Protein AF-A0A0N8H860-F1 (afdb_monomer_lite)

Secondary structure (DSSP, 8-state):
-----------------------------PPP---------PPPP---S----PSTTSPPP-SPPPTT-SS-HHHHHHHB-SSTT--SBPPTT-SS-TTSB-TTTSSB--S-SSTT--GGGPBPSSTT--SBPPBPTTSPBPSS-TTEEE---TTS----EEETT-SS-TTTB-SSTT--SBP-TTT-TT--S-TTTB-SSTT--PBPS-SSSTT--S-GGGB-SSTT--PBBPTT-SSBTTTB-SSTT--SBPPTT-SS-TTTB-SSTT--SBBSSTTS-BTTTB-SSTT--SBPS-TTT-S-HHHHHHHHHHHHHHHHHHHHHHHHHHHHHHHHHHHHHHHHHHSPPP----------------------------------------

Sequence (390 aa):
MPAALQKEAKATSSVVGTRLVKDPAAKQREAPSSAHLLGAARPPRDIDACGFTNPPGKRTCSQKPAANSAYCNDHVGQRICAWERCGLEQVPGSRFCSTHKCPVCVRGAYRGRDTGQCFEHQLCSAPECTRYCTVGVDSEPGMCCKDHRFCLAPEQHCEEVVRTDETSCPRHRCGVARCQRYRDQVRNAENAWCQDHACTKGTCLNRIEDTAVPQSRNCVNHTCRLANCLGQTTDDRQLCHQHCCGSAGCGAHSEPGNVFCAEHKCRDADCQLIAKVPGGFCVARSCTAGNCGEVRADAVRDLCARHTFLEGERAGLVRNQGILDEQREQIAQLQQALEEQQARRDVPRPREPFARDRGRDEPRRRAQMHPHPQDHDFPDWGHRHADRPP

Foldseek 3Di:
DDDDDDDDDDDPDDDDDDDDDDDPDDDDDDDDDDDDDDDDDDPDDPLQFQPDDDDPPDDGGRDGPDDPDSHRPVCLVVQAQPPPPGRDGPDVPASHRPQQAAPPPRHGNDPDVDRRHNLQCPFAPAPPGNDAFDQDPVRHGDNHHPQKDAAQQPPDPGRHIDGPVANHDQLQAAPDPPGRHGFPVVQPVPANHHQLQAAPPRHGNDGFPDSPDSLRRHHQQQAAPPPPGRAGPDNPESHHQQQFAPPPPGNHGADVVENHRCQQAACDPVGRHGQPGGNAHRQQQFAPPPPGRYGPPDPPRSHRPVVVVVVVVVVVVVVVVVVVVVVVVVVVVVVVVVVVVVVVVPPPDPPPPPDDDDDDDDDDDDDDDDDDDDDDDDDDPDDDDDDDDD

Radius of gyration: 60.42 Å; chains: 1; bounding box: 134×72×180 Å

Organism: NCBI:txid78410

pLDDT: mean 79.24, std 20.13, range [36.78, 98.31]

Structure (mmCIF, N/CA/C/O backbone):
data_AF-A0A0N8H860-F1
#
_entry.id   AF-A0A0N8H860-F1
#
loop_
_atom_site.group_PDB
_atom_site.id
_atom_site.type_symbol
_atom_site.label_atom_id
_atom_site.label_alt_id
_atom_site.label_comp_id
_atom_site.label_asym_id
_atom_site.label_entity_id
_atom_site.label_seq_id
_atom_site.pdbx_PDB_ins_code
_atom_site.Cartn_x
_atom_site.Cartn_y
_atom_site.Cartn_z
_atom_site.occupancy
_atom_site.B_iso_or_equiv
_atom_site.auth_seq_id
_atom_site.auth_comp_id
_atom_site.auth_asym_id
_atom_site.auth_atom_id
_atom_site.pdbx_PDB_model_num
ATOM 1 N N . MET A 1 1 ? 13.950 34.092 -24.061 1.00 42.84 1 MET A N 1
ATOM 2 C CA . MET A 1 1 ? 12.584 33.755 -24.513 1.00 42.84 1 MET A CA 1
ATOM 3 C C . MET A 1 1 ? 11.917 32.901 -23.440 1.00 42.84 1 MET A C 1
ATOM 5 O O . MET A 1 1 ? 12.234 31.720 -23.372 1.00 42.84 1 MET A O 1
ATOM 9 N N . PRO A 1 2 ? 11.102 33.482 -22.543 1.00 50.91 2 PRO A N 1
ATOM 10 C CA . PRO A 1 2 ? 10.390 32.732 -21.515 1.00 50.91 2 PRO A CA 1
ATOM 11 C C . PRO A 1 2 ? 8.944 32.438 -21.952 1.00 50.91 2 PRO A C 1
ATOM 13 O O . PRO A 1 2 ? 8.236 33.331 -22.404 1.00 50.91 2 PRO A O 1
ATOM 16 N N . ALA A 1 3 ? 8.502 31.197 -21.781 1.00 47.06 3 ALA A N 1
ATOM 17 C CA . ALA A 1 3 ? 7.091 30.806 -21.746 1.00 47.06 3 ALA A CA 1
ATOM 18 C C . ALA A 1 3 ? 7.014 29.622 -20.764 1.00 47.06 3 ALA A C 1
ATOM 20 O O . ALA A 1 3 ? 7.548 28.555 -21.041 1.00 47.06 3 ALA A O 1
ATOM 21 N N . ALA A 1 4 ? 6.674 29.829 -19.491 1.00 43.59 4 ALA A N 1
ATOM 22 C CA . ALA A 1 4 ? 5.316 30.026 -18.980 1.00 43.59 4 ALA A CA 1
ATOM 23 C C . ALA A 1 4 ? 4.371 28.898 -19.429 1.00 43.59 4 ALA A C 1
ATOM 25 O O . ALA A 1 4 ? 3.687 29.006 -20.439 1.00 43.59 4 ALA A O 1
ATOM 26 N N . LEU A 1 5 ? 4.333 27.816 -18.648 1.00 51.41 5 LEU A N 1
ATOM 27 C CA . LEU A 1 5 ? 3.273 26.812 -18.697 1.00 51.41 5 LEU A CA 1
ATOM 28 C C . LEU A 1 5 ? 2.724 26.636 -17.281 1.00 51.41 5 LEU A C 1
ATOM 30 O O . LEU A 1 5 ? 3.225 25.852 -16.477 1.00 51.41 5 LEU A O 1
ATOM 34 N N . GLN A 1 6 ? 1.699 27.436 -16.993 1.00 45.28 6 GLN A N 1
ATOM 35 C CA . GLN A 1 6 ? 0.725 27.180 -15.942 1.00 45.28 6 GLN A CA 1
ATOM 36 C C . GLN A 1 6 ? -0.009 25.877 -16.286 1.00 45.28 6 GLN A C 1
ATOM 38 O O . GLN A 1 6 ? -0.499 25.714 -17.404 1.00 45.28 6 GLN A O 1
ATOM 43 N N . LYS A 1 7 ? -0.092 24.944 -15.336 1.00 50.84 7 LYS A N 1
ATOM 44 C CA . LYS A 1 7 ? -1.077 23.861 -15.378 1.00 50.84 7 LYS A CA 1
ATOM 45 C C . LYS A 1 7 ? -2.065 24.089 -14.250 1.00 50.84 7 LYS A C 1
ATOM 47 O O . LYS A 1 7 ? -1.726 23.977 -13.076 1.00 50.84 7 LYS A O 1
ATOM 52 N N . GLU A 1 8 ? -3.264 24.465 -14.667 1.00 46.84 8 GLU A N 1
ATOM 53 C CA . GLU A 1 8 ? -4.440 24.628 -13.835 1.00 46.84 8 GLU A CA 1
ATOM 54 C C . GLU A 1 8 ? -4.942 23.288 -13.289 1.00 46.84 8 GLU A C 1
ATOM 56 O O . GLU A 1 8 ? -4.785 22.219 -13.886 1.00 46.84 8 GLU A O 1
ATOM 61 N N . ALA A 1 9 ? -5.562 23.396 -12.120 1.00 41.62 9 ALA A N 1
ATOM 62 C CA . ALA A 1 9 ? -6.192 22.340 -11.362 1.00 41.62 9 ALA A CA 1
ATOM 63 C C . ALA A 1 9 ? -7.437 21.761 -12.058 1.00 41.62 9 ALA A C 1
ATOM 65 O O . ALA A 1 9 ? -8.248 22.482 -12.635 1.00 41.62 9 ALA A O 1
ATOM 66 N N . LYS A 1 10 ? -7.664 20.458 -11.871 1.00 41.88 10 LYS A N 1
ATOM 67 C CA . LYS A 1 10 ? -9.004 19.857 -11.896 1.00 41.88 10 LYS A CA 1
ATOM 68 C C . LYS A 1 10 ? -9.194 19.048 -10.618 1.00 41.88 10 LYS A C 1
ATOM 70 O O . LYS A 1 10 ? -8.896 17.861 -10.563 1.00 41.88 10 LYS A O 1
ATOM 75 N N . ALA A 1 11 ? -9.669 19.729 -9.580 1.00 38.88 11 ALA A N 1
ATOM 76 C CA . ALA A 1 11 ? -10.255 19.100 -8.408 1.00 38.88 11 ALA A CA 1
ATOM 77 C C . ALA A 1 11 ? -11.705 18.730 -8.748 1.00 38.88 11 ALA A C 1
ATOM 79 O O . ALA A 1 11 ? -12.578 19.591 -8.840 1.00 38.88 11 ALA A O 1
ATOM 80 N N . THR A 1 12 ? -11.967 17.446 -8.976 1.00 45.19 12 THR A N 1
ATOM 81 C CA . THR A 1 12 ? -13.328 16.911 -9.051 1.00 45.19 12 THR A CA 1
ATOM 82 C C . THR A 1 12 ? -13.844 16.696 -7.632 1.00 45.19 12 THR A C 1
ATOM 84 O O . THR A 1 12 ? -13.551 15.688 -6.993 1.00 45.19 12 THR A O 1
ATOM 87 N N . SER A 1 13 ? -14.594 17.682 -7.145 1.00 39.78 13 SER A N 1
ATOM 88 C CA . SER A 1 13 ? -15.477 17.577 -5.983 1.00 39.78 13 SER A CA 1
ATOM 89 C C . SER A 1 13 ? -16.583 16.561 -6.289 1.00 39.78 13 SER A C 1
ATOM 91 O O . SER A 1 13 ? -17.447 16.807 -7.130 1.00 39.78 13 SER A O 1
ATOM 93 N N . SER A 1 14 ? -16.526 15.395 -5.644 1.00 41.06 14 SER A N 1
ATOM 94 C CA . SER A 1 14 ? -17.626 14.430 -5.631 1.00 41.06 14 SER A CA 1
ATOM 95 C C . SER A 1 14 ? -18.530 14.763 -4.449 1.00 41.06 14 SER A C 1
ATOM 97 O O . SER A 1 14 ? -18.206 14.493 -3.293 1.00 41.06 14 SER A O 1
ATOM 99 N N . VAL A 1 15 ? -19.652 15.410 -4.757 1.00 41.81 15 VAL A N 1
ATOM 100 C CA . VAL A 1 15 ? -20.748 15.687 -3.829 1.00 41.81 15 VAL A CA 1
ATOM 101 C C . VAL A 1 15 ? -21.470 14.366 -3.560 1.00 41.81 15 VAL A C 1
ATOM 103 O O . VAL A 1 15 ? -22.303 13.924 -4.349 1.00 41.81 15 VAL A O 1
ATOM 106 N N . VAL A 1 16 ? -21.140 13.712 -2.446 1.00 43.75 16 VAL A N 1
ATOM 107 C CA . VAL A 1 16 ? -21.939 12.602 -1.916 1.00 43.75 16 VAL A CA 1
ATOM 108 C C . VAL A 1 16 ? -23.138 13.202 -1.192 1.00 43.75 16 VAL A C 1
ATOM 110 O O . VAL A 1 16 ? -23.002 13.901 -0.190 1.00 43.75 16 VAL A O 1
ATOM 113 N N . GLY A 1 17 ? -24.319 12.952 -1.757 1.00 38.28 17 GLY A N 1
ATOM 114 C CA . GLY A 1 17 ? -25.597 13.430 -1.255 1.00 38.28 17 GLY A CA 1
ATOM 115 C C . GLY A 1 17 ? -25.900 12.924 0.153 1.00 38.28 17 GLY A C 1
ATOM 116 O O . GLY A 1 17 ? -25.993 11.723 0.405 1.00 38.28 17 GLY A O 1
ATOM 117 N N . THR A 1 18 ? -26.132 13.866 1.057 1.00 37.72 18 THR A N 1
ATOM 118 C CA . THR A 1 18 ? -26.798 13.642 2.335 1.00 37.72 18 THR A CA 1
ATOM 119 C C . THR A 1 18 ? -28.256 13.269 2.073 1.00 37.72 18 THR A C 1
ATOM 121 O O . THR A 1 18 ? -29.102 14.105 1.757 1.00 37.72 18 THR A O 1
ATOM 124 N N . ARG A 1 19 ? -28.575 11.976 2.199 1.00 39.50 19 ARG A N 1
ATOM 125 C CA . ARG A 1 19 ? -29.961 11.529 2.357 1.00 39.50 19 ARG A CA 1
ATOM 126 C C . ARG A 1 19 ? -30.437 11.942 3.747 1.00 39.50 19 ARG A C 1
ATOM 128 O O . ARG A 1 19 ? -30.070 11.329 4.743 1.00 39.50 19 ARG A O 1
ATOM 135 N N . LEU A 1 20 ? -31.264 12.984 3.769 1.00 40.59 20 LEU A N 1
ATOM 136 C CA . LEU A 1 20 ? -32.154 13.339 4.868 1.00 40.59 20 LEU A CA 1
ATOM 137 C C . LEU A 1 20 ? -33.028 12.114 5.195 1.00 40.59 20 LEU A C 1
ATOM 139 O O . LEU A 1 20 ? -33.917 11.752 4.420 1.00 40.59 20 LEU A O 1
ATOM 143 N N . VAL A 1 21 ? -32.763 11.449 6.318 1.00 43.88 21 VAL A N 1
ATOM 144 C CA . VAL A 1 21 ? -33.677 10.449 6.876 1.00 43.88 21 VAL A CA 1
ATOM 145 C C . VAL A 1 21 ? -34.636 11.196 7.792 1.00 43.88 21 VAL A C 1
ATOM 147 O O . VAL A 1 21 ? -34.221 11.821 8.761 1.00 43.88 21 VAL A O 1
ATOM 150 N N . LYS A 1 22 ? -35.915 11.172 7.413 1.00 40.62 22 LYS A N 1
ATOM 151 C CA . LYS A 1 22 ? -37.049 11.694 8.178 1.00 40.62 22 LYS A CA 1
ATOM 152 C C . LYS A 1 22 ? -37.102 11.060 9.568 1.00 40.62 22 LYS A C 1
ATOM 154 O O . LYS A 1 22 ? -37.163 9.837 9.681 1.00 40.62 22 LYS A O 1
ATOM 159 N N . ASP A 1 23 ? -37.176 11.916 10.579 1.00 42.19 23 ASP A N 1
ATOM 160 C CA . ASP A 1 23 ? -37.554 11.585 11.950 1.00 42.19 23 ASP A CA 1
ATOM 161 C C . ASP A 1 23 ? -38.913 10.868 12.008 1.00 42.19 23 ASP A C 1
ATOM 163 O O . ASP A 1 23 ? -39.906 11.383 11.476 1.00 42.19 23 ASP A O 1
ATOM 167 N N . PRO A 1 24 ? -39.027 9.729 12.711 1.00 46.47 24 PRO A N 1
ATOM 168 C CA . PRO A 1 24 ? -40.308 9.248 13.181 1.00 46.47 24 PRO A CA 1
ATOM 169 C C . PRO A 1 24 ? -40.589 9.805 14.584 1.00 46.47 24 PRO A C 1
ATOM 171 O O . PRO A 1 24 ? -40.016 9.380 15.582 1.00 46.47 24 PRO A O 1
ATOM 174 N N . ALA A 1 25 ? -41.508 10.770 14.617 1.00 46.53 25 ALA A N 1
ATOM 175 C CA . ALA A 1 25 ? -42.490 11.042 15.668 1.00 46.53 25 ALA A CA 1
ATOM 176 C C . ALA A 1 25 ? -42.260 10.371 17.044 1.00 46.53 25 ALA A C 1
ATOM 178 O O . ALA A 1 25 ? -42.773 9.284 17.319 1.00 46.53 25 ALA A O 1
ATOM 179 N N . ALA A 1 26 ? -41.608 11.090 17.962 1.00 36.94 26 ALA A N 1
ATOM 180 C CA . ALA A 1 26 ? -41.669 10.795 19.390 1.00 36.94 26 ALA A CA 1
ATOM 181 C C . ALA A 1 26 ? -42.772 11.644 20.046 1.00 36.94 26 ALA A C 1
ATOM 183 O O . ALA A 1 26 ? -42.646 12.852 20.231 1.00 36.94 26 ALA A O 1
ATOM 184 N N . LYS A 1 27 ? -43.879 10.962 20.357 1.00 43.00 27 LYS A N 1
ATOM 185 C CA . LYS A 1 27 ? -45.044 11.413 21.130 1.00 43.00 27 LYS A CA 1
ATOM 186 C C . LYS A 1 27 ? -44.657 12.302 22.319 1.00 43.00 27 LYS A C 1
ATOM 188 O O . LYS A 1 27 ? -44.123 11.815 23.315 1.00 43.00 27 LYS A O 1
ATOM 193 N N . GLN A 1 28 ? -45.056 13.568 22.252 1.00 39.50 28 GLN A N 1
ATOM 194 C CA . GLN A 1 28 ? -45.277 14.396 23.431 1.00 39.50 28 GLN A CA 1
ATOM 195 C C . GLN A 1 28 ? -46.390 13.745 24.263 1.00 39.50 28 GLN A C 1
ATOM 197 O O . GLN A 1 28 ? -47.516 13.579 23.798 1.00 39.50 28 GLN A O 1
ATOM 202 N N . ARG A 1 29 ? -46.057 13.309 25.479 1.00 38.06 29 ARG A N 1
ATOM 203 C CA . ARG A 1 29 ? -47.053 12.965 26.491 1.00 38.06 29 ARG A CA 1
ATOM 204 C C . ARG A 1 29 ? -47.447 14.258 27.185 1.00 38.06 29 ARG A C 1
ATOM 206 O O . ARG A 1 29 ? -46.665 14.821 27.945 1.00 38.06 29 ARG A O 1
ATOM 213 N N . GLU A 1 30 ? -48.647 14.716 26.865 1.00 36.78 30 GLU A N 1
ATOM 214 C CA . GLU A 1 30 ? -49.341 15.792 27.555 1.00 36.78 30 GLU A CA 1
ATOM 215 C C . GLU A 1 30 ? -49.488 15.439 29.042 1.00 36.78 30 GLU A C 1
ATOM 217 O O . GLU A 1 30 ? -49.927 14.346 29.410 1.00 36.78 30 GLU A O 1
ATOM 222 N N . ALA A 1 31 ? -49.073 16.367 29.900 1.00 39.94 31 ALA A N 1
ATOM 223 C CA . ALA A 1 31 ? -49.352 16.319 31.324 1.00 39.94 31 ALA A CA 1
ATOM 224 C C . ALA A 1 31 ? -50.851 16.590 31.550 1.00 39.94 31 ALA A C 1
ATOM 226 O O . ALA A 1 31 ? -51.389 17.526 30.954 1.00 39.94 31 ALA A O 1
ATOM 227 N N . PRO A 1 32 ? -51.544 15.833 32.417 1.00 38.81 32 PRO A N 1
ATOM 228 C CA . PRO A 1 32 ? -52.909 16.171 32.774 1.00 38.81 32 PRO A CA 1
ATOM 229 C C . PRO A 1 32 ? -52.930 17.451 33.618 1.00 38.81 32 PRO A C 1
ATOM 231 O O . PRO A 1 32 ? -52.416 17.509 34.738 1.00 38.81 32 PRO A O 1
ATOM 234 N N . SER A 1 33 ? -53.565 18.470 33.042 1.00 43.22 33 SER A N 1
ATOM 235 C CA . SER A 1 33 ? -54.051 19.674 33.707 1.00 43.22 33 SER A CA 1
ATOM 236 C C . SER A 1 33 ? -54.966 19.274 34.867 1.00 43.22 33 SER A C 1
ATOM 238 O O . SER A 1 33 ? -56.059 18.745 34.663 1.00 43.22 33 SER A O 1
ATOM 240 N N . SER A 1 34 ? -54.493 19.477 36.097 1.00 39.88 34 SER A N 1
ATOM 241 C CA . SER A 1 34 ? -55.294 19.283 37.305 1.00 39.88 34 SER A CA 1
ATOM 242 C C . SER A 1 34 ? -56.074 20.560 37.587 1.00 39.88 34 SER A C 1
ATOM 244 O O . SER A 1 34 ? -55.506 21.591 37.942 1.00 39.88 34 SER A O 1
ATOM 246 N N . ALA A 1 35 ? -57.385 20.466 37.391 1.00 38.00 35 ALA A N 1
ATOM 247 C CA . ALA A 1 35 ? -58.353 21.508 37.668 1.00 38.00 35 ALA A CA 1
ATOM 248 C C . ALA A 1 35 ? -58.369 21.914 39.152 1.00 38.00 35 ALA A C 1
ATOM 250 O O . ALA A 1 35 ? -58.249 21.089 40.060 1.00 38.00 35 ALA A O 1
ATOM 251 N N . HIS A 1 36 ? -58.580 23.211 39.367 1.00 42.03 36 HIS A N 1
ATOM 252 C CA . HIS A 1 36 ? -58.939 23.823 40.638 1.00 42.03 36 HIS A CA 1
ATOM 253 C C . HIS A 1 36 ? -60.132 23.114 41.302 1.00 42.03 36 HIS A C 1
ATOM 255 O O . HIS A 1 36 ? -61.235 23.112 40.760 1.00 42.03 36 HIS A O 1
ATOM 261 N N . LEU A 1 37 ? -59.936 22.613 42.525 1.00 39.97 37 LEU A N 1
ATOM 262 C CA . LEU A 1 37 ? -61.012 22.396 43.493 1.00 39.97 37 LEU A CA 1
ATOM 263 C C . LEU A 1 37 ? -60.831 23.389 44.640 1.00 39.97 37 LEU A C 1
ATOM 265 O O . LEU A 1 37 ? -59.959 23.250 45.497 1.00 39.97 37 LEU A O 1
ATOM 269 N N . LEU A 1 38 ? -61.664 24.425 44.608 1.00 42.78 38 LEU A N 1
ATOM 270 C CA . LEU A 1 38 ? -61.900 25.326 45.722 1.00 42.78 38 LEU A CA 1
ATOM 271 C C . LEU A 1 38 ? -62.659 24.582 46.829 1.00 42.78 38 LEU A C 1
ATOM 273 O O . LEU A 1 38 ? -63.713 24.005 46.588 1.00 42.78 38 LEU A O 1
ATOM 277 N N . GLY A 1 39 ? -62.119 24.666 48.044 1.00 41.25 39 GLY A N 1
ATOM 278 C CA . GLY A 1 39 ? -62.870 25.048 49.238 1.00 41.25 39 GLY A CA 1
ATOM 279 C C . GLY A 1 39 ? -63.976 24.121 49.745 1.00 41.25 39 GLY A C 1
ATOM 280 O O . GLY A 1 39 ? -65.140 24.274 49.397 1.00 41.25 39 GLY A O 1
ATOM 281 N N . ALA A 1 40 ? -63.642 23.335 50.767 1.00 37.47 40 ALA A N 1
ATOM 282 C CA . ALA A 1 40 ? -64.519 23.187 51.926 1.00 37.47 40 ALA A CA 1
ATOM 283 C C . ALA A 1 40 ? -63.654 23.242 53.192 1.00 37.47 40 ALA A C 1
ATOM 285 O O . ALA A 1 40 ? -62.951 22.288 53.528 1.00 37.47 40 ALA A O 1
ATOM 286 N N . ALA A 1 41 ? -63.665 24.394 53.868 1.00 40.06 41 ALA A N 1
ATOM 287 C CA . ALA A 1 41 ? -63.051 24.552 55.179 1.00 40.06 41 ALA A CA 1
ATOM 288 C C . ALA A 1 41 ? -63.775 23.631 56.171 1.00 40.06 41 ALA A C 1
ATOM 290 O O . ALA A 1 41 ? -64.963 23.804 56.443 1.00 40.06 41 ALA A O 1
ATOM 291 N N . ARG A 1 42 ? -63.067 22.625 56.694 1.00 40.44 42 ARG A N 1
ATOM 292 C CA . ARG A 1 42 ? -63.551 21.851 57.839 1.00 40.44 42 ARG A CA 1
ATOM 293 C C . ARG A 1 42 ? -63.523 22.753 59.078 1.00 40.44 42 ARG A C 1
ATOM 295 O O . ARG A 1 42 ? -62.518 23.434 59.280 1.00 40.44 42 ARG A O 1
ATOM 302 N N . PRO A 1 43 ? -64.578 22.750 59.911 1.00 41.88 43 PRO A N 1
ATOM 303 C CA . PRO A 1 43 ? -64.550 23.462 61.179 1.00 41.88 43 PRO A CA 1
ATOM 304 C C . PRO A 1 43 ? -63.433 22.896 62.071 1.00 41.88 43 PRO A C 1
ATOM 306 O O . PRO A 1 43 ? -63.140 21.693 61.989 1.00 41.88 43 PRO A O 1
ATOM 309 N N . PRO A 1 44 ? -62.798 23.735 62.907 1.00 42.22 44 PRO A N 1
ATOM 310 C CA . PRO A 1 44 ? -61.803 23.277 63.862 1.00 42.22 44 PRO A CA 1
ATOM 311 C C . PRO A 1 44 ? -62.462 22.251 64.785 1.00 42.22 44 PRO A C 1
ATOM 313 O O . PRO A 1 44 ? -63.480 22.521 65.415 1.00 42.22 44 PRO A O 1
ATOM 316 N N . ARG A 1 45 ? -61.914 21.035 64.819 1.00 47.97 45 ARG A N 1
ATOM 317 C CA . ARG A 1 45 ? -62.184 20.132 65.934 1.00 47.97 45 ARG A CA 1
ATOM 318 C C . ARG A 1 45 ? -61.363 20.658 67.100 1.00 47.97 45 ARG A C 1
ATOM 320 O O . ARG A 1 45 ? -60.142 20.745 66.969 1.00 47.97 45 ARG A O 1
ATOM 327 N N . ASP A 1 46 ? -62.029 20.980 68.199 1.00 46.22 46 ASP A N 1
ATOM 328 C CA . ASP A 1 46 ? -61.390 21.247 69.483 1.00 46.22 46 ASP A CA 1
ATOM 329 C C . ASP A 1 46 ? -60.716 19.953 69.953 1.00 46.22 46 ASP A C 1
ATOM 331 O O . ASP A 1 46 ? -61.314 19.063 70.558 1.00 46.22 46 ASP A O 1
ATOM 335 N N . ILE A 1 47 ? -59.464 19.781 69.538 1.00 54.12 47 ILE A N 1
ATOM 336 C CA . ILE A 1 47 ? -58.590 18.719 70.014 1.00 54.12 47 ILE A CA 1
ATOM 337 C C . ILE A 1 47 ? -57.902 19.300 71.250 1.00 54.12 47 ILE A C 1
ATOM 339 O O . ILE A 1 47 ? -56.840 19.907 71.159 1.00 54.12 47 ILE A O 1
ATOM 343 N N . ASP A 1 48 ? -58.536 19.151 72.412 1.00 54.88 48 ASP A N 1
ATOM 344 C CA . ASP A 1 48 ? -58.054 19.733 73.676 1.00 54.88 48 ASP A CA 1
ATOM 345 C C . ASP A 1 48 ? -56.782 19.068 74.232 1.00 54.88 48 ASP A C 1
ATOM 347 O O . ASP A 1 48 ? -56.208 19.536 75.216 1.00 54.88 48 ASP A O 1
ATOM 351 N N . ALA A 1 49 ? -56.298 17.996 73.600 1.00 61.12 49 ALA A N 1
ATOM 352 C CA . ALA A 1 49 ? -55.118 17.267 74.044 1.00 61.12 49 ALA A CA 1
ATOM 353 C C . ALA A 1 49 ? -54.203 16.888 72.875 1.00 61.12 49 ALA A C 1
ATOM 355 O O . ALA A 1 49 ? -54.653 16.416 71.833 1.00 61.12 49 ALA A O 1
ATOM 356 N N . CYS A 1 50 ? -52.894 17.051 73.073 1.00 59.72 50 CYS A N 1
ATOM 357 C CA . CYS A 1 50 ? -51.870 16.574 72.152 1.00 59.72 50 CYS A CA 1
ATOM 358 C C . CYS A 1 50 ? -52.085 15.085 71.809 1.00 59.72 50 CYS A C 1
ATOM 360 O O . CYS A 1 50 ? -52.085 14.231 72.695 1.00 59.72 50 CYS A O 1
ATOM 362 N N . GLY A 1 51 ? -52.191 14.752 70.515 1.00 63.25 51 GLY A N 1
ATOM 363 C CA . GLY A 1 51 ? -52.421 13.385 70.015 1.00 63.25 51 GLY A CA 1
ATOM 364 C C . GLY A 1 51 ? -51.244 12.413 70.196 1.00 63.25 51 GLY A C 1
ATOM 365 O O . GLY A 1 51 ? -51.171 11.384 69.523 1.00 63.25 51 GLY A O 1
ATOM 366 N N . PHE A 1 52 ? -50.279 12.735 71.060 1.00 56.97 52 PHE A N 1
ATOM 367 C CA . PHE A 1 52 ? -49.115 11.902 71.328 1.00 56.97 52 PHE A CA 1
ATOM 368 C C . PHE A 1 52 ? -49.475 10.789 72.319 1.00 56.97 52 PHE A C 1
ATOM 370 O O . PHE A 1 52 ? -49.472 10.975 73.537 1.00 56.97 52 PHE A O 1
ATOM 377 N N . THR A 1 53 ? -49.772 9.603 71.793 1.00 61.53 53 THR A N 1
ATOM 378 C CA . THR A 1 53 ? -49.898 8.390 72.603 1.00 61.53 53 THR A CA 1
ATOM 379 C C . THR A 1 53 ? -48.503 7.876 72.950 1.00 61.53 53 THR A C 1
ATOM 381 O O . THR A 1 53 ? -47.756 7.429 72.077 1.00 61.53 53 THR A O 1
ATOM 384 N N . ASN A 1 54 ? -48.143 7.969 74.226 1.00 55.59 54 ASN A N 1
ATOM 385 C CA . ASN A 1 54 ? -46.913 7.395 74.759 1.00 55.59 54 ASN A CA 1
ATOM 386 C C . ASN A 1 54 ? -46.950 5.849 74.693 1.00 55.59 54 ASN A C 1
ATOM 388 O O . ASN A 1 54 ? -48.040 5.270 74.684 1.00 55.59 54 ASN A O 1
ATOM 392 N N . PRO A 1 55 ? -45.791 5.157 74.692 1.00 57.12 55 PRO A N 1
ATOM 393 C CA . PRO A 1 55 ? -45.758 3.715 74.924 1.00 57.12 55 PRO A CA 1
ATOM 394 C C . PRO A 1 55 ? -46.457 3.364 76.253 1.00 57.12 55 PRO A C 1
ATOM 396 O O . PRO A 1 55 ? -46.499 4.207 77.162 1.00 57.12 55 PRO A O 1
ATOM 399 N N . PRO A 1 56 ? -47.008 2.142 76.381 1.00 48.59 56 PRO A N 1
ATOM 400 C CA . PRO A 1 56 ? -47.785 1.742 77.550 1.00 48.59 56 PRO A CA 1
ATOM 401 C C . PRO A 1 56 ? -46.994 1.992 78.843 1.00 48.59 56 PRO A C 1
ATOM 403 O O . PRO A 1 56 ? -45.880 1.499 79.003 1.00 48.59 56 PRO A O 1
ATOM 406 N N . GLY A 1 57 ? -47.563 2.806 79.741 1.00 56.91 57 GLY A N 1
ATOM 407 C CA . GLY A 1 57 ? -46.979 3.141 81.047 1.00 56.91 57 GLY A CA 1
ATOM 408 C C . GLY A 1 57 ? -46.471 4.579 81.237 1.00 56.91 57 GLY A C 1
ATOM 409 O O . GLY A 1 57 ? -46.071 4.916 82.349 1.00 56.91 57 GLY A O 1
ATOM 410 N N . LYS A 1 58 ? -46.503 5.463 80.224 1.00 57.94 58 LYS A N 1
ATOM 411 C CA . LYS A 1 58 ? -46.177 6.899 80.402 1.00 57.94 58 LYS A CA 1
ATOM 412 C C . LYS A 1 58 ? -47.409 7.797 80.236 1.00 57.94 58 LYS A C 1
ATOM 414 O O . LYS A 1 58 ? -48.264 7.538 79.395 1.00 57.94 58 LYS A O 1
ATOM 419 N N . ARG A 1 59 ? -47.492 8.861 81.050 1.00 61.31 59 ARG A N 1
ATOM 420 C CA . ARG A 1 59 ? -48.622 9.814 81.075 1.00 61.31 59 ARG A CA 1
ATOM 421 C C . ARG A 1 59 ? -48.813 10.455 79.694 1.00 61.31 59 ARG A C 1
ATOM 423 O O . ARG A 1 59 ? -47.833 10.811 79.041 1.00 61.31 59 ARG A O 1
ATOM 430 N N . THR A 1 60 ? -50.059 10.582 79.246 1.00 65.44 60 THR A N 1
ATOM 431 C CA . THR A 1 60 ? -50.419 11.312 78.022 1.00 65.44 60 THR A CA 1
ATOM 432 C C . THR A 1 60 ? -50.018 12.779 78.155 1.00 65.44 60 THR A C 1
ATOM 434 O O . THR A 1 60 ? -50.120 13.360 79.236 1.00 65.44 60 THR A O 1
ATOM 437 N N . CYS A 1 61 ? -49.530 13.381 77.070 1.00 73.31 61 CYS A N 1
ATOM 438 C CA . CYS A 1 61 ? -49.168 14.792 77.072 1.00 73.31 61 CYS A CA 1
ATOM 439 C C . CYS A 1 61 ? -50.420 15.658 77.260 1.00 73.31 61 CYS A C 1
ATOM 441 O O . CYS A 1 61 ? -51.325 15.618 76.433 1.00 73.31 61 CYS A O 1
ATOM 443 N N . SER A 1 62 ? -50.466 16.442 78.336 1.00 76.44 62 SER A N 1
ATOM 444 C CA . SER A 1 62 ? -51.581 17.342 78.660 1.00 76.44 62 SER A CA 1
ATOM 445 C C . SER A 1 62 ? -51.425 18.752 78.080 1.00 76.44 62 SER A C 1
ATOM 447 O O . SER A 1 62 ? -52.254 19.620 78.342 1.00 76.44 62 SER A O 1
ATOM 449 N N . GLN A 1 63 ? -50.359 19.015 77.320 1.00 80.31 63 GLN A N 1
ATOM 450 C CA . GLN A 1 63 ? -50.163 20.319 76.696 1.00 80.31 63 GLN A CA 1
ATOM 451 C C . GLN A 1 63 ? -51.100 20.498 75.497 1.00 80.31 63 GLN A C 1
ATOM 453 O O . GLN A 1 63 ? -51.356 19.554 74.741 1.00 80.31 63 GLN A O 1
ATOM 458 N N . LYS A 1 64 ? -51.568 21.737 75.303 1.00 77.00 64 LYS A N 1
ATOM 459 C CA . LYS A 1 64 ? -52.388 22.108 74.147 1.00 77.00 64 LYS A CA 1
ATOM 460 C C . LYS A 1 64 ? -51.601 21.928 72.839 1.00 77.00 64 LYS A C 1
ATOM 462 O O . LYS A 1 64 ? -50.390 22.177 72.827 1.00 77.00 64 LYS A O 1
ATOM 467 N N . PRO A 1 65 ? -52.257 21.510 71.744 1.00 72.12 65 PRO A N 1
ATOM 468 C CA . PRO A 1 65 ? -51.614 21.431 70.439 1.00 72.12 65 PRO A CA 1
ATOM 469 C C . PRO A 1 65 ? -51.075 22.794 69.979 1.00 72.12 65 PRO A C 1
ATOM 471 O O . PRO A 1 65 ? -51.625 23.843 70.317 1.00 72.12 65 PRO A O 1
ATOM 474 N N . ALA A 1 66 ? -49.988 22.779 69.210 1.00 75.44 66 ALA A N 1
ATOM 475 C CA . ALA A 1 66 ? -49.449 23.971 68.569 1.00 75.44 66 ALA A CA 1
ATOM 476 C C . ALA A 1 66 ? -50.384 24.455 67.447 1.00 75.44 66 ALA A C 1
ATOM 478 O O . ALA A 1 66 ? -51.112 23.659 66.848 1.00 75.44 66 ALA A O 1
ATOM 479 N N . ALA A 1 67 ? -50.342 25.751 67.123 1.00 73.44 67 ALA A N 1
ATOM 480 C CA . ALA A 1 67 ? -51.125 26.306 66.022 1.00 73.44 67 ALA A CA 1
ATOM 481 C C . ALA A 1 67 ? -50.794 25.559 64.714 1.00 73.44 67 ALA A C 1
ATOM 483 O O . ALA A 1 67 ? -49.649 25.573 64.266 1.00 73.44 67 ALA A O 1
ATOM 484 N N . ASN A 1 68 ? -51.801 24.905 64.121 1.00 70.31 68 ASN A N 1
ATOM 485 C CA . ASN A 1 68 ? -51.713 24.066 62.913 1.00 70.31 68 ASN A CA 1
ATOM 486 C C . ASN A 1 68 ? -51.053 22.677 63.077 1.00 70.31 68 ASN A C 1
ATOM 488 O O . ASN A 1 68 ? -50.610 22.099 62.087 1.00 70.31 68 ASN A O 1
ATOM 492 N N . SER A 1 69 ? -51.005 22.106 64.285 1.00 68.94 69 SER A N 1
ATOM 493 C CA . SER A 1 69 ? -50.504 20.742 64.522 1.00 68.94 69 SER A CA 1
ATOM 494 C C . SER A 1 69 ? -51.429 19.948 65.445 1.00 68.94 69 SER A C 1
ATOM 496 O O . SER A 1 69 ? -52.047 20.509 66.343 1.00 68.94 69 SER A O 1
ATOM 498 N N . ALA A 1 70 ? -51.489 18.623 65.275 1.00 70.94 70 ALA A N 1
ATOM 499 C CA . ALA A 1 70 ? -52.142 17.721 66.234 1.00 70.94 70 ALA A CA 1
ATOM 500 C C . ALA A 1 70 ? -51.300 17.489 67.513 1.00 70.94 70 ALA A C 1
ATOM 502 O O . ALA A 1 70 ? -51.731 16.798 68.442 1.00 70.94 70 ALA A O 1
ATOM 503 N N . TYR A 1 71 ? -50.088 18.050 67.568 1.00 74.25 71 TYR A N 1
ATOM 504 C CA . TYR A 1 71 ? -49.111 17.864 68.639 1.00 74.25 71 TYR A CA 1
ATOM 505 C C . TYR A 1 71 ? -48.764 19.194 69.316 1.00 74.25 71 TYR A C 1
ATOM 507 O O . TYR A 1 71 ? -48.793 20.243 68.675 1.00 74.25 71 TYR A O 1
ATOM 515 N N . CYS A 1 72 ? -48.426 19.167 70.609 1.00 80.06 72 CYS A N 1
ATOM 516 C CA . CYS A 1 72 ? -47.928 20.351 71.316 1.00 80.06 72 CYS A CA 1
ATOM 517 C C . CYS A 1 72 ? -46.534 20.766 70.810 1.00 80.06 72 CYS A C 1
ATOM 519 O O . CYS A 1 72 ? -45.855 19.978 70.149 1.00 80.06 72 CYS A O 1
ATOM 521 N N . ASN A 1 73 ? -46.084 21.980 71.149 1.00 75.50 73 ASN A N 1
ATOM 522 C CA . ASN A 1 73 ? -44.769 22.499 70.737 1.00 75.50 73 ASN A CA 1
ATOM 523 C C . ASN A 1 73 ? -43.601 21.576 71.140 1.00 75.50 73 ASN A C 1
ATOM 525 O O . ASN A 1 73 ? -42.665 21.412 70.361 1.00 75.50 73 ASN A O 1
ATOM 529 N N . ASP A 1 74 ? -43.693 20.905 72.292 1.00 77.44 74 ASP A N 1
ATOM 530 C CA . ASP A 1 74 ? -42.647 19.989 72.773 1.00 77.44 74 ASP A CA 1
ATOM 531 C C . ASP A 1 74 ? -42.598 18.667 71.980 1.00 77.44 74 ASP A C 1
ATOM 533 O O . ASP A 1 74 ? -41.547 18.032 71.866 1.00 77.44 74 ASP A O 1
ATOM 537 N N . HIS A 1 75 ? -43.725 18.245 71.397 1.00 73.81 75 HIS A N 1
ATOM 538 C CA . HIS A 1 75 ? -43.837 16.989 70.647 1.00 73.81 75 HIS A CA 1
ATOM 539 C C . HIS A 1 75 ? -43.843 17.171 69.130 1.00 73.81 75 HIS A C 1
ATOM 541 O O . HIS A 1 75 ? -43.556 16.212 68.411 1.00 73.81 75 HIS A O 1
ATOM 547 N N . VAL A 1 76 ? -44.113 18.375 68.617 1.00 70.56 76 VAL A N 1
ATOM 548 C CA . VAL A 1 76 ? -44.098 18.632 67.172 1.00 70.56 76 VAL A CA 1
ATOM 549 C C . VAL A 1 76 ? -42.701 18.383 66.597 1.00 70.56 76 VAL A C 1
ATOM 551 O O . VAL A 1 76 ? -42.571 17.698 65.587 1.00 70.56 76 VAL A O 1
ATOM 554 N N . GLY A 1 77 ? -41.644 18.781 67.313 1.00 69.44 77 GLY A N 1
ATOM 555 C CA . GLY A 1 77 ? -40.258 18.493 66.928 1.00 69.44 77 GLY A CA 1
ATOM 556 C C . GLY A 1 77 ? -39.909 16.999 66.913 1.00 69.44 77 GLY A C 1
ATOM 557 O O . GLY A 1 77 ? -39.012 16.589 66.186 1.00 69.44 77 GLY A O 1
ATOM 558 N N . GLN A 1 78 ? -40.641 16.162 67.658 1.00 73.25 78 GLN A N 1
ATOM 559 C CA . GLN A 1 78 ? -40.411 14.712 67.704 1.00 73.25 78 GLN A CA 1
ATOM 560 C C . GLN A 1 78 ? -41.102 13.955 66.561 1.00 73.25 78 GLN A C 1
ATOM 562 O O . GLN A 1 78 ? -40.746 12.808 66.302 1.00 73.25 78 GLN A O 1
ATOM 567 N N . ARG A 1 79 ? -42.080 14.576 65.886 1.00 77.44 79 ARG A N 1
ATOM 568 C CA . ARG A 1 79 ? -42.883 13.982 64.800 1.00 77.44 79 ARG A CA 1
ATOM 569 C C . ARG A 1 79 ? -42.583 14.581 63.427 1.00 77.44 79 ARG A C 1
ATOM 571 O O . ARG A 1 79 ? -43.121 14.095 62.440 1.00 77.44 79 ARG A O 1
ATOM 578 N N . ILE A 1 80 ? -41.732 15.601 63.335 1.00 82.31 80 ILE A N 1
ATOM 579 C CA . ILE A 1 80 ? -41.279 16.160 62.056 1.00 82.31 80 ILE A CA 1
ATOM 580 C C . ILE A 1 80 ? -40.111 15.327 61.526 1.00 82.31 80 ILE A C 1
ATOM 582 O O . ILE A 1 80 ? -39.236 14.914 62.285 1.00 82.31 80 ILE A O 1
ATOM 586 N N . CYS A 1 81 ? -40.113 15.035 60.227 1.00 82.44 81 CYS A N 1
ATOM 587 C CA . CYS A 1 81 ? -39.049 14.305 59.545 1.00 82.44 81 CYS A CA 1
ATOM 588 C C . CYS A 1 81 ? -37.657 14.823 59.941 1.00 82.44 81 CYS A C 1
ATOM 590 O O . CYS A 1 81 ? -37.375 16.005 59.793 1.00 82.44 81 CYS A O 1
ATOM 592 N N . ALA A 1 82 ? -36.754 13.929 60.349 1.00 84.12 82 ALA A N 1
ATOM 593 C CA . ALA A 1 82 ? -35.391 14.273 60.770 1.00 84.12 82 ALA A CA 1
ATOM 594 C C . ALA A 1 82 ? -34.483 14.802 59.636 1.00 84.12 82 ALA A C 1
ATOM 596 O O . ALA A 1 82 ? -33.301 15.051 59.853 1.00 84.12 82 ALA A O 1
ATOM 597 N N . TRP A 1 83 ? -35.017 14.942 58.421 1.00 81.44 83 TRP A N 1
ATOM 598 C CA . TRP A 1 83 ? -34.301 15.505 57.281 1.00 81.44 83 TRP A CA 1
ATOM 599 C C . TRP A 1 83 ? -34.270 17.028 57.393 1.00 81.44 83 TRP A C 1
ATOM 601 O O . TRP A 1 83 ? -35.315 17.650 57.596 1.00 81.44 83 TRP A O 1
ATOM 611 N N . GLU A 1 84 ? -33.096 17.637 57.217 1.00 79.06 84 GLU A N 1
ATOM 612 C CA . GLU A 1 84 ? -32.944 19.087 57.324 1.00 79.06 84 GLU A CA 1
ATOM 613 C C . GLU A 1 84 ? -33.931 19.814 56.403 1.00 79.06 84 GLU A C 1
ATOM 615 O O . GLU A 1 84 ? -33.982 19.575 55.195 1.00 79.06 84 GLU A O 1
ATOM 620 N N . ARG A 1 85 ? -34.718 20.727 56.987 1.00 82.50 85 ARG A N 1
ATOM 621 C CA . ARG A 1 85 ? -35.737 21.538 56.294 1.00 82.50 85 ARG A CA 1
ATOM 622 C C . ARG A 1 85 ? -36.950 20.759 55.762 1.00 82.50 85 ARG A C 1
ATOM 624 O O . ARG A 1 85 ? -37.765 21.341 55.049 1.00 82.50 85 ARG A O 1
ATOM 631 N N . CYS A 1 86 ? -37.122 19.483 56.109 1.00 81.81 86 CYS A N 1
ATOM 632 C CA . CYS A 1 86 ? -38.362 18.767 55.818 1.00 81.81 86 CYS A CA 1
ATOM 633 C C . CYS A 1 86 ? -39.412 19.050 56.904 1.00 81.81 86 CYS A C 1
ATOM 635 O O . CYS A 1 86 ? -39.231 18.656 58.048 1.00 81.81 86 CYS A O 1
ATOM 637 N N . GLY A 1 87 ? -40.527 19.692 56.542 1.00 84.69 87 GLY A N 1
ATOM 638 C CA . GLY A 1 87 ? -41.659 19.944 57.449 1.00 84.69 87 GLY A CA 1
ATOM 639 C C . GLY A 1 87 ? -42.721 18.837 57.482 1.00 84.69 87 GLY A C 1
ATOM 640 O O . GLY A 1 87 ? -43.763 19.019 58.104 1.00 84.69 87 GLY A O 1
ATOM 641 N N . LEU A 1 88 ? -42.503 17.718 56.779 1.00 87.81 88 LEU A N 1
ATOM 642 C CA . LEU A 1 88 ? -43.477 16.625 56.690 1.00 87.81 88 LEU A CA 1
ATOM 643 C C . LEU A 1 88 ? -43.439 15.725 57.930 1.00 87.81 88 LEU A C 1
ATOM 645 O O . LEU A 1 88 ? -42.387 15.521 58.539 1.00 87.81 88 LEU A O 1
ATOM 649 N N . GLU A 1 89 ? -44.588 15.139 58.258 1.00 85.81 89 GLU A N 1
ATOM 650 C CA . GLU A 1 89 ? -44.753 14.243 59.404 1.00 85.81 89 GLU A CA 1
ATOM 651 C C . GLU A 1 89 ? -44.026 12.899 59.199 1.00 85.81 89 GLU A C 1
ATOM 653 O O . GLU A 1 89 ? -44.014 12.327 58.104 1.00 85.81 89 GLU A O 1
ATOM 658 N N . GLN A 1 90 ? -43.395 12.394 60.259 1.00 86.69 90 GLN A N 1
ATOM 659 C CA . GLN A 1 90 ? -42.731 11.092 60.297 1.00 86.69 90 GLN A CA 1
ATOM 660 C C . GLN A 1 90 ? -43.733 9.947 60.112 1.00 86.69 90 GLN A C 1
ATOM 662 O O . GLN A 1 90 ? -44.843 9.967 60.644 1.00 86.69 90 GLN A O 1
ATOM 667 N N . VAL A 1 91 ? -43.309 8.886 59.422 1.00 83.19 91 VAL A N 1
ATOM 668 C CA . VAL A 1 91 ? -44.072 7.629 59.393 1.00 83.19 91 VAL A CA 1
ATOM 669 C C . VAL A 1 91 ? -43.955 6.951 60.767 1.00 83.19 91 VAL A C 1
ATOM 671 O O . VAL A 1 91 ? -42.849 6.914 61.309 1.00 83.19 91 VAL A O 1
ATOM 674 N N . PRO A 1 92 ? -45.029 6.365 61.336 1.00 80.81 92 PRO A N 1
ATOM 675 C CA . PRO A 1 92 ? -44.948 5.652 62.610 1.00 80.81 92 PRO A CA 1
ATOM 676 C C . PRO A 1 92 ? -43.804 4.625 62.632 1.00 80.81 92 PRO A C 1
ATOM 678 O O . PRO A 1 92 ? -43.730 3.746 61.774 1.00 80.81 92 PRO A O 1
ATOM 681 N N . GLY A 1 93 ? -42.895 4.758 63.603 1.00 82.44 93 GLY A N 1
ATOM 682 C CA . GLY A 1 93 ? -41.726 3.882 63.757 1.00 82.44 93 GLY A CA 1
ATOM 683 C C . GLY A 1 93 ? -40.500 4.246 62.906 1.00 82.44 93 GLY A C 1
ATOM 684 O O . GLY A 1 93 ? -39.477 3.576 63.020 1.00 82.44 93 GLY A O 1
ATOM 685 N N . SER A 1 94 ? -40.555 5.301 62.089 1.00 83.38 94 SER A N 1
ATOM 686 C CA . SER A 1 94 ? -39.396 5.854 61.375 1.00 83.38 94 SER A CA 1
ATOM 687 C C . SER A 1 94 ? -39.096 7.270 61.860 1.00 83.38 94 SER A C 1
ATOM 689 O O . SER A 1 94 ? -39.991 7.997 62.269 1.00 83.38 94 SER A O 1
ATOM 691 N N . ARG A 1 95 ? -37.829 7.686 61.769 1.00 84.56 95 ARG A N 1
ATOM 692 C CA . ARG A 1 95 ? -37.428 9.088 61.984 1.00 84.56 95 ARG A CA 1
ATOM 693 C C . ARG A 1 95 ? -37.682 9.973 60.758 1.00 84.56 95 ARG A C 1
ATOM 695 O O . ARG A 1 95 ? -37.425 11.172 60.805 1.00 84.56 95 ARG A O 1
ATOM 702 N N . PHE A 1 96 ? -38.163 9.400 59.656 1.00 85.19 96 PHE A N 1
ATOM 703 C CA . PHE A 1 96 ? -38.320 10.078 58.373 1.00 85.19 96 PHE A CA 1
ATOM 704 C C . PHE A 1 96 ? -39.778 10.026 57.896 1.00 85.19 96 PHE A C 1
ATOM 706 O O . PHE A 1 96 ? -40.526 9.102 58.228 1.00 85.19 96 PHE A O 1
ATOM 713 N N . CYS A 1 97 ? -40.199 11.032 57.126 1.00 87.88 97 CYS A N 1
ATOM 714 C CA . CYS A 1 97 ? -41.498 11.019 56.449 1.00 87.88 97 CYS A CA 1
ATOM 715 C C . CYS A 1 97 ? -41.506 10.015 55.284 1.00 87.88 97 CYS A C 1
ATOM 717 O O . CYS A 1 97 ? -40.467 9.483 54.894 1.00 87.88 97 CYS A O 1
ATOM 719 N N . SER A 1 98 ? -42.678 9.765 54.695 1.00 85.75 98 SER A N 1
ATOM 720 C CA . SER A 1 98 ? -42.849 8.798 53.599 1.00 85.75 98 SER A CA 1
ATOM 721 C C . SER A 1 98 ? -41.994 9.099 52.364 1.00 85.75 98 SER A C 1
ATOM 723 O O . SER A 1 98 ? -41.590 8.166 51.678 1.00 85.75 98 SER A O 1
ATOM 725 N N . THR A 1 99 ? -41.677 10.370 52.106 1.00 84.56 99 THR A N 1
ATOM 726 C CA . THR A 1 99 ? -40.842 10.803 50.972 1.00 84.56 99 THR A CA 1
ATOM 727 C C . THR A 1 99 ? -39.342 10.715 51.251 1.00 84.56 99 THR A C 1
ATOM 729 O O . THR A 1 99 ? -38.553 10.644 50.316 1.00 84.56 99 THR A O 1
ATOM 732 N N . HIS A 1 100 ? -38.934 10.718 52.523 1.00 86.00 100 HIS A N 1
ATOM 733 C CA . HIS A 1 100 ? -37.530 10.624 52.945 1.00 86.00 100 HIS A CA 1
ATOM 734 C C . HIS A 1 100 ? -37.211 9.287 53.618 1.00 86.00 100 HIS A C 1
ATOM 736 O O . HIS A 1 100 ? -36.164 9.133 54.240 1.00 86.00 100 HIS A O 1
ATOM 742 N N . LYS A 1 101 ? -38.109 8.309 53.521 1.00 86.94 101 LYS A N 1
ATOM 743 C CA . LYS A 1 101 ? -37.906 6.944 53.994 1.00 86.94 101 LYS A CA 1
ATOM 744 C C . LYS A 1 101 ? -37.417 6.093 52.826 1.00 86.94 101 LYS A C 1
ATOM 746 O O . LYS A 1 101 ? -38.060 6.047 51.784 1.00 86.94 101 LYS A O 1
ATOM 751 N N . CYS A 1 102 ? -36.339 5.342 53.033 1.00 86.56 102 CYS A N 1
ATOM 752 C CA . CYS A 1 102 ? -35.952 4.286 52.110 1.00 86.56 102 CYS A CA 1
ATOM 753 C C . CYS A 1 102 ? -37.053 3.208 52.073 1.00 86.56 102 CYS A C 1
ATOM 755 O O . CYS A 1 102 ? -37.439 2.699 53.137 1.00 86.56 102 CYS A O 1
ATOM 757 N N . PRO A 1 103 ? -37.544 2.815 50.882 1.00 86.69 103 PRO A N 1
ATOM 758 C CA . PRO A 1 103 ? -38.619 1.834 50.757 1.00 86.69 103 PRO A CA 1
ATOM 759 C C . PRO A 1 103 ? -38.211 0.433 51.234 1.00 86.69 103 PRO A C 1
ATOM 761 O O . PRO A 1 103 ? -39.087 -0.358 51.564 1.00 86.69 103 PRO A O 1
ATOM 764 N N . VAL A 1 104 ? -36.905 0.141 51.314 1.00 87.44 104 VAL A N 1
ATOM 765 C CA . VAL A 1 104 ? -36.376 -1.196 51.631 1.00 87.44 104 VAL A CA 1
ATOM 766 C C . VAL A 1 104 ? -36.116 -1.388 53.130 1.00 87.44 104 VAL A C 1
ATOM 768 O O . VAL A 1 104 ? -36.589 -2.360 53.707 1.00 87.44 104 VAL A O 1
ATOM 771 N N . CYS A 1 105 ? -35.394 -0.470 53.789 1.00 86.56 105 CYS A N 1
ATOM 772 C CA . CYS A 1 105 ? -34.897 -0.689 55.160 1.00 86.56 105 CYS A CA 1
ATOM 773 C C . CYS A 1 105 ? -35.319 0.361 56.195 1.00 86.56 105 CYS A C 1
ATOM 775 O O . CYS A 1 105 ? -34.705 0.448 57.255 1.00 86.56 105 CYS A O 1
ATOM 777 N N . VAL A 1 106 ? -36.321 1.192 55.886 1.00 81.75 106 VAL A N 1
ATOM 778 C CA . VAL A 1 106 ? -36.885 2.253 56.752 1.00 81.75 106 VAL A CA 1
ATOM 779 C C . VAL A 1 106 ? -35.918 3.357 57.228 1.00 81.75 106 VAL A C 1
ATOM 781 O O . VAL A 1 106 ? -36.365 4.298 57.894 1.00 81.75 106 VAL A O 1
ATOM 784 N N . ARG A 1 107 ? -34.626 3.285 56.871 1.00 83.25 107 ARG A N 1
ATOM 785 C CA . ARG A 1 107 ? -33.616 4.336 57.093 1.00 83.25 107 ARG A CA 1
ATOM 786 C C . ARG A 1 107 ? -33.903 5.570 56.235 1.00 83.25 107 ARG A C 1
ATOM 788 O O . ARG A 1 107 ? -34.703 5.511 55.303 1.00 83.25 107 ARG A O 1
ATOM 795 N N . GLY A 1 108 ? -33.235 6.680 56.536 1.00 79.31 108 GLY A N 1
ATOM 796 C CA . GLY A 1 108 ? -33.356 7.910 55.757 1.00 79.31 108 GLY A CA 1
ATOM 797 C C . GLY A 1 108 ? -32.924 7.686 54.312 1.00 79.31 108 GLY A C 1
ATOM 798 O O . GLY A 1 108 ? -31.820 7.202 54.061 1.00 79.31 108 GLY A O 1
ATOM 799 N N . ALA A 1 109 ? -33.799 8.010 53.366 1.00 78.44 109 ALA A N 1
ATOM 800 C CA . ALA A 1 109 ? -33.437 8.179 51.972 1.00 78.44 109 ALA A CA 1
ATOM 801 C C . ALA A 1 109 ? -32.573 9.438 51.887 1.00 78.44 109 ALA A C 1
ATOM 803 O O . ALA A 1 109 ? -33.075 10.558 51.968 1.00 78.44 109 ALA A O 1
ATOM 804 N N . TYR A 1 110 ? -31.261 9.241 51.804 1.00 71.62 110 TYR A N 1
ATOM 805 C CA . TYR A 1 110 ? -30.344 10.329 51.505 1.00 71.62 110 TYR A CA 1
ATOM 806 C C . TYR A 1 110 ? -30.478 10.742 50.039 1.00 71.62 110 TYR A C 1
ATOM 808 O O . TYR A 1 110 ? -31.010 9.982 49.228 1.00 71.62 110 TYR A O 1
ATOM 816 N N . ARG A 1 111 ? -29.999 11.944 49.684 1.00 65.69 111 ARG A N 1
ATOM 817 C CA . ARG A 1 111 ? -29.801 12.342 48.280 1.00 65.69 111 ARG A CA 1
ATOM 818 C C . ARG A 1 111 ? -28.666 11.507 47.672 1.00 65.69 111 ARG A C 1
ATOM 820 O O . ARG A 1 111 ? -27.587 12.021 47.408 1.00 65.69 111 ARG A O 1
ATOM 827 N N . GLY A 1 112 ? -28.895 10.206 47.519 1.00 63.34 112 GLY A N 1
ATOM 828 C CA . GLY A 1 112 ? -28.136 9.381 46.592 1.00 63.34 112 GLY A CA 1
ATOM 829 C C . GLY A 1 112 ? -28.539 9.706 45.155 1.00 63.34 112 GLY A C 1
ATOM 830 O O . GLY A 1 112 ? -29.250 10.682 44.900 1.00 63.34 112 GLY A O 1
ATOM 831 N N . ARG A 1 113 ? -28.083 8.889 44.206 1.00 70.31 113 ARG A N 1
ATOM 832 C CA . ARG A 1 113 ? -28.360 9.114 42.783 1.00 70.31 113 ARG A CA 1
ATOM 833 C C . ARG A 1 113 ? -29.841 8.930 42.467 1.00 70.31 113 ARG A C 1
ATOM 835 O O . ARG A 1 113 ? -30.418 9.743 41.752 1.00 70.31 113 ARG A O 1
ATOM 842 N N . ASP A 1 114 ? -30.446 7.920 43.085 1.00 72.31 114 ASP A N 1
ATOM 843 C CA . ASP A 1 114 ? -31.878 7.674 43.005 1.00 72.31 114 ASP A CA 1
ATOM 844 C C . ASP A 1 114 ? -32.582 8.362 44.176 1.00 72.31 114 ASP A C 1
ATOM 846 O O . ASP A 1 114 ? -32.365 8.036 45.353 1.00 72.31 114 ASP A O 1
ATOM 850 N N . THR A 1 115 ? -33.426 9.344 43.849 1.00 72.50 115 THR A N 1
ATOM 851 C CA . THR A 1 115 ? -34.206 10.143 44.799 1.00 72.50 115 THR A CA 1
ATOM 852 C C . THR A 1 115 ? -35.250 9.269 45.497 1.00 72.50 115 THR A C 1
ATOM 854 O O . THR A 1 115 ? -36.407 9.191 45.101 1.00 72.50 115 THR A O 1
ATOM 857 N N . GLY A 1 116 ? -34.839 8.573 46.555 1.00 81.56 116 GLY A N 1
ATOM 858 C CA . GLY A 1 116 ? -35.749 7.759 47.366 1.00 81.56 116 GLY A CA 1
ATOM 859 C C . GLY A 1 116 ? -35.123 6.551 48.054 1.00 81.56 116 GLY A C 1
ATOM 860 O O . GLY A 1 116 ? -35.790 5.909 48.860 1.00 81.56 116 GLY A O 1
ATOM 861 N N . GLN A 1 117 ? -33.858 6.224 47.792 1.00 86.62 117 GLN A N 1
ATOM 862 C CA . GLN A 1 117 ? -33.179 5.092 48.433 1.00 86.62 117 GLN A CA 1
ATOM 863 C C . GLN A 1 117 ? -32.059 5.569 49.368 1.00 86.62 117 GLN A C 1
ATOM 865 O O . GLN A 1 117 ? -31.410 6.581 49.118 1.00 86.62 117 GLN A O 1
ATOM 870 N N . CYS A 1 118 ? -31.815 4.857 50.473 1.00 87.25 118 CYS A N 1
ATOM 871 C CA . CYS A 1 118 ? -30.636 5.132 51.302 1.00 87.25 118 CYS A CA 1
ATOM 872 C C . CYS A 1 118 ? -29.362 4.627 50.610 1.00 87.25 118 CYS A C 1
ATOM 874 O O . CYS A 1 118 ? -29.448 3.816 49.692 1.00 87.25 118 CYS A O 1
ATOM 876 N N . PHE A 1 119 ? -28.188 5.034 51.095 1.00 84.06 119 PHE A N 1
ATOM 877 C CA . PHE A 1 119 ? -26.888 4.662 50.519 1.00 84.06 119 PHE A CA 1
ATOM 878 C C . PHE A 1 119 ? -26.683 3.151 50.319 1.00 84.06 119 PHE A C 1
ATOM 880 O O . PHE A 1 119 ? -26.235 2.736 49.258 1.00 84.06 119 PHE A O 1
ATOM 887 N N . GLU A 1 120 ? -27.094 2.323 51.283 1.00 85.50 120 GLU A N 1
ATOM 888 C CA . GLU A 1 120 ? -26.993 0.853 51.191 1.00 85.50 120 GLU A CA 1
ATOM 889 C C . GLU A 1 120 ? -27.942 0.211 50.166 1.00 85.50 120 GLU A C 1
ATOM 891 O O . GLU A 1 120 ? -27.757 -0.944 49.797 1.00 85.50 120 GLU A O 1
ATOM 896 N N . HIS A 1 121 ? -28.974 0.935 49.730 1.00 89.62 121 HIS A N 1
ATOM 897 C CA . HIS A 1 121 ? -30.014 0.418 48.839 1.00 89.62 121 HIS A CA 1
ATOM 898 C C . HIS A 1 121 ? -30.066 1.163 47.509 1.00 89.62 121 HIS A C 1
ATOM 900 O O . HIS A 1 121 ? -31.079 1.075 46.828 1.00 89.62 121 HIS A O 1
ATOM 906 N N . GLN A 1 122 ? -29.005 1.886 47.142 1.00 90.38 122 GLN A N 1
ATOM 907 C CA . GLN A 1 122 ? -28.871 2.462 45.804 1.00 90.38 122 GLN A CA 1
ATOM 908 C C . GLN A 1 122 ? -28.727 1.331 44.781 1.00 90.38 122 GLN A C 1
ATOM 910 O O . GLN A 1 122 ? -27.963 0.388 45.009 1.00 90.38 122 GLN A O 1
ATOM 915 N N . LEU A 1 123 ? -29.466 1.401 43.675 1.00 91.62 123 LEU A N 1
ATOM 916 C CA . LEU A 1 123 ? -29.385 0.405 42.610 1.00 91.62 123 LEU A CA 1
ATOM 917 C C . LEU A 1 123 ? -28.097 0.562 41.793 1.00 91.62 123 LEU A C 1
ATOM 919 O O . LEU A 1 123 ? -27.552 1.653 41.630 1.00 91.62 123 LEU A O 1
ATOM 923 N N . CYS A 1 124 ? -27.604 -0.560 41.274 1.00 94.19 124 CYS A N 1
ATOM 924 C CA . CYS A 1 124 ? -26.451 -0.593 40.386 1.00 94.19 124 CYS A CA 1
ATOM 925 C C . CYS A 1 124 ? -26.696 0.257 39.131 1.00 94.19 124 CYS A C 1
ATOM 927 O O . CYS A 1 124 ? -27.733 0.134 38.491 1.00 94.19 124 CYS A O 1
ATOM 929 N N . SER A 1 125 ? -25.684 1.014 38.693 1.00 92.94 125 SER A N 1
ATOM 930 C CA . SER A 1 125 ? -25.776 1.826 37.462 1.00 92.94 125 SER A CA 1
ATOM 931 C C . SER A 1 125 ? -25.806 1.004 36.163 1.00 92.94 125 SER A C 1
ATOM 933 O O . SER A 1 125 ? -25.960 1.573 35.086 1.00 92.94 125 SER A O 1
ATOM 935 N N . ALA A 1 126 ? -25.589 -0.313 36.236 1.00 92.56 126 ALA A N 1
ATOM 936 C CA . ALA A 1 126 ? -25.603 -1.177 35.062 1.00 92.56 126 ALA A CA 1
ATOM 937 C C . ALA A 1 126 ? -27.043 -1.294 34.530 1.00 92.56 126 ALA A C 1
ATOM 939 O O . ALA A 1 126 ? -27.950 -1.544 35.331 1.00 92.56 126 ALA A O 1
ATOM 940 N N . PRO A 1 127 ? -27.266 -1.168 33.209 1.00 92.00 127 PRO A N 1
ATOM 941 C CA . PRO A 1 127 ? -28.583 -1.372 32.620 1.00 92.00 127 PRO A CA 1
ATOM 942 C C . PRO A 1 127 ? -29.172 -2.717 33.053 1.00 92.00 127 PRO A C 1
ATOM 944 O O . PRO A 1 127 ? -28.472 -3.727 33.056 1.00 92.00 127 PRO A O 1
ATOM 947 N N . GLU A 1 128 ? -30.450 -2.713 33.440 1.00 93.12 128 GLU A N 1
ATOM 948 C CA . GLU A 1 128 ? -31.212 -3.910 33.844 1.00 93.12 128 GLU A CA 1
ATOM 949 C C . GLU A 1 128 ? -30.730 -4.601 35.136 1.00 93.12 128 GLU A C 1
ATOM 951 O O . GLU A 1 128 ? -31.321 -5.591 35.574 1.00 93.12 128 GLU A O 1
ATOM 956 N N . CYS A 1 129 ? -29.701 -4.078 35.807 1.00 94.75 129 CYS A N 1
ATOM 957 C CA . CYS A 1 129 ? -29.251 -4.624 37.077 1.00 94.75 129 CYS A CA 1
ATOM 958 C C . CYS A 1 129 ? -30.130 -4.126 38.228 1.00 94.75 129 CYS A C 1
ATOM 960 O O . CYS A 1 129 ? -30.176 -2.942 38.543 1.00 94.75 129 CYS A O 1
ATOM 962 N N . THR A 1 130 ? -30.778 -5.058 38.923 1.00 94.25 130 THR A N 1
ATOM 963 C CA . THR A 1 130 ? -31.618 -4.770 40.099 1.00 94.25 130 THR A CA 1
ATOM 964 C C . THR A 1 130 ? -30.888 -4.970 41.430 1.00 94.25 130 THR A C 1
ATOM 966 O O . THR A 1 130 ? -31.502 -4.905 42.494 1.00 94.25 130 THR A O 1
ATOM 969 N N . ARG A 1 131 ? -29.577 -5.248 41.400 1.00 94.00 131 ARG A N 1
ATOM 970 C CA . ARG 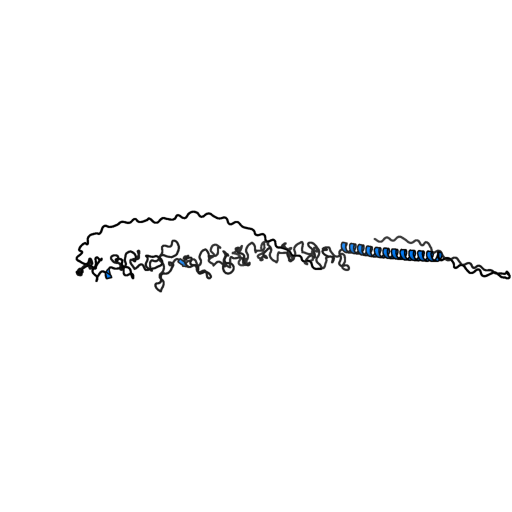A 1 131 ? -28.760 -5.438 42.610 1.00 94.00 131 ARG A CA 1
ATOM 971 C C . ARG A 1 131 ? -28.362 -4.089 43.202 1.00 94.00 131 ARG A C 1
ATOM 973 O O . ARG A 1 131 ? -28.158 -3.123 42.472 1.00 94.00 131 ARG A O 1
ATOM 980 N N . TYR A 1 132 ? -28.186 -4.053 44.519 1.00 92.81 132 TYR A N 1
ATOM 981 C CA . TYR A 1 132 ? -27.707 -2.864 45.220 1.00 92.81 132 TYR A CA 1
ATOM 982 C C . TYR A 1 132 ? -26.195 -2.668 45.054 1.00 92.81 132 TYR A C 1
ATOM 984 O O . TYR A 1 132 ? -25.437 -3.638 44.921 1.00 92.81 132 TYR A O 1
ATOM 992 N N . CYS A 1 133 ? -25.762 -1.411 45.057 1.00 91.94 133 CYS A N 1
ATOM 993 C CA . CYS A 1 133 ? -24.358 -1.026 45.007 1.00 91.94 133 CYS A CA 1
ATOM 994 C C . CYS A 1 133 ? -23.586 -1.486 46.246 1.00 91.94 133 CYS A C 1
ATOM 996 O O . CYS A 1 133 ? -24.122 -1.567 47.350 1.00 91.94 133 CYS A O 1
ATOM 998 N N . THR A 1 134 ? -22.291 -1.747 46.073 1.00 91.19 134 THR A N 1
ATOM 999 C CA . THR A 1 134 ? -21.392 -1.953 47.215 1.00 91.19 134 THR A CA 1
ATOM 1000 C C . THR A 1 134 ? -21.100 -0.618 47.890 1.00 91.19 134 THR A C 1
ATOM 1002 O O . THR A 1 134 ? -20.807 0.356 47.202 1.00 91.19 134 THR A O 1
ATOM 1005 N N . VAL A 1 135 ? -21.131 -0.570 49.219 1.00 88.38 135 VAL A N 1
ATOM 1006 C CA . VAL A 1 135 ? -20.712 0.611 49.987 1.00 88.38 135 VAL A CA 1
ATOM 1007 C C . VAL A 1 135 ? -19.193 0.564 50.162 1.00 88.38 135 VAL A C 1
ATOM 1009 O O . VAL A 1 135 ? -18.652 -0.473 50.550 1.00 88.38 135 VAL A O 1
ATOM 1012 N N . GLY A 1 136 ? -18.507 1.654 49.814 1.00 86.38 136 GLY A N 1
ATOM 1013 C CA . GLY A 1 136 ? -17.060 1.786 49.974 1.00 86.38 136 GLY A CA 1
ATOM 1014 C C . GLY A 1 136 ? -16.638 1.903 51.441 1.00 86.38 136 GLY A C 1
ATOM 1015 O O . GLY A 1 136 ? -17.466 2.059 52.336 1.00 86.38 136 GLY A O 1
ATOM 1016 N N . VAL A 1 137 ? -15.327 1.852 51.689 1.00 87.31 137 VAL A N 1
ATOM 1017 C CA . VAL A 1 137 ? -14.748 1.941 53.045 1.00 87.31 137 VAL A CA 1
ATOM 1018 C C . VAL A 1 137 ? -15.092 3.269 53.731 1.00 87.31 137 VAL A C 1
ATOM 1020 O O . VAL A 1 137 ? -15.323 3.301 54.936 1.00 87.31 137 VAL A O 1
ATOM 1023 N N . ASP A 1 138 ? -15.225 4.336 52.943 1.00 87.56 138 ASP A N 1
ATOM 1024 C CA . ASP A 1 138 ? -15.551 5.688 53.410 1.00 87.56 138 ASP A CA 1
ATOM 1025 C C . ASP A 1 138 ? -17.062 5.919 53.586 1.00 87.56 138 ASP A C 1
ATOM 1027 O O . ASP A 1 138 ? -17.512 7.048 53.740 1.00 87.56 138 ASP A O 1
ATOM 1031 N N . SER A 1 139 ? -17.874 4.854 53.551 1.00 83.94 139 SER A N 1
ATOM 1032 C CA . SER A 1 139 ? -19.347 4.917 53.546 1.00 83.94 139 SER A CA 1
ATOM 1033 C C . SER A 1 139 ? -19.965 5.622 52.329 1.00 83.94 139 SER A C 1
ATOM 1035 O O . SER A 1 139 ? -21.182 5.802 52.276 1.00 83.94 139 SER A O 1
ATOM 1037 N N . GLU A 1 140 ? -19.157 5.956 51.322 1.00 84.44 140 GLU A N 1
ATOM 1038 C CA . GLU A 1 140 ? -19.630 6.442 50.029 1.00 84.44 140 GLU A CA 1
ATOM 1039 C C . GLU A 1 140 ? -20.237 5.282 49.216 1.00 84.44 140 GLU A C 1
ATOM 1041 O O . GLU A 1 140 ? -19.647 4.194 49.133 1.00 84.44 140 GLU A O 1
ATOM 1046 N N . PRO A 1 141 ? -21.424 5.459 48.610 1.00 82.44 141 PRO A N 1
ATOM 1047 C CA . PRO A 1 141 ? -22.032 4.436 47.772 1.00 82.44 141 PRO A CA 1
ATOM 1048 C C . PRO A 1 141 ? -21.183 4.232 46.512 1.00 82.44 141 PRO A C 1
ATOM 1050 O O . PRO A 1 141 ? -20.945 5.155 45.733 1.00 82.44 141 PRO A O 1
ATOM 1053 N N . GLY A 1 142 ? -20.766 2.994 46.260 1.00 88.62 142 GLY A N 1
ATOM 1054 C CA . GLY A 1 142 ? -20.205 2.630 44.969 1.00 88.62 142 GLY A CA 1
ATOM 1055 C C . GLY A 1 142 ? -21.221 2.864 43.849 1.00 88.62 142 GLY A C 1
ATOM 1056 O O . GLY A 1 142 ? -22.433 2.906 44.060 1.00 88.62 142 GLY A O 1
ATOM 1057 N N . MET A 1 143 ? -20.738 2.999 42.618 1.00 89.69 143 MET A N 1
ATOM 1058 C CA . MET A 1 143 ? -21.623 3.179 41.460 1.00 89.69 143 MET A CA 1
ATOM 1059 C C . MET A 1 143 ? -22.149 1.836 40.915 1.00 89.69 143 MET A C 1
ATOM 1061 O O . MET A 1 143 ? -23.090 1.816 40.118 1.00 89.69 143 MET A O 1
ATOM 1065 N N . CYS A 1 144 ? -21.535 0.722 41.319 1.00 93.50 144 CYS A N 1
ATOM 1066 C CA . CYS A 1 144 ? -21.806 -0.621 40.817 1.00 93.50 144 CYS A CA 1
ATOM 1067 C C . CYS A 1 144 ? -22.003 -1.622 41.968 1.00 93.50 144 CYS A C 1
ATOM 1069 O O . CYS A 1 144 ? -21.502 -1.425 43.077 1.00 93.50 144 CYS A O 1
ATOM 1071 N N . CYS A 1 145 ? -22.729 -2.712 41.704 1.00 94.94 145 CYS A N 1
ATOM 1072 C CA . CYS A 1 145 ? -22.745 -3.885 42.580 1.00 94.94 145 CYS A CA 1
ATOM 1073 C C . CYS A 1 145 ? -21.466 -4.721 42.387 1.00 94.94 145 CYS A C 1
ATOM 1075 O O . CYS A 1 145 ? -20.695 -4.478 41.468 1.00 94.94 145 CYS A O 1
ATOM 1077 N N . LYS A 1 146 ? -21.265 -5.764 43.200 1.00 94.56 146 LYS A N 1
ATOM 1078 C CA . LYS A 1 146 ? -20.067 -6.634 43.150 1.00 94.56 146 LYS A CA 1
ATOM 1079 C C . LYS A 1 146 ? -19.810 -7.340 41.805 1.00 94.56 146 LYS A C 1
ATOM 1081 O O . LYS A 1 146 ? -18.703 -7.813 41.559 1.00 94.56 146 LYS A O 1
ATOM 1086 N N . ASP A 1 147 ? -20.834 -7.450 40.964 1.00 95.62 147 ASP A N 1
ATOM 1087 C CA . ASP A 1 147 ? -20.791 -8.135 39.664 1.00 95.62 147 ASP A CA 1
ATOM 1088 C C . ASP A 1 147 ? -20.599 -7.168 38.497 1.00 95.62 147 ASP A C 1
ATOM 1090 O O . ASP A 1 147 ? -20.540 -7.609 37.350 1.00 95.62 147 ASP A O 1
ATOM 1094 N N . HIS A 1 148 ? -20.492 -5.872 38.788 1.00 96.31 148 HIS A N 1
ATOM 1095 C CA . HIS A 1 148 ? -20.268 -4.838 37.801 1.00 96.31 148 HIS A CA 1
ATOM 1096 C C . HIS A 1 148 ? -19.120 -3.909 38.208 1.00 96.31 148 HIS A C 1
ATOM 1098 O O . HIS A 1 148 ? -18.846 -3.688 39.386 1.00 96.31 148 HIS A O 1
ATOM 1104 N N . ARG A 1 149 ? -18.456 -3.327 37.214 1.00 94.88 149 ARG A N 1
ATOM 1105 C CA . ARG A 1 149 ? -17.423 -2.299 37.378 1.00 94.88 149 ARG A CA 1
ATOM 1106 C C . ARG A 1 149 ? -17.418 -1.372 36.172 1.00 94.88 149 ARG A C 1
ATOM 1108 O O . ARG A 1 149 ? -18.012 -1.692 35.151 1.00 94.88 149 ARG A O 1
ATOM 1115 N N . PHE A 1 150 ? -16.719 -0.249 36.254 1.00 94.31 150 PHE A N 1
ATOM 1116 C CA . PHE A 1 150 ? -16.479 0.574 35.070 1.00 94.31 150 PHE A CA 1
ATOM 1117 C C . PHE A 1 150 ? -15.456 -0.064 34.135 1.00 94.31 150 PHE A C 1
ATOM 1119 O O . PHE A 1 150 ? -14.578 -0.818 34.566 1.00 94.31 150 PHE A O 1
ATOM 1126 N N . CYS A 1 151 ? -15.579 0.253 32.849 1.00 94.62 151 CYS A N 1
ATOM 1127 C CA . CYS A 1 151 ? -14.610 -0.112 31.830 1.00 94.62 151 CYS A CA 1
ATOM 1128 C C . CYS A 1 151 ? -13.207 0.401 32.204 1.00 94.62 151 CYS A C 1
ATOM 1130 O O . CYS A 1 151 ? -13.022 1.584 32.471 1.00 94.62 151 CYS A O 1
ATOM 1132 N N . LEU A 1 152 ? -12.204 -0.483 32.178 1.00 93.75 152 LEU A N 1
ATOM 1133 C CA . LEU A 1 152 ? -10.821 -0.180 32.579 1.00 93.75 152 LEU A CA 1
ATOM 1134 C C . LEU A 1 152 ? -9.917 0.184 31.388 1.00 93.75 152 LEU A C 1
ATOM 1136 O O . LEU A 1 152 ? -8.707 -0.043 31.426 1.00 93.75 152 LEU A O 1
ATOM 1140 N N . ALA A 1 153 ? -10.496 0.692 30.298 1.00 91.44 153 ALA A N 1
ATOM 1141 C CA . ALA A 1 153 ? -9.725 1.094 29.127 1.00 91.44 153 ALA A CA 1
ATOM 1142 C C . ALA A 1 153 ? -8.803 2.283 29.485 1.00 91.44 153 ALA A C 1
ATOM 1144 O O . ALA A 1 153 ? -9.283 3.260 30.054 1.00 91.44 153 ALA A O 1
ATOM 1145 N N . PRO A 1 154 ? -7.497 2.223 29.168 1.00 85.12 154 PRO A N 1
ATOM 1146 C CA . PRO A 1 154 ? -6.499 3.136 29.734 1.00 85.12 154 PRO A CA 1
ATOM 1147 C C . PRO A 1 154 ? -6.597 4.592 29.257 1.00 85.12 154 PRO A C 1
ATOM 1149 O O . PRO A 1 154 ? -6.166 5.485 29.977 1.00 85.12 154 PRO A O 1
ATOM 1152 N N . GLU A 1 155 ? -7.138 4.848 28.063 1.00 75.12 155 GLU A N 1
ATOM 1153 C CA . GLU A 1 155 ? -7.021 6.168 27.416 1.00 75.12 155 GLU A CA 1
ATOM 1154 C C . GLU A 1 155 ? -8.325 6.961 27.346 1.00 75.12 155 GLU A C 1
ATOM 1156 O O . GLU A 1 155 ? -8.335 8.113 26.918 1.00 75.12 155 GLU A O 1
ATOM 1161 N N . GLN A 1 156 ? -9.433 6.387 27.808 1.00 72.19 156 GLN A N 1
ATOM 1162 C CA . GLN A 1 156 ? -10.713 7.079 27.860 1.00 72.19 156 GLN A CA 1
ATOM 1163 C C . GLN A 1 156 ? -11.366 6.761 29.194 1.00 72.19 156 GLN A C 1
ATOM 1165 O O . GLN A 1 156 ? -11.529 5.589 29.532 1.00 72.19 156 GLN A O 1
ATOM 1170 N N . HIS A 1 157 ? -11.745 7.804 29.941 1.00 85.38 157 HIS A N 1
ATOM 1171 C CA . HIS A 1 157 ? -12.602 7.697 31.122 1.00 85.38 157 HIS A CA 1
ATOM 1172 C C . HIS A 1 157 ? -13.976 7.186 30.670 1.00 85.38 157 HIS A C 1
ATOM 1174 O O . HIS A 1 157 ? -14.926 7.940 30.487 1.00 85.38 157 HIS A O 1
ATOM 1180 N N . CYS A 1 158 ? -14.044 5.894 30.366 1.00 91.38 158 CYS A N 1
ATOM 1181 C CA . CYS A 1 158 ? -15.218 5.253 29.827 1.00 91.38 158 CYS A CA 1
ATOM 1182 C C . CYS A 1 158 ? -16.152 4.936 30.987 1.00 91.38 158 CYS A C 1
ATOM 1184 O O . CYS A 1 158 ? -15.910 4.021 31.770 1.00 91.38 158 CYS A O 1
ATOM 1186 N N . GLU A 1 159 ? -17.241 5.690 31.069 1.00 93.12 159 GLU A N 1
ATOM 1187 C CA . GLU A 1 159 ? -18.263 5.527 32.106 1.00 93.12 159 GLU A CA 1
ATOM 1188 C C . GLU A 1 159 ? -19.182 4.317 31.859 1.00 93.12 159 GLU A C 1
ATOM 1190 O O . GLU A 1 159 ? -20.128 4.085 32.611 1.00 93.12 159 GLU A O 1
ATOM 1195 N N . GLU A 1 160 ? -18.920 3.517 30.818 1.00 93.75 160 GLU A N 1
ATOM 1196 C CA . GLU A 1 160 ? -19.696 2.308 30.558 1.00 93.75 160 GLU A CA 1
ATOM 1197 C C . GLU A 1 160 ? -19.428 1.258 31.638 1.00 93.75 160 GLU A C 1
ATOM 1199 O O . GLU A 1 160 ? -18.284 0.912 31.954 1.00 93.75 160 GLU A O 1
ATOM 1204 N N . VAL A 1 161 ? -20.520 0.740 32.195 1.00 94.69 161 VAL A N 1
ATOM 1205 C CA . VAL A 1 161 ? -20.502 -0.299 33.219 1.00 94.69 161 VAL A CA 1
ATOM 1206 C C . VAL A 1 161 ? -20.463 -1.667 32.545 1.00 94.69 161 VAL A C 1
ATOM 1208 O O . VAL A 1 161 ? -21.282 -1.975 31.682 1.00 94.69 161 VAL A O 1
ATOM 1211 N N . VAL A 1 162 ? -19.507 -2.489 32.954 1.00 95.56 162 VAL A N 1
ATOM 1212 C CA . VAL A 1 162 ? -19.266 -3.851 32.471 1.00 95.56 162 VAL A CA 1
ATOM 1213 C C . VAL A 1 162 ? -19.379 -4.839 33.618 1.00 95.56 162 VAL A C 1
ATOM 1215 O O . VAL A 1 162 ? -19.426 -4.449 34.785 1.00 95.56 162 VAL A O 1
ATOM 1218 N N . ARG A 1 163 ? -19.407 -6.133 33.308 1.00 94.62 163 ARG A N 1
ATOM 1219 C CA . ARG A 1 163 ? -19.373 -7.169 34.342 1.00 94.62 163 ARG A CA 1
ATOM 1220 C C . ARG A 1 163 ? -17.987 -7.268 34.983 1.00 94.62 163 ARG A C 1
ATOM 1222 O O . ARG A 1 163 ? -16.982 -6.956 34.351 1.00 94.62 163 ARG A O 1
ATOM 1229 N N . THR A 1 164 ? -17.901 -7.732 36.228 1.00 93.06 164 THR A N 1
ATOM 1230 C CA . THR A 1 164 ? -16.617 -7.839 36.954 1.00 93.06 164 THR A CA 1
ATOM 1231 C C . THR A 1 164 ? -15.629 -8.809 36.291 1.00 93.06 164 THR A C 1
ATOM 1233 O O . THR A 1 164 ? -14.419 -8.609 36.392 1.00 93.06 164 THR A O 1
ATOM 1236 N N . ASP A 1 165 ? -16.120 -9.827 35.577 1.00 92.75 165 ASP A N 1
ATOM 1237 C CA . ASP A 1 165 ? -15.311 -10.762 34.780 1.00 92.75 165 ASP A CA 1
ATOM 1238 C C . ASP A 1 165 ? -14.805 -10.162 33.455 1.00 92.75 165 ASP A C 1
ATOM 1240 O O . ASP A 1 165 ? -13.892 -10.708 32.836 1.00 92.75 165 ASP A O 1
ATOM 1244 N N . GLU A 1 166 ? -15.329 -9.008 33.042 1.00 93.62 166 GLU A N 1
ATOM 1245 C CA . GLU A 1 166 ? -14.922 -8.293 31.836 1.00 93.62 166 GLU A CA 1
ATOM 1246 C C . GLU A 1 166 ? -14.067 -7.075 32.185 1.00 93.62 166 GLU A C 1
ATOM 1248 O O . GLU A 1 166 ? -14.340 -6.335 33.127 1.00 93.62 166 GLU A O 1
ATOM 1253 N N . THR A 1 167 ? -12.978 -6.860 31.453 1.00 93.06 167 THR A N 1
ATOM 1254 C CA . THR A 1 167 ? -12.059 -5.725 31.668 1.00 93.06 167 THR A CA 1
ATOM 1255 C C . THR A 1 167 ? -12.453 -4.481 30.875 1.00 93.06 167 THR A C 1
ATOM 1257 O O . THR A 1 167 ? -12.084 -3.369 31.243 1.00 93.06 167 THR A O 1
ATOM 1260 N N . SER A 1 168 ? -13.206 -4.654 29.788 1.00 94.44 168 SER A N 1
ATOM 1261 C CA . SER A 1 168 ? -13.569 -3.596 28.843 1.00 94.44 168 SER A CA 1
ATOM 1262 C C . SER A 1 168 ? -14.991 -3.744 28.338 1.00 94.44 168 SER A C 1
ATOM 1264 O O . SER A 1 168 ? -15.501 -4.855 28.205 1.00 94.44 168 SER A O 1
ATOM 1266 N N . CYS A 1 169 ? -15.608 -2.611 28.000 1.00 94.06 169 CYS A N 1
ATOM 1267 C CA . CYS A 1 169 ? -16.907 -2.596 27.341 1.00 94.06 169 CYS A CA 1
ATOM 1268 C C . CYS A 1 169 ? -16.779 -3.004 25.860 1.00 94.06 169 CYS A C 1
ATOM 1270 O O . CYS A 1 169 ? -15.675 -2.973 25.300 1.00 94.06 169 CYS A O 1
ATOM 1272 N N . PRO A 1 170 ? -17.886 -3.333 25.167 1.00 92.81 170 PRO A N 1
ATOM 1273 C CA . PRO A 1 170 ? -17.856 -3.740 23.757 1.00 92.81 170 PRO A CA 1
ATOM 1274 C C . PRO A 1 170 ? -17.173 -2.740 22.811 1.00 92.81 170 PRO A C 1
ATOM 1276 O O . PRO A 1 170 ? -16.593 -3.142 21.798 1.00 92.81 170 PRO A O 1
ATOM 1279 N N . ARG A 1 171 ? -17.197 -1.442 23.145 1.00 92.50 171 ARG A N 1
ATOM 1280 C CA . ARG A 1 171 ? -16.526 -0.384 22.370 1.00 92.50 171 ARG A CA 1
ATOM 1281 C C . ARG A 1 171 ? -15.012 -0.388 22.520 1.00 92.50 171 ARG A C 1
ATOM 1283 O O . ARG A 1 171 ? -14.325 -0.012 21.579 1.00 92.50 171 ARG A O 1
ATOM 1290 N N . HIS A 1 172 ? -14.501 -0.825 23.666 1.00 94.31 172 HIS A N 1
ATOM 1291 C CA . HIS A 1 172 ? -13.068 -0.889 23.951 1.00 94.31 172 HIS A CA 1
ATOM 1292 C C . HIS A 1 172 ? -12.489 -2.292 23.778 1.00 94.31 172 HIS A C 1
ATOM 1294 O O . HIS A 1 172 ? -11.273 -2.447 23.738 1.00 94.31 172 HIS A O 1
ATOM 1300 N N . ARG A 1 173 ? -13.331 -3.317 23.643 1.00 95.00 173 ARG A N 1
ATOM 1301 C CA . ARG A 1 173 ? -12.914 -4.705 23.456 1.00 95.00 173 ARG A CA 1
ATOM 1302 C C . ARG A 1 173 ? -12.544 -4.993 22.003 1.00 95.00 173 ARG A C 1
ATOM 1304 O O . ARG A 1 173 ? -13.252 -4.581 21.083 1.00 95.00 173 ARG A O 1
ATOM 1311 N N . CYS A 1 174 ? -11.457 -5.732 21.792 1.00 96.25 174 CYS A N 1
ATOM 1312 C CA . CYS A 1 174 ? -11.094 -6.251 20.474 1.00 96.25 174 CYS A CA 1
ATOM 1313 C C . CYS A 1 174 ? -12.249 -7.053 19.848 1.00 96.25 174 CYS A C 1
ATOM 1315 O O . CYS A 1 174 ? -12.836 -7.910 20.504 1.00 96.25 174 CYS A O 1
ATOM 1317 N N . GLY A 1 175 ? -12.536 -6.823 18.564 1.00 95.00 175 GLY A N 1
ATOM 1318 C CA . GLY A 1 175 ? -13.608 -7.518 17.845 1.00 95.00 175 GLY A CA 1
ATOM 1319 C C . GLY A 1 175 ? -13.370 -9.016 17.600 1.00 95.00 175 GLY A C 1
ATOM 1320 O O . GLY A 1 175 ? -14.268 -9.700 17.114 1.00 95.00 175 GLY A O 1
ATOM 1321 N N . VAL A 1 176 ? -12.176 -9.549 17.890 1.00 94.38 176 VAL A N 1
ATOM 1322 C CA . VAL A 1 176 ? -11.896 -10.987 17.745 1.00 94.38 176 VAL A CA 1
ATOM 1323 C C . VAL A 1 176 ? -12.581 -11.757 18.868 1.00 94.38 176 VAL A C 1
ATOM 1325 O O . VAL A 1 176 ? -12.400 -11.454 20.049 1.00 94.38 176 VAL A O 1
ATOM 1328 N N . ALA A 1 177 ? -13.340 -12.792 18.501 1.00 93.19 177 ALA A N 1
ATOM 1329 C CA . ALA A 1 177 ? -14.034 -13.647 19.455 1.00 93.19 177 ALA A CA 1
ATOM 1330 C C . ALA A 1 177 ? -13.072 -14.164 20.538 1.00 93.19 177 ALA A C 1
ATOM 1332 O O . ALA A 1 177 ? -11.981 -14.643 20.239 1.00 93.19 177 ALA A O 1
ATOM 1333 N N . ARG A 1 178 ? -13.492 -14.073 21.806 1.00 91.50 178 ARG A N 1
ATOM 1334 C CA . ARG A 1 178 ? -12.715 -14.475 23.000 1.00 91.50 178 ARG A CA 1
ATOM 1335 C C . ARG A 1 178 ? -11.441 -13.665 23.278 1.00 91.50 178 ARG A C 1
ATOM 1337 O O . ARG A 1 178 ? -10.818 -13.892 24.309 1.00 91.50 178 ARG A O 1
ATOM 1344 N N . CYS A 1 179 ? -11.087 -12.672 22.462 1.00 93.94 179 CYS A N 1
ATOM 1345 C CA . CYS A 1 179 ? -10.051 -11.718 22.839 1.00 93.94 179 CYS A CA 1
ATOM 1346 C C . CYS A 1 179 ? -10.597 -10.769 23.920 1.00 93.94 179 CYS A C 1
ATOM 1348 O O . CYS A 1 179 ? -11.683 -10.201 23.775 1.00 93.94 179 CYS A O 1
ATOM 1350 N N . GLN A 1 180 ? -9.857 -10.621 25.021 1.00 93.31 180 GLN A N 1
ATOM 1351 C CA . GLN A 1 180 ? -10.184 -9.702 26.123 1.00 93.31 180 GLN A CA 1
ATOM 1352 C C . GLN A 1 180 ? -9.279 -8.460 26.145 1.00 93.31 180 GLN A C 1
ATOM 1354 O O . GLN A 1 180 ? -9.354 -7.649 27.064 1.00 93.31 180 GLN A O 1
ATOM 1359 N N . ARG A 1 181 ? -8.398 -8.313 25.147 1.00 94.12 181 ARG A N 1
ATOM 1360 C CA . ARG A 1 181 ? -7.510 -7.153 25.045 1.00 94.12 181 ARG A CA 1
ATOM 1361 C C . ARG A 1 181 ? -8.264 -5.926 24.541 1.00 94.12 181 ARG A C 1
ATOM 1363 O O . ARG A 1 181 ? -9.223 -6.048 23.772 1.00 94.12 181 ARG A O 1
ATOM 1370 N N . TYR A 1 182 ? -7.774 -4.757 24.940 1.00 94.50 182 TYR A N 1
ATOM 1371 C CA . TYR A 1 182 ? -8.286 -3.471 24.482 1.00 94.50 182 TYR A CA 1
ATOM 1372 C C . TYR A 1 182 ? -7.985 -3.255 22.994 1.00 94.50 182 TYR A C 1
ATOM 1374 O O . TYR A 1 182 ? -6.961 -3.723 22.489 1.00 94.50 182 TYR A O 1
ATOM 1382 N N . ARG A 1 183 ? -8.876 -2.555 22.288 1.00 94.94 183 ARG A N 1
ATOM 1383 C CA . ARG A 1 183 ? -8.620 -2.051 20.933 1.00 94.94 183 ARG A CA 1
ATOM 1384 C C . ARG A 1 183 ? -7.406 -1.124 20.947 1.00 94.94 183 ARG A C 1
ATOM 1386 O O . ARG A 1 183 ? -7.203 -0.387 21.908 1.00 94.94 183 ARG A O 1
ATOM 1393 N N . ASP A 1 184 ? -6.618 -1.161 19.881 1.00 91.06 184 ASP A N 1
ATOM 1394 C CA . ASP A 1 184 ? -5.466 -0.278 19.702 1.00 91.06 184 ASP A CA 1
ATOM 1395 C C . ASP A 1 184 ? -5.936 1.097 19.212 1.00 91.06 184 ASP A C 1
ATOM 1397 O O . ASP A 1 184 ? -5.861 1.412 18.023 1.00 91.06 184 ASP A O 1
ATOM 1401 N N . GLN A 1 185 ? -6.481 1.882 20.145 1.00 86.12 185 GLN A N 1
ATOM 1402 C CA . GLN A 1 185 ? -6.918 3.257 19.894 1.00 86.12 185 GLN A CA 1
ATOM 1403 C C . GLN A 1 185 ? -5.737 4.231 19.767 1.00 86.12 185 GLN A C 1
ATOM 1405 O O . GLN A 1 185 ? -5.897 5.275 19.140 1.00 86.12 185 GLN A O 1
ATOM 1410 N N . VAL A 1 186 ? -4.557 3.859 20.285 1.00 84.88 186 VAL A N 1
ATOM 1411 C CA . VAL A 1 186 ? -3.319 4.651 20.197 1.00 84.88 186 VAL A CA 1
ATOM 1412 C C . VAL A 1 186 ? -2.907 4.828 18.743 1.00 84.88 186 VAL A C 1
ATOM 1414 O O . VAL A 1 186 ? -2.616 5.937 18.300 1.00 84.88 186 VAL A O 1
ATOM 1417 N N . ARG A 1 187 ? -2.870 3.726 17.981 1.00 82.94 187 ARG A N 1
ATOM 1418 C CA . ARG A 1 187 ? -2.495 3.783 16.562 1.00 82.94 187 ARG A CA 1
ATOM 1419 C C . ARG A 1 187 ? -3.604 4.358 15.700 1.00 82.94 187 ARG A C 1
ATOM 1421 O O . ARG A 1 187 ? -3.313 5.080 14.750 1.00 82.94 187 ARG A O 1
ATOM 1428 N N . ASN A 1 188 ? -4.853 3.997 15.987 1.00 83.62 188 ASN A N 1
ATOM 1429 C CA . ASN A 1 188 ? -5.999 4.480 15.233 1.00 83.62 188 ASN A CA 1
ATOM 1430 C C . ASN A 1 188 ? -7.287 4.368 16.066 1.00 83.62 188 ASN A C 1
ATOM 1432 O O . ASN A 1 188 ? -7.728 3.268 16.398 1.00 83.62 188 ASN A O 1
ATOM 1436 N N . ALA A 1 189 ? -7.922 5.507 16.348 1.00 87.56 189 ALA A N 1
ATOM 1437 C CA . ALA A 1 189 ? -9.146 5.586 17.146 1.00 87.56 189 ALA A CA 1
ATOM 1438 C C . ALA A 1 189 ? -10.329 4.793 16.552 1.00 87.56 189 ALA A C 1
ATOM 1440 O O . ALA A 1 189 ? -11.225 4.378 17.287 1.00 87.56 189 ALA A O 1
ATOM 1441 N N . GLU A 1 190 ? -10.327 4.548 15.239 1.00 91.56 190 GLU A N 1
ATOM 1442 C CA . GLU A 1 190 ? -11.368 3.792 14.534 1.00 91.56 190 GLU A CA 1
ATOM 1443 C C . GLU A 1 190 ? -11.086 2.280 14.482 1.00 91.56 190 GLU A C 1
ATOM 1445 O O . GLU A 1 190 ? -11.911 1.502 13.997 1.00 91.56 190 GLU A O 1
ATOM 1450 N N . ASN A 1 191 ? -9.933 1.827 14.980 1.00 92.38 191 ASN A N 1
ATOM 1451 C CA . ASN A 1 191 ? -9.544 0.426 14.904 1.00 92.38 191 ASN A CA 1
ATOM 1452 C C . ASN A 1 191 ? -10.441 -0.461 15.776 1.00 92.38 191 ASN A C 1
ATOM 1454 O O . ASN A 1 191 ? -10.601 -0.241 16.975 1.00 92.38 191 ASN A O 1
ATOM 1458 N N . ALA A 1 192 ? -10.995 -1.518 15.182 1.00 95.25 192 ALA A N 1
ATOM 1459 C CA . ALA A 1 192 ? -11.808 -2.507 15.887 1.00 95.25 192 ALA A CA 1
ATOM 1460 C C . ALA A 1 192 ? -10.967 -3.597 16.583 1.00 95.25 192 ALA A C 1
ATOM 1462 O O . ALA A 1 192 ? -11.507 -4.441 17.307 1.00 95.25 192 ALA A O 1
ATOM 1463 N N . TRP A 1 193 ? -9.649 -3.608 16.369 1.00 96.12 193 TRP A N 1
ATOM 1464 C CA . TRP A 1 193 ? -8.757 -4.698 16.762 1.00 96.12 193 TRP A CA 1
ATOM 1465 C C . TRP A 1 193 ? -7.730 -4.247 17.809 1.00 96.12 193 TRP A C 1
ATOM 1467 O O . TRP A 1 193 ? -7.380 -3.074 17.883 1.00 96.12 193 TRP A O 1
ATOM 1477 N N . CYS A 1 194 ? -7.257 -5.172 18.650 1.00 95.12 194 CYS A N 1
ATOM 1478 C CA . CYS A 1 194 ? -6.114 -4.914 19.532 1.00 95.12 194 CYS A CA 1
ATOM 1479 C C . CYS A 1 194 ? -4.803 -4.959 18.740 1.00 95.12 194 CYS A C 1
ATOM 1481 O O . CYS A 1 194 ? -4.790 -5.425 17.603 1.00 95.12 194 CYS A O 1
ATOM 1483 N N . GLN A 1 195 ? -3.693 -4.556 19.359 1.00 93.31 195 GLN A N 1
ATOM 1484 C CA . GLN A 1 195 ? -2.376 -4.516 18.713 1.00 93.31 195 GLN A CA 1
ATOM 1485 C C . GLN A 1 195 ? -1.951 -5.862 18.088 1.00 93.31 195 GLN A C 1
ATOM 1487 O O . GLN A 1 195 ? -1.316 -5.871 17.038 1.00 93.31 195 GLN A O 1
ATOM 1492 N N . ASP A 1 196 ? -2.342 -6.988 18.692 1.00 93.81 196 ASP A N 1
ATOM 1493 C CA . ASP A 1 196 ? -2.013 -8.339 18.207 1.00 93.81 196 ASP A CA 1
ATOM 1494 C C . ASP A 1 196 ? -2.914 -8.817 17.065 1.00 93.81 196 ASP A C 1
ATOM 1496 O O . ASP A 1 196 ? -2.591 -9.790 16.396 1.00 93.81 196 ASP A O 1
ATOM 1500 N N . HIS A 1 197 ? -4.060 -8.172 16.855 1.00 95.56 197 HIS A N 1
ATOM 1501 C CA . HIS A 1 197 ? -5.019 -8.542 15.813 1.00 95.56 197 HIS A CA 1
ATOM 1502 C C . HIS A 1 197 ? -5.161 -7.473 14.726 1.00 95.56 197 HIS A C 1
ATOM 1504 O O . HIS A 1 197 ? -5.817 -7.714 13.712 1.00 95.56 197 HIS A O 1
ATOM 1510 N N . ALA A 1 198 ? -4.570 -6.299 14.931 1.00 95.25 198 ALA A N 1
ATOM 1511 C CA . ALA A 1 198 ? -4.543 -5.203 13.982 1.00 95.25 198 ALA A CA 1
ATOM 1512 C C . ALA A 1 198 ? -3.406 -5.381 12.976 1.00 95.25 198 ALA A C 1
ATOM 1514 O O . ALA A 1 198 ? -2.302 -5.807 13.320 1.00 95.25 198 ALA A O 1
ATOM 1515 N N . CYS A 1 199 ? -3.657 -5.004 11.724 1.00 94.75 199 CYS A N 1
ATOM 1516 C CA . CYS A 1 199 ? -2.592 -4.902 10.743 1.00 94.75 199 CYS A CA 1
ATOM 1517 C C . CYS A 1 199 ? -1.534 -3.887 11.205 1.00 94.75 199 CYS A C 1
ATOM 1519 O O . CYS A 1 199 ? -1.844 -2.762 11.583 1.00 94.75 199 CYS A O 1
ATOM 1521 N N . THR A 1 200 ? -0.260 -4.270 11.138 1.00 92.69 200 THR A N 1
ATOM 1522 C CA . THR A 1 200 ? 0.853 -3.396 11.550 1.00 92.69 200 THR A CA 1
ATOM 1523 C C . THR A 1 200 ? 1.149 -2.263 10.566 1.00 92.69 200 THR A C 1
ATOM 1525 O O . THR A 1 200 ? 1.937 -1.368 10.875 1.00 92.69 200 THR A O 1
ATOM 1528 N N . LYS A 1 201 ? 0.525 -2.275 9.385 1.00 90.94 201 LYS A N 1
ATOM 1529 C CA . LYS A 1 201 ? 0.742 -1.280 8.339 1.00 90.94 201 LYS A CA 1
ATOM 1530 C C . LYS A 1 201 ? -0.070 -0.007 8.610 1.00 90.94 201 LYS A C 1
ATOM 1532 O O . LYS A 1 201 ? -1.241 0.075 8.249 1.00 90.94 201 LYS A O 1
ATOM 1537 N N . GLY A 1 202 ? 0.589 0.995 9.193 1.00 87.75 202 GLY A N 1
ATOM 1538 C CA . GLY A 1 202 ? 0.104 2.378 9.281 1.00 87.75 202 GLY A CA 1
ATOM 1539 C C . GLY A 1 202 ? -1.330 2.506 9.804 1.00 87.75 202 GLY A C 1
ATOM 1540 O O . GLY A 1 202 ? -1.648 2.019 10.883 1.00 87.75 202 GLY A O 1
ATOM 1541 N N . THR A 1 203 ? -2.188 3.161 9.018 1.00 89.88 203 THR A N 1
ATOM 1542 C CA . THR A 1 203 ? -3.601 3.437 9.327 1.00 89.88 203 THR A CA 1
ATOM 1543 C C . THR A 1 203 ? -4.556 2.306 8.930 1.00 89.88 203 THR A C 1
ATOM 1545 O O . THR A 1 203 ? -5.771 2.498 8.944 1.00 89.88 203 THR A O 1
ATOM 1548 N N . CYS A 1 204 ? -4.049 1.124 8.566 1.00 92.62 204 CYS A N 1
ATOM 1549 C CA . CYS A 1 204 ? -4.891 0.015 8.136 1.00 92.62 204 CYS A CA 1
ATOM 1550 C C . CYS A 1 204 ? -5.822 -0.466 9.259 1.00 92.62 204 CYS A C 1
ATOM 1552 O O . CYS A 1 204 ? -5.372 -0.961 10.288 1.00 92.62 204 CYS A O 1
ATOM 1554 N N . LEU A 1 205 ? -7.131 -0.395 9.014 1.00 94.56 205 LEU A N 1
ATOM 1555 C CA . LEU A 1 205 ? -8.183 -0.821 9.948 1.00 94.56 205 LEU A CA 1
ATOM 1556 C C . LEU A 1 205 ? -8.521 -2.320 9.865 1.00 94.56 205 LEU A C 1
ATOM 1558 O O . LEU A 1 205 ? -9.422 -2.811 10.550 1.00 94.56 205 LEU A O 1
ATOM 1562 N N . ASN A 1 206 ? -7.831 -3.061 8.997 1.00 94.81 206 ASN A N 1
ATOM 1563 C CA . ASN A 1 206 ? -8.130 -4.467 8.763 1.00 94.81 206 ASN A CA 1
ATOM 1564 C C . ASN A 1 206 ? -7.489 -5.368 9.822 1.00 94.81 206 ASN A C 1
ATOM 1566 O O . ASN A 1 206 ? -6.393 -5.107 10.326 1.00 94.81 206 ASN A O 1
ATOM 1570 N N . ARG A 1 207 ? -8.172 -6.480 10.099 1.00 95.31 207 ARG A N 1
ATOM 1571 C CA . ARG A 1 207 ? -7.662 -7.562 10.942 1.00 95.31 207 ARG A CA 1
ATOM 1572 C C . ARG A 1 207 ? -6.505 -8.277 10.244 1.00 95.31 207 ARG A C 1
ATOM 1574 O O . ARG A 1 207 ? -6.535 -8.425 9.021 1.00 95.31 207 ARG A O 1
ATOM 1581 N N . ILE A 1 208 ? -5.535 -8.780 11.005 1.00 94.94 208 ILE A N 1
ATOM 1582 C CA . ILE A 1 208 ? -4.596 -9.781 10.482 1.00 94.94 208 ILE A CA 1
ATOM 1583 C C . ILE A 1 208 ? -5.357 -11.026 10.001 1.00 94.94 208 ILE A C 1
ATOM 1585 O O . ILE A 1 208 ? -6.415 -11.378 10.540 1.00 94.94 208 ILE A O 1
ATOM 1589 N N . GLU A 1 209 ? -4.841 -11.650 8.945 1.00 88.50 209 GLU A N 1
ATOM 1590 C CA . GLU A 1 209 ? -5.507 -12.765 8.266 1.00 88.50 209 GLU A CA 1
ATOM 1591 C C . GLU A 1 209 ? -5.538 -14.010 9.158 1.00 88.50 209 GLU A C 1
ATOM 1593 O O . GLU A 1 209 ? -6.614 -14.453 9.578 1.00 88.50 209 GLU A O 1
ATOM 1598 N N . ASP A 1 210 ? -4.349 -14.493 9.519 1.00 86.75 210 ASP A N 1
ATOM 1599 C CA . ASP A 1 210 ? -4.153 -15.655 10.376 1.00 86.75 210 ASP A CA 1
ATOM 1600 C C . ASP A 1 210 ? -3.641 -15.232 11.756 1.00 86.75 210 ASP A C 1
ATOM 1602 O O . ASP A 1 210 ? -2.510 -14.772 11.901 1.00 86.75 210 ASP A O 1
ATOM 1606 N N . THR A 1 211 ? -4.484 -15.373 12.778 1.00 86.31 211 THR A N 1
ATOM 1607 C CA . THR A 1 211 ? -4.122 -15.094 14.175 1.00 86.31 211 THR A CA 1
ATOM 1608 C C . THR A 1 211 ? -3.400 -16.266 14.847 1.00 86.31 211 THR A C 1
ATOM 1610 O O . THR A 1 211 ? -2.876 -16.101 15.945 1.00 86.31 211 THR A O 1
ATOM 1613 N N . ALA A 1 212 ? -3.405 -17.458 14.241 1.00 87.88 212 ALA A N 1
ATOM 1614 C CA . ALA A 1 212 ? -2.728 -18.639 14.770 1.00 87.88 212 ALA A CA 1
ATOM 1615 C C . ALA A 1 212 ? -1.231 -18.648 14.431 1.00 87.88 212 ALA A C 1
ATOM 1617 O O . ALA A 1 212 ? -0.462 -19.313 15.121 1.00 87.88 212 ALA A O 1
ATOM 1618 N N . VAL A 1 213 ? -0.812 -17.888 13.413 1.00 85.75 213 VAL A N 1
ATOM 1619 C CA . VAL A 1 213 ? 0.595 -17.704 13.040 1.00 85.75 213 VAL A CA 1
ATOM 1620 C C . VAL A 1 213 ? 1.134 -16.433 13.707 1.00 85.75 213 VAL A C 1
ATOM 1622 O O . VAL A 1 213 ? 0.835 -15.333 13.244 1.00 85.75 213 VAL A O 1
ATOM 1625 N N . PRO A 1 214 ? 1.997 -16.523 14.740 1.00 80.75 214 PRO A N 1
ATOM 1626 C CA . PRO A 1 214 ? 2.502 -15.346 15.464 1.00 80.75 214 PRO A CA 1
ATOM 1627 C C . PRO A 1 214 ? 3.300 -14.361 14.590 1.00 80.75 214 PRO A C 1
ATOM 1629 O O . PRO A 1 214 ? 3.536 -13.215 14.970 1.00 80.75 214 PRO A O 1
ATOM 1632 N N . GLN A 1 215 ? 3.759 -14.822 13.424 1.00 84.19 215 GLN A N 1
ATOM 1633 C CA . GLN A 1 215 ? 4.511 -14.033 12.447 1.00 84.19 215 GLN A CA 1
ATOM 1634 C C . GLN A 1 215 ? 3.605 -13.238 11.492 1.00 84.19 215 GLN A C 1
ATOM 1636 O O . GLN A 1 215 ? 4.083 -12.321 10.824 1.00 84.19 215 GLN A O 1
ATOM 1641 N N . SER A 1 216 ? 2.307 -13.548 11.440 1.00 88.06 216 SER A N 1
ATOM 1642 C CA . SER A 1 216 ? 1.324 -12.831 10.630 1.00 88.06 216 SER A CA 1
ATOM 1643 C C . SER A 1 216 ? 1.047 -11.463 11.250 1.00 88.06 216 SER A C 1
ATOM 1645 O O . SER A 1 216 ? 0.304 -11.317 12.217 1.00 88.06 216 SER A O 1
ATOM 1647 N N . ARG A 1 217 ? 1.704 -10.432 10.717 1.00 91.50 217 ARG A N 1
ATOM 1648 C CA . ARG A 1 217 ? 1.564 -9.040 11.181 1.00 91.50 217 ARG A CA 1
ATOM 1649 C C . ARG A 1 217 ? 0.743 -8.167 10.236 1.00 91.50 217 ARG A C 1
ATOM 1651 O O . ARG A 1 217 ? 0.588 -6.967 10.476 1.00 91.50 217 ARG A O 1
ATOM 1658 N N . ASN A 1 218 ? 0.245 -8.740 9.147 1.00 93.50 218 ASN A N 1
ATOM 1659 C CA . ASN A 1 218 ? -0.401 -8.015 8.064 1.00 93.50 218 ASN A CA 1
ATOM 1660 C C . ASN A 1 218 ? -1.791 -8.595 7.782 1.00 93.50 218 ASN A C 1
ATOM 1662 O O . ASN A 1 218 ? -2.057 -9.770 8.024 1.00 93.50 218 ASN A O 1
ATOM 1666 N N . CYS A 1 219 ? -2.705 -7.748 7.312 1.00 94.19 219 CYS A N 1
ATOM 1667 C CA . CYS A 1 219 ? -3.985 -8.211 6.787 1.00 94.19 219 CYS A CA 1
ATOM 1668 C C . CYS A 1 219 ? -3.800 -8.810 5.386 1.00 94.19 219 CYS A C 1
ATOM 1670 O O . CYS A 1 219 ? -2.737 -8.660 4.782 1.00 94.19 219 CYS A O 1
ATOM 1672 N N . VAL A 1 220 ? -4.850 -9.420 4.838 1.00 91.94 220 VAL A N 1
ATOM 1673 C CA . VAL A 1 220 ? -4.837 -10.002 3.483 1.00 91.94 220 VAL A CA 1
ATOM 1674 C C . VAL A 1 220 ? -4.424 -8.994 2.397 1.00 91.94 220 VAL A C 1
ATOM 1676 O O . VAL A 1 220 ? -3.736 -9.347 1.448 1.00 91.94 220 VAL A O 1
ATOM 1679 N N . ASN A 1 221 ? -4.755 -7.709 2.567 1.00 92.38 221 ASN A N 1
ATOM 1680 C CA . ASN A 1 221 ? -4.387 -6.656 1.610 1.00 92.38 221 ASN A CA 1
ATOM 1681 C C . ASN A 1 221 ? -2.919 -6.216 1.725 1.00 92.38 221 ASN A C 1
ATOM 1683 O O . ASN A 1 221 ? -2.393 -5.599 0.804 1.00 92.38 221 ASN A O 1
ATOM 1687 N N . HIS A 1 222 ? -2.271 -6.513 2.853 1.00 94.06 222 HIS A N 1
ATOM 1688 C CA . HIS A 1 222 ? -0.880 -6.149 3.129 1.00 94.06 222 HIS A CA 1
ATOM 1689 C C . HIS A 1 222 ? 0.056 -7.361 3.207 1.00 94.06 222 HIS A C 1
ATOM 1691 O O . HIS A 1 222 ? 1.224 -7.226 3.585 1.00 94.06 222 HIS A O 1
ATOM 1697 N N . THR A 1 223 ? -0.454 -8.542 2.864 1.00 93.69 223 THR A N 1
ATOM 1698 C CA . THR A 1 223 ? 0.302 -9.791 2.780 1.00 93.69 223 THR A CA 1
ATOM 1699 C C . THR A 1 223 ? 0.523 -10.124 1.313 1.00 93.69 223 THR A C 1
ATOM 1701 O O . THR A 1 223 ? -0.337 -9.879 0.467 1.00 93.69 223 THR A O 1
ATOM 1704 N N . CYS A 1 224 ? 1.715 -10.616 0.984 1.00 94.44 224 CYS A N 1
ATOM 1705 C CA . CYS A 1 224 ? 2.045 -11.000 -0.378 1.00 94.44 224 CYS A CA 1
ATOM 1706 C C . CYS A 1 224 ? 1.051 -12.044 -0.898 1.00 94.44 224 CYS A C 1
ATOM 1708 O O . CYS A 1 224 ? 0.861 -13.088 -0.287 1.00 94.44 224 CYS A O 1
ATOM 1710 N N . ARG A 1 225 ? 0.466 -11.792 -2.072 1.00 93.94 225 ARG A N 1
ATOM 1711 C CA . ARG A 1 225 ? -0.519 -12.680 -2.706 1.00 93.94 225 ARG A CA 1
ATOM 1712 C C . ARG A 1 225 ? 0.058 -14.038 -3.127 1.00 93.94 225 ARG A C 1
ATOM 1714 O O . ARG A 1 225 ? -0.699 -14.969 -3.392 1.00 93.94 225 ARG A O 1
ATOM 1721 N N . LEU A 1 226 ? 1.383 -14.154 -3.232 1.00 92.56 226 LEU A N 1
ATOM 1722 C CA . LEU A 1 226 ? 2.040 -15.418 -3.559 1.00 92.56 226 LEU A CA 1
ATOM 1723 C C . LEU A 1 226 ? 1.897 -16.415 -2.398 1.00 92.56 226 LEU A C 1
ATOM 1725 O O . LEU A 1 226 ? 2.217 -16.087 -1.255 1.00 92.56 226 LEU A O 1
ATOM 1729 N N . ALA A 1 227 ? 1.446 -17.634 -2.704 1.00 90.69 227 ALA A N 1
ATOM 1730 C CA . ALA A 1 227 ? 1.214 -18.678 -1.711 1.00 90.69 227 ALA A CA 1
ATOM 1731 C C . ALA A 1 227 ? 2.454 -18.920 -0.832 1.00 90.69 227 ALA A C 1
ATOM 1733 O O . ALA A 1 227 ? 3.578 -18.973 -1.329 1.00 90.69 227 ALA A O 1
ATOM 1734 N N . ASN A 1 228 ? 2.231 -19.087 0.475 1.00 89.31 228 ASN A N 1
ATOM 1735 C CA . ASN A 1 228 ? 3.263 -19.294 1.501 1.00 89.31 228 ASN A CA 1
ATOM 1736 C C . ASN A 1 228 ? 4.240 -18.120 1.715 1.00 89.31 228 ASN A C 1
ATOM 1738 O O . ASN A 1 228 ? 5.194 -18.257 2.480 1.00 89.31 228 ASN A O 1
ATOM 1742 N N . CYS A 1 229 ? 4.023 -16.955 1.095 1.00 91.69 229 CYS A N 1
ATOM 1743 C CA . CYS A 1 229 ? 4.819 -15.767 1.379 1.00 91.69 229 CYS A CA 1
ATOM 1744 C C . CYS A 1 229 ? 4.163 -14.908 2.467 1.00 91.69 229 CYS A C 1
ATOM 1746 O O . CYS A 1 229 ? 3.158 -14.248 2.231 1.00 91.69 229 CYS A O 1
ATOM 1748 N N . LEU A 1 230 ? 4.799 -14.826 3.636 1.00 90.12 230 LEU A N 1
ATOM 1749 C CA . LEU A 1 230 ? 4.386 -13.931 4.730 1.00 90.12 230 LEU A CA 1
ATOM 1750 C C . LEU A 1 230 ? 4.977 -12.512 4.603 1.00 90.12 230 LEU A C 1
ATOM 1752 O O . LEU A 1 230 ? 4.931 -11.715 5.541 1.00 90.12 230 LEU A O 1
ATOM 1756 N N . GLY A 1 231 ? 5.580 -12.199 3.452 1.00 91.25 231 GLY A N 1
ATOM 1757 C CA . GLY A 1 231 ? 6.194 -10.905 3.190 1.00 91.25 231 GLY A CA 1
ATOM 1758 C C . GLY A 1 231 ? 5.156 -9.786 3.150 1.00 91.25 231 GLY A C 1
ATOM 1759 O O . GLY A 1 231 ? 4.087 -9.936 2.561 1.00 91.25 231 GLY A O 1
ATOM 1760 N N . GLN A 1 232 ? 5.495 -8.645 3.745 1.00 92.62 232 GLN A N 1
ATOM 1761 C CA . GLN A 1 232 ? 4.665 -7.445 3.698 1.00 92.62 232 GLN A CA 1
ATOM 1762 C C . GLN A 1 232 ? 4.665 -6.843 2.290 1.00 92.62 232 GLN A C 1
ATOM 1764 O O . GLN A 1 232 ? 5.725 -6.719 1.664 1.00 92.62 232 GLN A O 1
ATOM 1769 N N . THR A 1 233 ? 3.494 -6.445 1.802 1.00 93.12 233 THR A N 1
ATOM 1770 C CA . THR A 1 233 ? 3.390 -5.698 0.549 1.00 93.12 233 THR A CA 1
ATOM 1771 C C . THR A 1 233 ? 3.651 -4.206 0.750 1.00 93.12 233 THR A C 1
ATOM 1773 O O . THR A 1 233 ? 3.468 -3.645 1.832 1.00 93.12 233 THR A O 1
ATOM 1776 N N . THR A 1 234 ? 4.117 -3.541 -0.304 1.00 83.19 234 THR A N 1
ATOM 1777 C CA . THR A 1 234 ? 4.106 -2.073 -0.376 1.00 83.19 234 THR A CA 1
ATOM 1778 C C . THR A 1 234 ? 2.700 -1.598 -0.741 1.00 83.19 234 THR A C 1
ATOM 1780 O O . THR A 1 234 ? 2.033 -2.305 -1.486 1.00 83.19 234 THR A O 1
ATOM 1783 N N . ASP A 1 235 ? 2.289 -0.418 -0.271 1.00 72.56 235 ASP A N 1
ATOM 1784 C CA . ASP A 1 235 ? 0.890 0.048 -0.173 1.00 72.56 235 ASP A CA 1
ATOM 1785 C C . ASP A 1 235 ? -0.018 -0.217 -1.393 1.00 72.56 235 ASP A C 1
ATOM 1787 O O . ASP A 1 235 ? -1.176 -0.581 -1.212 1.00 72.56 235 ASP A O 1
ATOM 1791 N N . ASP A 1 236 ? 0.508 -0.147 -2.619 1.00 74.12 236 ASP A N 1
ATOM 1792 C CA . ASP A 1 236 ? -0.293 -0.343 -3.840 1.00 74.12 236 ASP A CA 1
ATOM 1793 C C . ASP A 1 236 ? -0.081 -1.699 -4.534 1.00 74.12 236 ASP A C 1
ATOM 1795 O O . ASP A 1 236 ? -0.744 -2.026 -5.520 1.00 74.12 236 ASP A O 1
ATOM 1799 N N . ARG A 1 237 ? 0.887 -2.497 -4.077 1.00 79.38 237 ARG A N 1
ATOM 1800 C CA . ARG A 1 237 ? 1.300 -3.731 -4.757 1.00 79.38 237 ARG A CA 1
ATOM 1801 C C . ARG A 1 237 ? 0.733 -4.930 -4.009 1.00 79.38 237 ARG A C 1
ATOM 1803 O O . ARG A 1 237 ? 0.764 -4.985 -2.793 1.00 79.38 237 ARG A O 1
ATOM 1810 N N . GLN A 1 238 ? 0.268 -5.945 -4.729 1.00 90.31 238 GLN A N 1
ATOM 1811 C CA . GLN A 1 238 ? -0.169 -7.215 -4.123 1.00 90.31 238 GLN A CA 1
ATOM 1812 C C . GLN A 1 238 ? 1.004 -8.172 -3.834 1.00 90.31 238 GLN A C 1
ATOM 1814 O O . GLN A 1 238 ? 0.799 -9.322 -3.456 1.00 90.31 238 GLN A O 1
ATOM 1819 N N . LEU A 1 239 ? 2.242 -7.724 -4.051 1.00 93.62 239 LEU A N 1
ATOM 1820 C CA . LEU A 1 239 ? 3.461 -8.520 -3.939 1.00 93.62 239 LEU A CA 1
ATOM 1821 C C . LEU A 1 239 ? 4.424 -7.838 -2.965 1.00 93.62 239 LEU A C 1
ATOM 1823 O O . LEU A 1 239 ? 4.497 -6.607 -2.914 1.00 93.62 239 LEU A O 1
ATOM 1827 N N . CYS A 1 240 ? 5.157 -8.629 -2.181 1.00 94.56 240 CYS A N 1
ATOM 1828 C CA . CYS A 1 240 ? 6.225 -8.104 -1.332 1.00 94.56 240 CYS A CA 1
ATOM 1829 C C . CYS A 1 240 ? 7.446 -7.694 -2.167 1.00 94.56 240 CYS A C 1
ATOM 1831 O O . CYS A 1 240 ? 7.564 -8.058 -3.335 1.00 94.56 240 CYS A O 1
ATOM 1833 N N . HIS A 1 241 ? 8.392 -6.985 -1.548 1.00 92.81 241 HIS A N 1
ATOM 1834 C CA . HIS A 1 241 ? 9.617 -6.519 -2.212 1.00 92.81 241 HIS A CA 1
ATOM 1835 C C . HIS A 1 241 ? 10.461 -7.639 -2.854 1.00 92.81 241 HIS A C 1
ATOM 1837 O O . HIS A 1 241 ? 11.189 -7.373 -3.801 1.00 92.81 241 HIS A O 1
ATOM 1843 N N . GLN A 1 242 ? 10.359 -8.880 -2.362 1.00 93.94 242 GLN A N 1
ATOM 1844 C CA . GLN A 1 242 ? 11.083 -10.041 -2.905 1.00 93.94 242 GLN A CA 1
ATOM 1845 C C . GLN A 1 242 ?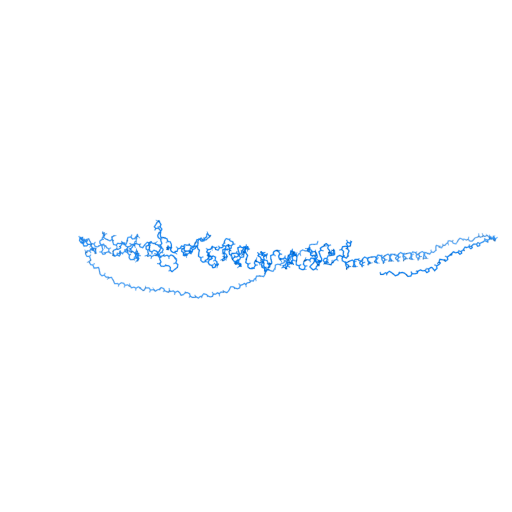 10.409 -10.638 -4.148 1.00 93.94 242 GLN A C 1
ATOM 1847 O O . GLN A 1 242 ? 11.075 -11.251 -4.976 1.00 93.94 242 GLN A O 1
ATOM 1852 N N . HIS A 1 243 ? 9.093 -10.459 -4.276 1.00 95.62 243 HIS A N 1
ATOM 1853 C CA . HIS A 1 243 ? 8.294 -11.003 -5.376 1.00 95.62 243 HIS A CA 1
ATOM 1854 C C . HIS A 1 243 ? 7.855 -9.939 -6.382 1.00 95.62 243 HIS A C 1
ATOM 1856 O O . HIS A 1 243 ? 7.289 -10.273 -7.420 1.00 95.62 243 HIS A O 1
ATOM 1862 N N . CYS A 1 244 ? 8.071 -8.655 -6.094 1.00 95.50 244 CYS A N 1
ATOM 1863 C CA . CYS A 1 244 ? 7.854 -7.587 -7.056 1.00 95.50 244 CYS A CA 1
ATOM 1864 C C . CYS A 1 244 ? 9.110 -7.356 -7.897 1.00 95.50 244 CYS A C 1
ATOM 1866 O O . CYS A 1 244 ? 10.234 -7.491 -7.416 1.00 95.50 244 CYS A O 1
ATOM 1868 N N . CYS A 1 245 ? 8.917 -6.937 -9.142 1.00 96.62 245 CYS A N 1
ATOM 1869 C CA . CYS A 1 245 ? 10.008 -6.491 -9.987 1.00 96.62 245 CYS A CA 1
ATOM 1870 C C . CYS A 1 245 ? 10.758 -5.316 -9.336 1.00 96.62 245 CYS A C 1
ATOM 1872 O O . CYS A 1 245 ? 10.156 -4.303 -8.976 1.00 96.62 245 CYS A O 1
ATOM 1874 N N . GLY A 1 246 ? 12.087 -5.425 -9.254 1.00 95.19 246 GLY A N 1
ATOM 1875 C CA . GLY A 1 246 ? 12.963 -4.372 -8.730 1.00 95.19 246 GLY A CA 1
ATOM 1876 C C . GLY A 1 246 ? 13.039 -3.103 -9.590 1.00 95.19 246 GLY A C 1
ATOM 1877 O O . GLY A 1 246 ? 13.668 -2.132 -9.180 1.00 95.19 246 GLY A O 1
ATOM 1878 N N . SER A 1 247 ? 12.411 -3.084 -10.772 1.00 95.62 247 SER A N 1
ATOM 1879 C CA . SER A 1 247 ? 12.304 -1.880 -11.602 1.00 95.62 247 SER A CA 1
ATOM 1880 C C . SER A 1 247 ? 11.361 -0.862 -10.949 1.00 95.62 247 SER A C 1
ATOM 1882 O O . SER A 1 247 ? 10.252 -1.197 -10.515 1.00 95.62 247 SER A O 1
ATOM 1884 N N . ALA A 1 248 ? 11.792 0.399 -10.872 1.00 94.12 248 ALA A N 1
ATOM 1885 C CA . ALA A 1 248 ? 11.012 1.470 -10.263 1.00 94.12 248 ALA A CA 1
ATOM 1886 C C . ALA A 1 248 ? 9.641 1.608 -10.952 1.00 94.12 248 ALA A C 1
ATOM 1888 O O . ALA A 1 248 ? 9.543 1.649 -12.174 1.00 94.12 248 ALA A O 1
ATOM 1889 N N . GLY A 1 249 ? 8.566 1.652 -10.160 1.00 92.25 249 GLY A N 1
ATOM 1890 C CA . GLY A 1 249 ? 7.194 1.733 -10.679 1.00 92.25 249 GLY A CA 1
ATOM 1891 C C . GLY A 1 249 ? 6.614 0.432 -11.259 1.00 92.25 249 GLY A C 1
ATOM 1892 O O . GLY A 1 249 ? 5.408 0.375 -11.476 1.00 92.25 249 GLY A O 1
ATOM 1893 N N . CYS A 1 250 ? 7.397 -0.636 -11.446 1.00 94.19 250 CYS A N 1
ATOM 1894 C CA . CYS A 1 250 ? 6.861 -1.904 -11.943 1.00 94.19 250 CYS A CA 1
ATOM 1895 C C . CYS A 1 250 ? 6.152 -2.692 -10.826 1.00 94.19 250 CYS A C 1
ATOM 1897 O O . CYS A 1 250 ? 6.739 -2.983 -9.786 1.00 94.19 250 CYS A O 1
ATOM 1899 N N . GLY A 1 251 ? 4.883 -3.050 -11.045 1.00 91.88 251 GLY A N 1
ATOM 1900 C CA . GLY A 1 251 ? 4.092 -3.896 -10.140 1.00 91.88 251 GLY A CA 1
ATOM 1901 C C . GLY A 1 251 ? 4.076 -5.383 -10.511 1.00 91.88 251 GLY A C 1
ATOM 1902 O O . GLY A 1 251 ? 3.364 -6.153 -9.871 1.00 91.88 251 GLY A O 1
ATOM 1903 N N . ALA A 1 252 ? 4.810 -5.786 -11.554 1.00 95.00 252 ALA A N 1
ATOM 1904 C CA . ALA A 1 252 ? 4.823 -7.163 -12.043 1.00 95.00 252 ALA A CA 1
ATOM 1905 C C . ALA A 1 252 ? 5.602 -8.105 -11.112 1.00 95.00 252 ALA A C 1
ATOM 1907 O O . ALA A 1 252 ? 6.459 -7.673 -10.338 1.00 95.00 252 ALA A O 1
ATOM 1908 N N . HIS A 1 253 ? 5.318 -9.402 -11.229 1.00 95.81 253 HIS A N 1
ATOM 1909 C CA . HIS A 1 253 ? 6.000 -10.462 -10.491 1.00 95.81 253 HIS A CA 1
ATOM 1910 C C . HIS A 1 253 ? 7.434 -10.659 -11.004 1.00 95.81 253 HIS A C 1
ATOM 1912 O O . HIS A 1 253 ? 7.647 -10.723 -12.218 1.00 95.81 253 HIS A O 1
ATOM 1918 N N . SER A 1 254 ? 8.411 -10.737 -10.099 1.00 96.56 254 SER A N 1
ATOM 1919 C CA . SER A 1 254 ? 9.787 -11.110 -10.444 1.00 96.56 254 SER A CA 1
ATOM 1920 C C . SER A 1 254 ? 9.851 -12.573 -10.889 1.00 96.56 254 SER A C 1
ATOM 1922 O O . SER A 1 254 ? 9.037 -13.401 -10.484 1.00 96.56 254 SER A O 1
ATOM 1924 N N . GLU A 1 255 ? 10.781 -12.921 -11.775 1.00 95.81 255 GLU A N 1
ATOM 1925 C CA . GLU A 1 255 ? 10.950 -14.331 -12.127 1.00 95.81 255 GLU A CA 1
ATOM 1926 C C . GLU A 1 255 ? 11.643 -15.126 -11.010 1.00 95.81 255 GLU A C 1
ATOM 1928 O O . GLU A 1 255 ? 12.480 -14.572 -10.297 1.00 95.81 255 GLU A O 1
ATOM 1933 N N . PRO A 1 256 ? 11.351 -16.432 -10.860 1.00 94.12 256 PRO A N 1
ATOM 1934 C CA . PRO A 1 256 ? 12.063 -17.281 -9.910 1.00 94.12 256 PRO A CA 1
ATOM 1935 C C . PRO A 1 256 ? 13.585 -17.206 -10.111 1.00 94.12 256 PRO A C 1
ATOM 1937 O O . PRO A 1 256 ? 14.089 -17.477 -11.198 1.00 94.12 256 PRO A O 1
ATOM 1940 N N . GLY A 1 257 ? 14.316 -16.831 -9.058 1.00 94.12 257 GLY A N 1
ATOM 1941 C CA . GLY A 1 257 ? 15.775 -16.667 -9.105 1.00 94.12 257 GLY A CA 1
ATOM 1942 C C . GLY A 1 257 ? 16.265 -15.342 -9.706 1.00 94.12 257 GLY A C 1
ATOM 1943 O O . GLY A 1 257 ? 17.472 -15.156 -9.838 1.00 94.12 257 GLY A O 1
ATOM 1944 N N . ASN A 1 258 ? 15.368 -14.412 -10.044 1.00 95.88 258 ASN A N 1
ATOM 1945 C CA . ASN A 1 258 ? 15.706 -13.087 -10.555 1.00 95.88 258 ASN A CA 1
ATOM 1946 C C . ASN A 1 258 ? 14.977 -11.990 -9.755 1.00 95.88 258 ASN A C 1
ATOM 1948 O O . ASN A 1 258 ? 13.920 -12.209 -9.173 1.00 95.88 258 ASN A O 1
ATOM 1952 N N . VAL A 1 259 ? 15.539 -10.782 -9.725 1.00 96.69 259 VAL A N 1
ATOM 1953 C CA . VAL A 1 259 ? 14.925 -9.602 -9.087 1.00 96.69 259 VAL A CA 1
ATOM 1954 C C . VAL A 1 259 ? 13.991 -8.868 -10.064 1.00 96.69 259 VAL A C 1
ATOM 1956 O O . VAL A 1 259 ? 13.152 -8.059 -9.666 1.00 96.69 259 VAL A O 1
ATOM 1959 N N . PHE A 1 260 ? 14.098 -9.150 -11.365 1.00 97.50 260 PHE A N 1
ATOM 1960 C CA . PHE A 1 260 ? 13.319 -8.502 -12.418 1.00 97.50 260 PHE A CA 1
ATOM 1961 C C . PHE A 1 260 ? 12.243 -9.434 -13.001 1.00 97.50 260 PHE A C 1
ATOM 1963 O O 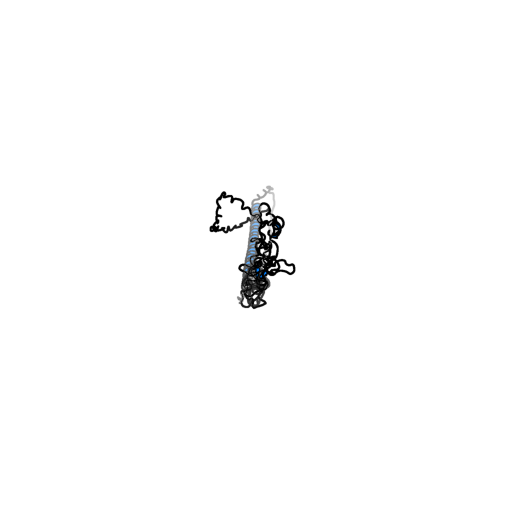. PHE A 1 260 ? 12.371 -10.657 -12.965 1.00 97.50 260 PHE A O 1
ATOM 1970 N N . CYS A 1 261 ? 11.155 -8.856 -13.521 1.00 97.69 261 CYS A N 1
ATOM 1971 C CA . CYS A 1 261 ? 10.138 -9.605 -14.267 1.00 97.69 261 CYS A CA 1
ATOM 1972 C C . CYS A 1 261 ? 10.621 -9.923 -15.692 1.00 97.69 261 CYS A C 1
ATOM 1974 O O . CYS A 1 261 ? 11.629 -9.377 -16.137 1.00 97.69 261 CYS A O 1
ATOM 1976 N N . ALA A 1 262 ? 9.868 -10.733 -16.442 1.00 97.38 262 ALA A N 1
ATOM 1977 C CA . ALA A 1 262 ? 10.194 -11.103 -17.824 1.00 97.38 262 ALA A CA 1
ATOM 1978 C C . ALA A 1 262 ? 10.452 -9.904 -18.763 1.00 97.38 262 ALA A C 1
ATOM 1980 O O . ALA A 1 262 ? 11.272 -10.002 -19.671 1.00 97.38 262 ALA A O 1
ATOM 1981 N N . GLU A 1 263 ? 9.790 -8.766 -18.533 1.00 97.88 263 GLU A N 1
ATOM 1982 C CA . GLU A 1 263 ? 9.994 -7.542 -19.319 1.00 97.88 263 GLU A CA 1
ATOM 1983 C C . GLU A 1 263 ? 11.204 -6.726 -18.853 1.00 97.88 263 GLU A C 1
ATOM 1985 O O . GLU A 1 263 ? 11.828 -6.043 -19.652 1.00 97.88 263 GLU A O 1
ATOM 1990 N N . HIS A 1 264 ? 11.561 -6.760 -17.573 1.00 98.31 264 HIS A N 1
ATOM 1991 C CA . HIS A 1 264 ? 12.667 -5.951 -17.052 1.00 98.31 264 HIS A CA 1
ATOM 1992 C C . HIS A 1 264 ? 13.966 -6.734 -16.879 1.00 98.31 264 HIS A C 1
ATOM 1994 O O . HIS A 1 264 ? 14.999 -6.120 -16.621 1.00 98.31 264 HIS A O 1
ATOM 2000 N N . LYS A 1 265 ? 13.949 -8.063 -17.003 1.00 97.94 265 LYS A N 1
ATOM 2001 C CA . LYS A 1 265 ? 15.163 -8.881 -17.026 1.00 97.94 265 LYS A CA 1
ATOM 2002 C C . LYS A 1 265 ? 15.843 -8.762 -18.390 1.00 97.94 265 LYS A C 1
ATOM 2004 O O . LYS A 1 265 ? 15.172 -8.617 -19.411 1.00 97.94 265 LYS A O 1
ATOM 2009 N N . CYS A 1 266 ? 17.169 -8.848 -18.417 1.00 98.31 266 CYS A N 1
ATOM 2010 C CA . CYS A 1 266 ? 17.910 -8.979 -19.667 1.00 98.31 266 CYS A CA 1
ATOM 2011 C C . CYS A 1 266 ? 17.376 -10.167 -20.487 1.00 98.31 266 CYS A C 1
ATOM 2013 O O . CYS A 1 266 ? 17.165 -11.250 -19.949 1.00 98.31 266 CYS A O 1
ATOM 2015 N N . ARG A 1 267 ? 17.192 -9.976 -21.798 1.00 97.75 267 ARG A N 1
ATOM 2016 C CA . ARG A 1 267 ? 16.769 -11.043 -22.723 1.00 97.75 267 ARG A CA 1
ATOM 2017 C C . ARG A 1 267 ? 17.760 -12.218 -22.785 1.00 97.75 267 ARG A C 1
ATOM 2019 O O . ARG A 1 267 ? 17.376 -13.314 -23.176 1.00 97.75 267 ARG A O 1
ATOM 2026 N N . ASP A 1 268 ? 19.020 -11.995 -22.418 1.00 96.94 268 ASP A N 1
ATOM 2027 C CA . ASP A 1 268 ? 20.016 -13.059 -22.300 1.00 96.94 268 ASP A CA 1
ATOM 2028 C C . ASP A 1 268 ? 19.743 -13.937 -21.067 1.00 96.94 268 ASP A C 1
ATOM 2030 O O . ASP A 1 268 ? 19.658 -13.420 -19.952 1.00 96.94 268 ASP A O 1
ATOM 2034 N N . ALA A 1 269 ? 19.628 -15.252 -21.277 1.00 95.94 269 ALA A N 1
ATOM 2035 C CA . ALA A 1 269 ? 19.232 -16.219 -20.254 1.00 95.94 269 ALA A CA 1
ATOM 2036 C C . ALA A 1 269 ? 20.179 -16.270 -19.042 1.00 95.94 269 ALA A C 1
ATOM 2038 O O . ALA A 1 269 ? 19.717 -16.509 -17.927 1.00 95.94 269 ALA A O 1
ATOM 2039 N N . ASP A 1 270 ? 21.469 -15.988 -19.240 1.00 96.38 270 ASP A N 1
ATOM 2040 C CA . ASP A 1 270 ? 22.489 -16.062 -18.190 1.00 96.38 270 ASP A CA 1
ATOM 2041 C C . ASP A 1 270 ? 22.709 -14.708 -17.492 1.00 96.38 270 ASP A C 1
ATOM 2043 O O . ASP A 1 270 ? 23.511 -14.581 -16.564 1.00 96.38 270 ASP A O 1
ATOM 2047 N N . CYS A 1 271 ? 22.015 -13.653 -17.931 1.00 97.00 271 CYS A N 1
ATOM 2048 C CA . CYS A 1 271 ? 22.205 -12.302 -17.424 1.00 97.00 271 CYS A CA 1
ATOM 2049 C C . CYS A 1 271 ? 21.097 -11.891 -16.444 1.00 97.00 271 CYS A C 1
ATOM 2051 O O . CYS A 1 271 ? 19.944 -11.693 -16.814 1.00 97.00 271 CYS A O 1
ATOM 2053 N N . GLN A 1 272 ? 21.474 -11.643 -15.189 1.00 96.88 272 GLN A N 1
ATOM 2054 C CA . GLN A 1 272 ? 20.550 -11.216 -14.125 1.00 96.88 272 GLN A CA 1
ATOM 2055 C C . GLN A 1 272 ? 20.391 -9.687 -14.005 1.00 96.88 272 GLN A C 1
ATOM 2057 O O . GLN A 1 272 ? 19.789 -9.193 -13.055 1.00 96.88 272 GLN A O 1
ATOM 2062 N N . LEU A 1 273 ? 20.952 -8.914 -14.940 1.00 97.38 273 LEU A N 1
ATOM 2063 C CA . LEU A 1 273 ? 20.879 -7.450 -14.921 1.00 97.38 273 LEU A CA 1
ATOM 2064 C C . LEU A 1 273 ? 19.550 -6.938 -15.498 1.00 97.38 273 LEU A C 1
ATOM 2066 O O . LEU A 1 273 ? 18.905 -7.609 -16.305 1.00 97.38 273 LEU A O 1
ATOM 2070 N N . ILE A 1 274 ? 19.188 -5.705 -15.134 1.00 98.00 274 ILE A N 1
ATOM 2071 C CA . ILE A 1 274 ? 18.020 -5.010 -15.686 1.00 98.00 274 ILE A CA 1
ATOM 2072 C C . ILE A 1 274 ? 18.199 -4.719 -17.185 1.00 98.00 274 ILE A C 1
ATOM 2074 O O . ILE A 1 274 ? 19.277 -4.309 -17.631 1.00 98.00 274 ILE A O 1
ATOM 2078 N N . ALA A 1 275 ? 17.142 -4.915 -17.970 1.00 98.19 275 ALA A N 1
ATOM 2079 C CA . ALA A 1 275 ? 17.087 -4.539 -19.376 1.00 98.19 275 ALA A CA 1
ATOM 2080 C C . ALA A 1 275 ? 17.073 -3.009 -19.540 1.00 98.19 275 ALA A C 1
ATOM 2082 O O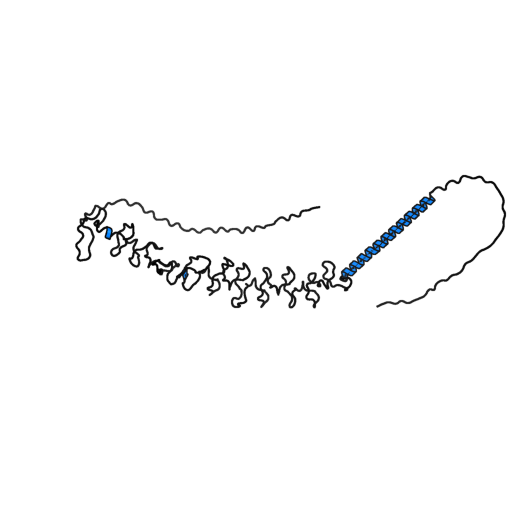 . ALA A 1 275 ? 16.419 -2.298 -18.779 1.00 98.19 275 ALA A O 1
ATOM 2083 N N . LYS A 1 276 ? 17.770 -2.491 -20.563 1.00 97.69 276 LYS A N 1
ATOM 2084 C CA . LYS A 1 276 ? 17.792 -1.050 -20.886 1.00 97.69 276 LYS A CA 1
ATOM 2085 C C . LYS A 1 276 ? 16.400 -0.527 -21.258 1.00 97.69 276 LYS A C 1
ATOM 2087 O O . LYS A 1 276 ? 16.060 0.611 -20.954 1.00 97.69 276 LYS A O 1
ATOM 2092 N N . VAL A 1 277 ? 15.619 -1.363 -21.937 1.00 97.56 277 VAL A N 1
ATOM 2093 C CA . VAL A 1 277 ? 14.218 -1.132 -22.304 1.00 97.56 277 VAL A CA 1
ATOM 2094 C C . VAL A 1 277 ? 13.423 -2.415 -22.049 1.00 97.56 277 VAL A C 1
ATOM 2096 O O . VAL A 1 277 ? 14.028 -3.492 -22.088 1.00 97.56 277 VAL A O 1
ATOM 2099 N N . PRO A 1 278 ? 12.100 -2.340 -21.826 1.00 98.06 278 PRO A N 1
ATOM 2100 C CA . PRO A 1 278 ? 11.272 -3.524 -21.625 1.00 98.06 278 PRO A CA 1
ATOM 2101 C C . PRO A 1 278 ? 11.452 -4.571 -22.739 1.00 98.06 278 PRO A C 1
ATOM 2103 O O . PRO A 1 278 ? 11.352 -4.264 -23.926 1.00 98.06 278 PRO A O 1
ATOM 2106 N N . GLY A 1 279 ? 11.769 -5.803 -22.349 1.00 97.50 279 GLY A N 1
ATOM 2107 C CA . GLY A 1 279 ? 12.017 -6.955 -23.208 1.00 97.50 279 GLY A CA 1
ATOM 2108 C C . GLY A 1 279 ? 13.371 -6.952 -23.921 1.00 97.50 279 GLY A C 1
ATOM 2109 O O . GLY A 1 279 ? 13.582 -7.815 -24.770 1.00 97.50 279 GLY A O 1
ATOM 2110 N N . GLY A 1 280 ? 14.265 -5.994 -23.654 1.00 97.75 280 GLY A N 1
ATOM 2111 C CA . GLY A 1 280 ? 15.560 -5.847 -24.330 1.00 97.75 280 GLY A CA 1
ATOM 2112 C C . GLY A 1 280 ? 16.749 -6.493 -23.609 1.00 97.75 280 GLY A C 1
ATOM 2113 O O . GLY A 1 280 ? 16.611 -7.256 -22.654 1.00 97.75 280 GLY A O 1
ATOM 2114 N N . PHE A 1 281 ? 17.956 -6.162 -24.062 1.00 98.12 281 PHE A N 1
ATOM 2115 C CA . PHE A 1 281 ? 19.204 -6.522 -23.383 1.00 98.12 281 PHE A CA 1
ATOM 2116 C C . PHE A 1 281 ? 19.584 -5.496 -22.302 1.00 98.12 281 PHE A C 1
ATOM 2118 O O . PHE A 1 281 ? 19.137 -4.345 -22.319 1.00 98.12 281 PHE A O 1
ATOM 2125 N N . CYS A 1 282 ? 20.419 -5.902 -21.343 1.00 98.06 282 CYS A N 1
ATOM 2126 C CA . CYS A 1 282 ? 20.985 -5.001 -20.338 1.00 98.06 282 CYS A CA 1
ATOM 2127 C C . CYS A 1 282 ? 21.941 -3.981 -20.970 1.00 98.06 282 CYS A C 1
ATOM 2129 O O . CYS A 1 282 ? 22.464 -4.216 -22.057 1.00 98.06 282 CYS A O 1
ATOM 2131 N N . VAL A 1 283 ? 22.230 -2.877 -20.273 1.00 97.00 283 VAL A N 1
ATOM 2132 C CA . VAL A 1 283 ? 23.062 -1.769 -20.795 1.00 97.00 283 VAL A CA 1
ATOM 2133 C C . VAL A 1 283 ? 24.405 -2.246 -21.365 1.00 97.00 283 VAL A C 1
ATOM 2135 O O . VAL A 1 283 ? 24.829 -1.763 -22.415 1.00 97.00 283 VAL A O 1
ATOM 2138 N N . ALA A 1 284 ? 25.038 -3.230 -20.719 1.00 96.56 284 ALA A N 1
ATOM 2139 C CA . ALA A 1 284 ? 26.322 -3.792 -21.141 1.00 96.56 284 ALA A CA 1
ATOM 2140 C C . ALA A 1 284 ? 26.259 -4.541 -22.485 1.00 96.56 284 ALA A C 1
ATOM 2142 O O . ALA A 1 284 ? 27.243 -4.571 -23.213 1.00 96.56 284 ALA A O 1
ATOM 2143 N N . ARG A 1 285 ? 25.108 -5.134 -22.823 1.00 96.62 285 ARG A N 1
ATOM 2144 C CA . ARG A 1 285 ? 24.913 -5.944 -24.040 1.00 96.62 285 ARG A CA 1
ATOM 2145 C C . ARG A 1 285 ? 24.049 -5.251 -25.094 1.00 96.62 285 ARG A C 1
ATOM 2147 O O . ARG A 1 285 ? 24.068 -5.645 -26.255 1.00 96.62 285 ARG A O 1
ATOM 2154 N N . SER A 1 286 ? 23.286 -4.235 -24.699 1.00 97.44 286 SER A N 1
ATOM 2155 C CA . SER A 1 286 ? 22.390 -3.486 -25.575 1.00 97.44 286 SER A CA 1
ATOM 2156 C C . SER A 1 286 ? 23.135 -2.428 -26.378 1.00 97.44 286 SER A C 1
ATOM 2158 O O . SER A 1 286 ? 24.080 -1.812 -25.881 1.00 97.44 286 SER A O 1
ATOM 2160 N N . CYS A 1 287 ? 22.640 -2.162 -27.577 1.00 97.94 287 CYS A N 1
ATOM 2161 C CA . CYS A 1 287 ? 23.011 -1.030 -28.414 1.00 97.94 287 CYS A CA 1
ATOM 2162 C C . CYS A 1 287 ? 23.001 0.297 -27.633 1.00 97.94 287 CYS A C 1
ATOM 2164 O O . CYS A 1 287 ? 22.067 0.580 -26.874 1.00 97.94 287 CYS A O 1
ATOM 2166 N N . THR A 1 288 ? 24.019 1.139 -27.816 1.00 97.00 288 THR A N 1
ATOM 2167 C CA . THR A 1 288 ? 24.121 2.444 -27.137 1.00 97.00 288 THR A CA 1
ATOM 2168 C C . THR A 1 288 ? 23.122 3.469 -27.659 1.00 97.00 288 THR A C 1
ATOM 2170 O O . THR A 1 288 ? 22.695 4.323 -26.880 1.00 97.00 288 THR A O 1
ATOM 2173 N N . ALA A 1 289 ? 22.638 3.323 -28.898 1.00 96.12 289 ALA A N 1
ATOM 2174 C CA . ALA A 1 289 ? 21.593 4.176 -29.462 1.00 96.12 289 ALA A CA 1
ATOM 2175 C C . ALA A 1 289 ? 20.372 4.294 -28.526 1.00 96.12 289 ALA A C 1
ATOM 2177 O O . ALA A 1 289 ? 19.937 3.319 -27.894 1.00 96.12 289 ALA A O 1
ATOM 2178 N N . GLY A 1 290 ? 19.829 5.510 -28.413 1.00 95.12 290 GLY A N 1
ATOM 2179 C CA . GLY A 1 290 ? 18.733 5.835 -27.497 1.00 95.12 290 GLY A CA 1
ATOM 2180 C C . GLY A 1 290 ? 17.526 4.911 -27.683 1.00 95.12 290 GLY A C 1
ATOM 2181 O O . GLY A 1 290 ? 17.100 4.665 -28.808 1.00 95.12 290 GLY A O 1
ATOM 2182 N N . ASN A 1 291 ? 16.998 4.374 -26.578 1.00 95.56 291 ASN A N 1
ATOM 2183 C CA . ASN A 1 291 ? 15.855 3.447 -26.536 1.00 95.56 291 ASN A CA 1
ATOM 2184 C C . ASN A 1 291 ? 15.993 2.158 -27.376 1.00 95.56 291 ASN A C 1
ATOM 2186 O O . ASN A 1 291 ? 15.018 1.429 -27.546 1.00 95.56 291 ASN A O 1
ATOM 2190 N N . CYS A 1 292 ? 17.181 1.836 -27.894 1.00 97.56 292 CYS A N 1
ATOM 2191 C CA . CYS A 1 292 ? 17.404 0.572 -28.582 1.00 97.56 292 CYS A CA 1
ATOM 2192 C C . CYS A 1 292 ? 17.663 -0.547 -27.570 1.00 97.56 292 CYS A C 1
ATOM 2194 O O . CYS A 1 292 ? 18.611 -0.474 -26.789 1.00 97.56 292 CYS A O 1
ATOM 2196 N N . GLY A 1 293 ? 16.824 -1.582 -27.602 1.00 96.81 293 GLY A N 1
ATOM 2197 C CA . GLY A 1 293 ? 16.950 -2.769 -26.757 1.00 96.81 293 GLY A CA 1
ATOM 2198 C C . GLY A 1 293 ? 17.675 -3.945 -27.394 1.00 96.81 293 GLY A C 1
ATOM 2199 O O . GLY A 1 293 ? 17.740 -4.987 -26.755 1.00 96.81 293 GLY A O 1
ATOM 2200 N N . GLU A 1 294 ? 18.171 -3.805 -28.627 1.00 98.06 294 GLU A N 1
ATOM 2201 C CA . GLU A 1 294 ? 18.803 -4.889 -29.388 1.00 98.06 294 GLU A CA 1
ATOM 2202 C C . GLU A 1 294 ? 20.258 -5.124 -28.979 1.00 98.06 294 GLU A C 1
ATOM 2204 O O . GLU A 1 294 ? 20.923 -4.219 -28.469 1.00 98.06 294 GLU A O 1
ATOM 2209 N N . VAL A 1 295 ? 20.757 -6.336 -29.227 1.00 97.62 295 VAL A N 1
ATOM 2210 C CA . VAL A 1 295 ? 22.137 -6.731 -28.912 1.00 97.62 295 VAL A CA 1
ATOM 2211 C C . VAL A 1 295 ? 23.146 -5.958 -29.769 1.00 97.62 295 VAL A C 1
ATOM 2213 O O . VAL A 1 295 ? 22.890 -5.670 -30.942 1.00 97.62 295 VAL A O 1
ATOM 2216 N N . ARG A 1 296 ? 24.297 -5.601 -29.189 1.00 96.88 296 ARG A N 1
ATOM 2217 C CA . ARG A 1 296 ? 25.438 -5.048 -29.939 1.00 96.88 296 ARG A CA 1
ATOM 2218 C C . ARG A 1 296 ? 25.918 -6.072 -30.972 1.00 96.88 296 ARG A C 1
ATOM 2220 O O . ARG A 1 296 ? 26.015 -7.254 -30.661 1.00 96.88 296 ARG A O 1
ATOM 2227 N N . ALA A 1 297 ? 26.192 -5.622 -32.195 1.00 94.69 297 ALA A N 1
ATOM 2228 C CA . ALA A 1 297 ? 26.700 -6.495 -33.253 1.00 94.69 297 ALA A CA 1
ATOM 2229 C C . ALA A 1 297 ? 28.170 -6.865 -33.023 1.00 94.69 297 ALA A C 1
ATOM 2231 O O . ALA A 1 297 ? 28.564 -8.002 -33.262 1.00 94.69 297 ALA A O 1
ATOM 2232 N N . ASP A 1 298 ? 28.964 -5.911 -32.536 1.00 88.62 298 ASP A N 1
ATOM 2233 C CA . ASP A 1 298 ? 30.366 -6.094 -32.189 1.00 88.62 298 ASP A CA 1
ATOM 2234 C C . ASP A 1 298 ? 30.724 -5.303 -30.917 1.00 88.62 298 ASP A C 1
ATOM 2236 O O . ASP A 1 298 ? 29.979 -4.432 -30.459 1.00 88.62 298 ASP A O 1
ATOM 2240 N N . ALA A 1 299 ? 31.870 -5.635 -30.317 1.00 86.94 299 ALA A N 1
ATOM 2241 C CA . ALA A 1 299 ? 32.383 -4.954 -29.126 1.00 86.94 299 ALA A CA 1
ATOM 2242 C C . ALA A 1 299 ? 33.030 -3.589 -29.435 1.00 86.94 299 ALA A C 1
ATOM 2244 O O . ALA A 1 299 ? 33.439 -2.892 -28.514 1.00 86.94 299 ALA A O 1
ATOM 2245 N N . VAL A 1 300 ? 33.175 -3.230 -30.715 1.00 88.81 300 VAL A N 1
ATOM 2246 C CA . VAL A 1 300 ? 33.970 -2.070 -31.146 1.00 88.81 300 VAL A CA 1
ATOM 2247 C C . VAL A 1 300 ? 33.091 -0.847 -31.364 1.00 88.81 300 VAL A C 1
ATOM 2249 O O . VAL A 1 300 ? 33.470 0.260 -30.996 1.00 88.81 300 VAL A O 1
ATOM 2252 N N . ARG A 1 301 ? 31.926 -1.026 -31.989 1.00 85.31 301 ARG A N 1
ATOM 2253 C CA . ARG A 1 301 ? 31.049 0.070 -32.412 1.00 85.31 301 ARG A CA 1
ATOM 2254 C C . ARG A 1 301 ? 29.941 0.362 -31.417 1.00 85.31 301 ARG A C 1
ATOM 2256 O O . ARG A 1 301 ? 29.243 1.347 -31.597 1.00 85.31 301 ARG A O 1
ATOM 2263 N N . ASP A 1 302 ? 29.744 -0.483 -30.404 1.00 94.44 302 ASP A N 1
ATOM 2264 C CA . ASP A 1 302 ? 28.693 -0.347 -29.386 1.00 94.44 302 ASP A CA 1
ATOM 2265 C C . ASP A 1 302 ? 27.247 -0.265 -29.928 1.00 94.44 302 ASP A C 1
ATOM 2267 O O . ASP A 1 302 ? 26.291 -0.008 -29.187 1.00 94.44 302 ASP A O 1
ATOM 2271 N N . LEU A 1 303 ? 27.054 -0.547 -31.217 1.00 96.25 303 LEU A N 1
ATOM 2272 C CA . LEU A 1 303 ? 25.782 -0.465 -31.924 1.00 96.25 303 LEU A CA 1
ATOM 2273 C C . LEU A 1 303 ? 25.296 -1.851 -32.347 1.00 96.25 303 LEU A C 1
ATOM 2275 O O . LEU A 1 303 ? 26.073 -2.776 -32.572 1.00 96.25 303 LEU A O 1
ATOM 2279 N N . CYS A 1 304 ? 23.978 -2.003 -32.458 1.00 97.56 304 CYS A N 1
ATOM 2280 C CA . CYS A 1 304 ? 23.377 -3.179 -33.084 1.00 97.56 304 CYS A CA 1
ATOM 2281 C C . CYS A 1 304 ? 23.514 -3.110 -34.609 1.00 97.56 304 CYS A C 1
ATOM 2283 O O . CYS A 1 304 ? 23.644 -2.022 -35.171 1.00 97.56 304 CYS A O 1
ATOM 2285 N N . ALA A 1 305 ? 23.371 -4.254 -35.287 1.00 96.50 305 ALA A N 1
ATOM 2286 C CA . ALA A 1 305 ? 23.546 -4.366 -36.739 1.00 96.50 305 ALA A CA 1
ATOM 2287 C C . ALA A 1 305 ? 22.712 -3.339 -37.526 1.00 96.50 305 ALA A C 1
ATOM 2289 O O . ALA A 1 305 ? 23.199 -2.722 -38.471 1.00 96.50 305 ALA A O 1
ATOM 2290 N N . ARG A 1 306 ? 21.475 -3.085 -37.079 1.00 96.69 306 ARG A N 1
ATOM 2291 C CA . ARG A 1 306 ? 20.593 -2.076 -37.678 1.00 96.69 306 ARG A CA 1
ATOM 2292 C C . ARG A 1 306 ? 21.146 -0.655 -37.544 1.00 96.69 306 ARG A C 1
ATOM 2294 O O . ARG A 1 306 ? 21.103 0.097 -38.510 1.00 96.69 306 ARG A O 1
ATOM 2301 N N . HIS A 1 307 ? 21.642 -0.268 -36.370 1.00 97.19 307 HIS A N 1
ATOM 2302 C CA . HIS A 1 307 ? 22.192 1.077 -36.179 1.00 97.19 307 HIS A CA 1
ATOM 2303 C C . HIS A 1 307 ? 23.550 1.243 -36.861 1.00 97.19 307 HIS A C 1
ATOM 2305 O O . HIS A 1 307 ? 23.790 2.291 -37.447 1.00 97.19 307 HIS A O 1
ATOM 2311 N N . THR A 1 308 ? 24.382 0.200 -36.895 1.00 95.12 308 THR A N 1
ATOM 2312 C CA . THR A 1 308 ? 25.623 0.200 -37.678 1.00 95.12 308 THR A CA 1
ATOM 2313 C C . THR A 1 308 ? 25.352 0.398 -39.171 1.00 95.12 308 THR A C 1
ATOM 2315 O O . THR A 1 308 ? 26.054 1.167 -39.824 1.00 95.12 308 THR A O 1
ATOM 2318 N N . PHE A 1 309 ? 24.318 -0.254 -39.710 1.00 95.44 309 PHE A N 1
ATOM 2319 C CA . PHE A 1 309 ? 23.897 -0.070 -41.098 1.00 95.44 309 PHE A CA 1
ATOM 2320 C C . PHE A 1 309 ? 23.434 1.371 -41.367 1.00 95.44 309 PHE A C 1
ATOM 2322 O O . PHE A 1 309 ? 23.941 2.012 -42.283 1.00 95.44 309 PHE A O 1
ATOM 2329 N N . LEU A 1 310 ? 22.554 1.915 -40.517 1.00 95.19 310 LEU A N 1
ATOM 2330 C CA . LEU A 1 310 ? 22.047 3.288 -40.652 1.00 95.19 310 LEU A CA 1
ATOM 2331 C C . LEU A 1 310 ? 23.150 4.353 -40.530 1.00 95.19 310 LEU A C 1
ATOM 2333 O O . LEU A 1 310 ? 23.117 5.360 -41.238 1.00 95.19 310 LEU A O 1
ATOM 2337 N N . GLU A 1 311 ? 24.131 4.161 -39.647 1.00 93.06 311 GLU A N 1
ATOM 2338 C CA . GLU A 1 311 ? 25.299 5.046 -39.577 1.00 93.06 311 GLU A CA 1
ATOM 2339 C C . GLU A 1 311 ? 26.173 4.939 -40.827 1.00 93.06 311 GLU A C 1
ATOM 2341 O O . GLU A 1 311 ? 26.645 5.959 -41.330 1.00 93.06 311 GLU A O 1
ATOM 2346 N N . GLY A 1 312 ? 26.334 3.729 -41.368 1.00 92.88 312 GLY A N 1
ATOM 2347 C CA . GLY A 1 312 ? 27.011 3.498 -42.641 1.00 92.88 312 GLY A CA 1
ATOM 2348 C C . GLY A 1 312 ? 26.341 4.234 -43.804 1.00 92.88 312 GLY A C 1
ATOM 2349 O O . GLY A 1 312 ? 27.031 4.920 -44.561 1.00 92.88 312 GLY A O 1
ATOM 2350 N N . GLU A 1 313 ? 25.011 4.155 -43.912 1.00 95.44 313 GLU A N 1
ATOM 2351 C CA . GLU A 1 313 ? 24.227 4.883 -44.919 1.00 95.44 313 GLU A CA 1
ATOM 2352 C C . GLU A 1 313 ? 24.372 6.399 -44.763 1.00 95.44 313 GLU A C 1
ATOM 2354 O O . GLU A 1 313 ? 24.656 7.093 -45.739 1.00 95.44 313 GLU A O 1
ATOM 2359 N N . ARG A 1 314 ? 24.258 6.926 -43.537 1.00 94.69 314 ARG A N 1
ATOM 2360 C CA . ARG A 1 314 ? 24.452 8.362 -43.270 1.00 94.69 314 ARG A CA 1
ATOM 2361 C C . ARG A 1 314 ? 25.858 8.827 -43.632 1.00 94.69 314 ARG A C 1
ATOM 2363 O O . ARG A 1 314 ? 26.003 9.853 -44.290 1.00 94.69 314 ARG A O 1
ATOM 2370 N N . ALA A 1 315 ? 26.888 8.075 -43.249 1.00 93.00 315 ALA A N 1
ATOM 2371 C CA . ALA A 1 315 ? 28.267 8.392 -43.603 1.00 93.00 315 ALA A CA 1
ATOM 2372 C C . ALA A 1 315 ? 28.488 8.332 -45.123 1.00 93.00 315 ALA A C 1
ATOM 2374 O O . ALA A 1 315 ? 29.215 9.156 -45.674 1.00 93.00 315 ALA A O 1
ATOM 2375 N N . GLY A 1 316 ? 27.839 7.386 -45.810 1.00 93.38 316 GLY A N 1
ATOM 2376 C CA . GLY A 1 316 ? 27.814 7.312 -47.270 1.00 93.38 316 GLY A CA 1
ATOM 2377 C C . GLY A 1 316 ? 27.181 8.545 -47.911 1.00 93.38 316 GLY A C 1
ATOM 2378 O O . GLY A 1 316 ? 27.783 9.138 -48.800 1.00 93.38 316 GLY A O 1
ATOM 2379 N N . LEU A 1 317 ? 26.019 8.980 -47.419 1.00 95.12 317 LEU A N 1
ATOM 2380 C CA . LEU A 1 317 ? 25.339 10.186 -47.900 1.00 95.12 317 LEU A CA 1
ATOM 2381 C C . LEU A 1 317 ? 26.176 11.450 -47.687 1.00 95.12 317 LEU A C 1
ATOM 2383 O O . LEU A 1 317 ? 26.280 12.256 -48.603 1.00 95.12 317 LEU A O 1
ATOM 2387 N N . VAL A 1 318 ? 26.818 11.607 -46.523 1.00 95.94 318 VAL A N 1
ATOM 2388 C CA . VAL A 1 318 ? 27.704 12.753 -46.248 1.00 95.94 318 VAL A CA 1
ATOM 2389 C C . VAL A 1 318 ? 28.912 12.758 -47.188 1.00 95.94 318 VAL A C 1
ATOM 2391 O O . VAL A 1 318 ? 29.253 13.807 -47.728 1.00 95.94 318 VAL A O 1
ATOM 2394 N N . ARG A 1 319 ? 29.534 11.597 -47.443 1.00 95.06 319 ARG A N 1
ATOM 2395 C CA . ARG A 1 319 ? 30.628 11.493 -48.426 1.00 95.06 319 ARG A CA 1
ATOM 2396 C C . ARG A 1 319 ? 30.162 11.850 -49.835 1.00 95.06 319 ARG A C 1
ATOM 2398 O O . ARG A 1 319 ? 30.825 12.632 -50.506 1.00 95.06 319 ARG A O 1
ATOM 2405 N N . ASN A 1 320 ? 29.020 11.317 -50.265 1.00 94.69 320 ASN A N 1
ATOM 2406 C CA . ASN A 1 320 ? 28.459 11.614 -51.583 1.00 94.69 320 ASN A CA 1
ATOM 2407 C C . ASN A 1 320 ? 28.105 13.099 -51.724 1.00 94.69 320 ASN A C 1
ATOM 2409 O O . ASN A 1 320 ? 28.361 13.682 -52.771 1.00 94.69 320 ASN A O 1
ATOM 2413 N N . GLN A 1 321 ? 27.570 13.722 -50.671 1.00 96.12 321 GLN A N 1
ATOM 2414 C CA . GLN A 1 321 ? 27.308 15.158 -50.644 1.00 96.12 321 GLN A CA 1
ATOM 2415 C C . GLN A 1 321 ? 28.606 15.960 -50.812 1.00 96.12 321 GLN A C 1
ATOM 2417 O O . GLN A 1 321 ? 28.646 16.861 -51.642 1.00 96.12 321 GLN A O 1
ATOM 2422 N N . GLY A 1 322 ? 29.679 15.573 -50.113 1.00 95.69 322 GLY A N 1
ATOM 2423 C CA . GLY A 1 322 ? 31.000 16.186 -50.282 1.00 95.69 322 GLY A CA 1
ATOM 2424 C C . GLY A 1 322 ? 31.532 16.089 -51.717 1.00 95.69 322 GLY A C 1
ATOM 2425 O O . GLY A 1 322 ? 31.995 17.087 -52.255 1.00 95.69 322 GLY A O 1
ATOM 2426 N N . ILE A 1 323 ? 31.388 14.928 -52.368 1.00 96.69 323 ILE A N 1
ATOM 2427 C CA . ILE A 1 323 ? 31.777 14.740 -53.780 1.00 96.69 323 ILE A CA 1
ATOM 2428 C C . ILE A 1 323 ? 30.958 15.650 -54.704 1.00 96.69 323 ILE A C 1
ATOM 2430 O O . ILE A 1 323 ? 31.504 16.253 -55.623 1.00 96.69 323 ILE A O 1
ATOM 2434 N N . LEU A 1 324 ? 29.645 15.757 -54.480 1.00 96.69 324 LEU A N 1
ATOM 2435 C CA . LEU A 1 324 ? 28.782 16.619 -55.290 1.00 96.69 324 LEU A CA 1
ATOM 2436 C C . LEU A 1 324 ? 29.123 18.101 -55.116 1.00 96.69 324 LEU A C 1
ATOM 2438 O O . LEU A 1 324 ? 29.072 18.852 -56.088 1.00 96.69 324 LEU A O 1
ATOM 2442 N N . ASP A 1 325 ? 29.465 18.527 -53.903 1.00 97.31 325 ASP A N 1
ATOM 2443 C CA . ASP A 1 325 ? 29.859 19.908 -53.633 1.00 97.31 325 ASP A CA 1
ATOM 2444 C C . ASP A 1 325 ? 31.234 20.232 -54.246 1.00 97.31 325 ASP A C 1
ATOM 2446 O O . ASP A 1 325 ? 31.378 21.282 -54.871 1.00 97.31 325 ASP A O 1
ATOM 2450 N N . GLU A 1 326 ? 32.192 19.299 -54.211 1.00 97.94 326 GLU A N 1
ATOM 2451 C CA . GLU A 1 326 ? 33.472 19.425 -54.926 1.00 97.94 326 GLU A CA 1
ATOM 2452 C C . GLU A 1 326 ? 33.272 19.500 -56.450 1.00 97.94 326 GLU A C 1
ATOM 2454 O O . GLU A 1 326 ? 33.844 20.360 -57.120 1.00 97.94 326 GLU A O 1
ATOM 2459 N N . GLN A 1 327 ? 32.403 18.656 -57.017 1.00 97.88 327 GLN A N 1
ATOM 2460 C CA . GLN A 1 327 ? 32.058 18.721 -58.441 1.00 97.88 327 GLN A CA 1
ATOM 2461 C C . GLN A 1 327 ? 31.416 20.062 -58.818 1.00 97.88 327 GLN A C 1
ATOM 2463 O O . GLN A 1 327 ? 31.721 20.616 -59.875 1.00 97.88 327 GLN A O 1
ATOM 2468 N N . ARG A 1 328 ? 30.537 20.609 -57.968 1.00 98.31 328 ARG A N 1
ATOM 2469 C CA . ARG A 1 328 ? 29.932 21.934 -58.180 1.00 98.31 328 ARG A CA 1
ATOM 2470 C C . ARG A 1 328 ? 30.980 23.040 -58.170 1.00 98.31 328 ARG A C 1
ATOM 2472 O O . ARG A 1 328 ? 30.905 23.936 -59.007 1.00 98.31 328 ARG A O 1
ATOM 2479 N N . GLU A 1 329 ? 31.953 22.966 -57.268 1.00 98.31 329 GLU A N 1
ATOM 2480 C CA . GLU A 1 329 ? 33.056 23.923 -57.209 1.00 98.31 329 GLU A CA 1
ATOM 2481 C C . GLU A 1 329 ? 33.941 23.844 -58.461 1.00 98.31 329 GLU A C 1
ATOM 2483 O O . GLU A 1 329 ? 34.215 24.871 -59.079 1.00 98.31 329 GLU A O 1
ATOM 2488 N N . GLN A 1 330 ? 34.311 22.638 -58.903 1.00 98.12 330 GLN A N 1
ATOM 2489 C CA . GLN A 1 330 ? 35.069 22.444 -60.145 1.00 98.12 330 GLN A CA 1
ATOM 2490 C C . GLN A 1 330 ? 34.322 23.005 -61.364 1.00 98.12 330 GLN A C 1
ATOM 2492 O O . GLN A 1 330 ? 34.920 23.678 -62.205 1.00 98.12 330 GLN A O 1
ATOM 2497 N N . ILE A 1 331 ? 33.006 22.779 -61.453 1.00 98.00 331 ILE A N 1
ATOM 2498 C CA . ILE A 1 331 ? 32.170 23.349 -62.519 1.00 98.00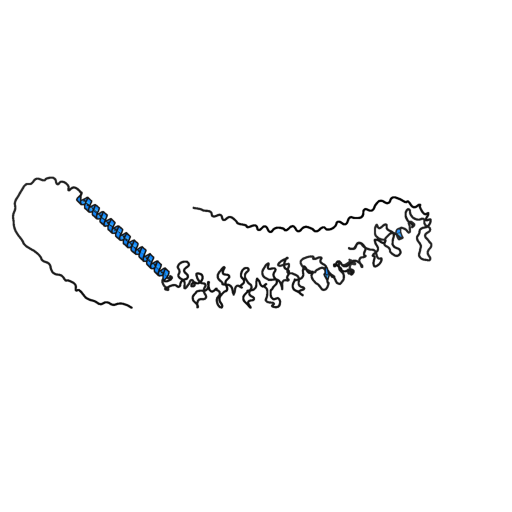 331 ILE A CA 1
ATOM 2499 C C . ILE A 1 331 ? 32.178 24.881 -62.455 1.00 98.00 331 ILE A C 1
ATOM 2501 O O . ILE A 1 331 ? 32.348 25.521 -63.492 1.00 98.00 331 ILE A O 1
ATOM 2505 N N . ALA A 1 332 ? 32.041 25.474 -61.267 1.00 98.06 332 ALA A N 1
ATOM 2506 C CA . ALA A 1 332 ? 32.071 26.925 -61.094 1.00 98.06 332 ALA A CA 1
ATOM 2507 C C . ALA A 1 332 ? 33.431 27.531 -61.494 1.00 98.06 332 ALA A C 1
ATOM 2509 O O . ALA A 1 332 ? 33.472 28.535 -62.204 1.00 98.06 332 ALA A O 1
ATOM 2510 N N . GLN A 1 333 ? 34.544 26.892 -61.117 1.00 98.19 333 GLN A N 1
ATOM 2511 C CA . GLN A 1 333 ? 35.894 27.314 -61.515 1.00 98.19 333 GLN A CA 1
ATOM 2512 C C . GLN A 1 333 ? 36.090 27.246 -63.036 1.00 98.19 333 GLN A C 1
ATOM 2514 O O . GLN A 1 333 ? 36.649 28.165 -63.635 1.00 98.19 333 GLN A O 1
ATOM 2519 N N . LEU A 1 334 ? 35.603 26.182 -63.682 1.00 98.25 334 LEU A N 1
ATOM 2520 C CA . LEU A 1 334 ? 35.651 26.051 -65.140 1.00 98.25 334 LEU A CA 1
ATOM 2521 C C . LEU A 1 334 ? 34.800 27.113 -65.844 1.00 98.25 334 LEU A C 1
ATOM 2523 O O . LEU A 1 334 ? 35.231 27.658 -66.860 1.00 98.25 334 LEU A O 1
ATOM 2527 N N . GLN A 1 335 ? 33.616 27.424 -65.311 1.00 98.12 335 GLN A N 1
ATOM 2528 C CA . GLN A 1 335 ? 32.762 28.496 -65.831 1.00 98.12 335 GLN A CA 1
ATOM 2529 C C . GLN A 1 335 ? 33.459 29.854 -65.734 1.00 98.12 335 GLN A C 1
ATOM 2531 O O . GLN A 1 335 ? 33.547 30.555 -66.739 1.00 98.12 335 GLN A O 1
ATOM 2536 N N . GLN A 1 336 ? 34.043 30.178 -64.578 1.00 98.19 336 GLN A N 1
ATOM 2537 C CA . GLN A 1 336 ? 34.814 31.407 -64.398 1.00 98.19 336 GLN A CA 1
ATOM 2538 C C . GLN A 1 336 ? 36.001 31.483 -65.373 1.00 98.19 336 GLN A C 1
ATOM 2540 O O . GLN A 1 336 ? 36.204 32.502 -66.031 1.00 98.19 336 GLN A O 1
ATOM 2545 N N . ALA A 1 337 ? 36.766 30.399 -65.526 1.00 97.50 337 ALA A N 1
ATOM 2546 C CA . ALA A 1 337 ? 37.886 30.358 -66.465 1.00 97.50 337 ALA A CA 1
ATOM 2547 C C . ALA A 1 337 ? 37.432 30.556 -67.924 1.00 97.50 337 ALA A C 1
ATOM 2549 O O . ALA A 1 337 ? 38.127 31.203 -68.713 1.00 97.50 337 ALA A O 1
ATOM 2550 N N . LEU A 1 338 ? 36.265 30.017 -68.294 1.00 98.00 338 LEU A N 1
ATOM 2551 C CA . LEU A 1 338 ? 35.679 30.205 -69.619 1.00 98.00 338 LEU A CA 1
ATOM 2552 C C . LEU A 1 338 ? 35.252 31.662 -69.844 1.00 98.00 338 LEU A C 1
ATOM 2554 O O . LEU A 1 338 ? 35.542 32.216 -70.904 1.00 98.00 338 LEU A O 1
ATOM 2558 N N . GLU A 1 339 ? 34.615 32.288 -68.854 1.00 97.38 339 GLU A N 1
ATOM 2559 C CA . GLU A 1 339 ? 34.252 33.710 -68.884 1.00 97.38 339 GLU A CA 1
ATOM 2560 C C . GLU A 1 339 ? 35.497 34.599 -69.015 1.00 97.38 339 GLU A C 1
ATOM 2562 O O . GLU A 1 339 ? 35.532 35.500 -69.853 1.00 97.38 339 GLU A O 1
ATOM 2567 N N . GLU A 1 340 ? 36.568 34.305 -68.273 1.00 96.56 340 GLU A N 1
ATOM 2568 C CA . GLU A 1 340 ? 37.847 35.010 -68.392 1.00 96.56 340 GLU A CA 1
ATOM 2569 C C . GLU A 1 340 ? 38.473 34.850 -69.788 1.00 96.56 340 GLU A C 1
ATOM 2571 O O . GLU A 1 340 ? 39.003 35.814 -70.351 1.00 96.56 340 GLU A O 1
ATOM 2576 N N . GLN A 1 341 ? 38.414 33.652 -70.383 1.00 96.12 341 GLN A N 1
ATOM 2577 C CA . GLN A 1 341 ? 38.879 33.434 -71.757 1.00 96.12 341 GLN A CA 1
ATOM 2578 C C . GLN A 1 341 ? 38.043 34.208 -72.780 1.00 96.12 341 GLN A C 1
ATOM 2580 O O . GLN A 1 341 ? 38.611 34.785 -73.710 1.00 96.12 341 GLN A O 1
ATOM 2585 N N . GLN A 1 342 ? 36.718 34.238 -72.624 1.00 95.94 342 GLN A N 1
ATOM 2586 C CA . GLN A 1 342 ? 35.824 35.009 -73.490 1.00 95.94 342 GLN A CA 1
ATOM 2587 C C . GLN A 1 342 ? 36.115 36.507 -73.377 1.00 95.94 342 GLN A C 1
ATOM 2589 O O . GLN A 1 342 ? 36.394 37.144 -74.391 1.00 95.94 342 GLN A O 1
ATOM 2594 N N . ALA A 1 343 ? 36.207 37.033 -72.154 1.00 93.94 343 ALA A N 1
ATOM 2595 C CA . ALA A 1 343 ? 36.562 38.425 -71.904 1.00 93.94 343 ALA A CA 1
ATOM 2596 C C . ALA A 1 343 ? 37.899 38.801 -72.563 1.00 93.94 343 ALA A C 1
ATOM 2598 O O . ALA A 1 343 ? 37.998 39.851 -73.191 1.00 93.94 343 ALA A O 1
ATOM 2599 N N . ARG A 1 344 ? 38.915 37.924 -72.500 1.00 93.50 344 ARG A N 1
ATOM 2600 C CA . ARG A 1 344 ? 40.207 38.120 -73.188 1.00 93.50 344 ARG A CA 1
ATOM 2601 C C . ARG A 1 344 ? 40.089 38.148 -74.713 1.00 93.50 344 ARG A C 1
ATOM 2603 O O . ARG A 1 344 ? 40.862 38.863 -75.346 1.00 93.50 344 ARG A O 1
ATOM 2610 N N . ARG A 1 345 ? 39.176 37.373 -75.309 1.00 91.69 345 ARG A N 1
ATOM 2611 C CA . ARG A 1 345 ? 38.929 37.389 -76.764 1.00 91.69 345 ARG A CA 1
ATOM 2612 C C . ARG A 1 345 ? 38.211 38.662 -77.204 1.00 91.69 345 ARG A C 1
ATOM 2614 O O . ARG A 1 345 ? 38.509 39.154 -78.289 1.00 91.69 345 ARG A O 1
ATOM 2621 N N . ASP A 1 346 ? 37.325 39.184 -76.362 1.00 88.81 346 ASP A N 1
ATOM 2622 C CA . ASP A 1 346 ? 36.521 40.370 -76.661 1.00 88.81 346 ASP A CA 1
ATOM 2623 C C . ASP A 1 346 ? 37.259 41.691 -76.399 1.00 88.81 346 ASP A C 1
ATOM 2625 O O . ASP A 1 346 ? 36.791 42.739 -76.846 1.00 88.81 346 ASP A O 1
ATOM 2629 N N . VAL A 1 347 ? 38.433 41.674 -75.742 1.00 85.38 347 VAL A N 1
ATOM 2630 C CA . VAL A 1 347 ? 39.298 42.862 -75.666 1.00 85.38 347 VAL A CA 1
ATOM 2631 C C . VAL A 1 347 ? 39.711 43.247 -77.092 1.00 85.38 347 VAL A C 1
ATOM 2633 O O . VAL A 1 347 ? 40.470 42.508 -77.731 1.00 85.38 347 VAL A O 1
ATOM 2636 N N . PRO A 1 348 ? 39.254 44.398 -77.619 1.00 72.06 348 PRO A N 1
ATOM 2637 C CA . PRO A 1 348 ? 39.617 44.819 -78.960 1.00 72.06 348 PRO A CA 1
ATOM 2638 C C . PRO A 1 348 ? 41.135 44.954 -79.027 1.00 72.06 348 PRO A C 1
ATOM 2640 O O . PRO A 1 348 ? 41.735 45.668 -78.218 1.00 72.06 348 PRO A O 1
ATOM 2643 N N . ARG A 1 349 ? 41.765 44.250 -79.981 1.00 75.38 349 ARG A N 1
ATOM 2644 C CA . ARG A 1 349 ? 43.209 44.370 -80.211 1.00 75.38 349 ARG A CA 1
ATOM 2645 C C . ARG A 1 349 ? 43.553 45.860 -80.284 1.00 75.38 349 ARG A C 1
ATOM 2647 O O . ARG A 1 349 ? 42.906 46.566 -81.067 1.00 75.38 349 ARG A O 1
ATOM 2654 N N . PRO A 1 350 ? 44.531 46.348 -79.499 1.00 63.66 350 PRO A N 1
ATOM 2655 C CA . PRO A 1 350 ? 44.985 47.719 -79.638 1.00 63.66 350 PRO A CA 1
ATOM 2656 C C . PRO A 1 350 ? 45.348 47.916 -81.107 1.00 63.66 350 PRO A C 1
ATOM 2658 O O . PRO A 1 350 ? 46.118 47.138 -81.670 1.00 63.66 350 PRO A O 1
ATOM 2661 N N . ARG A 1 351 ? 44.703 48.890 -81.757 1.00 62.97 351 ARG A N 1
ATOM 2662 C CA . ARG A 1 351 ? 45.033 49.263 -83.131 1.00 62.97 351 ARG A CA 1
ATOM 2663 C C . ARG A 1 351 ? 46.502 49.660 -83.121 1.00 62.97 351 ARG A C 1
ATOM 2665 O O . ARG A 1 351 ? 46.836 50.719 -82.593 1.00 62.97 351 ARG A O 1
ATOM 2672 N N . GLU A 1 352 ? 47.366 48.793 -83.640 1.00 57.66 352 GLU A N 1
ATOM 2673 C CA . GLU A 1 352 ? 48.771 49.127 -83.811 1.00 57.66 352 GLU A CA 1
ATOM 2674 C C . GLU A 1 352 ? 48.855 50.423 -84.628 1.00 57.66 352 GLU A C 1
ATOM 2676 O O . GLU A 1 352 ? 48.161 50.559 -85.646 1.00 57.66 352 GLU A O 1
ATOM 2681 N N . PRO A 1 353 ? 49.655 51.409 -84.194 1.00 55.84 353 PRO A N 1
ATOM 2682 C CA . PRO A 1 353 ? 49.958 52.553 -85.029 1.00 55.84 353 PRO A CA 1
ATOM 2683 C C . PRO A 1 353 ? 50.617 52.026 -86.302 1.00 55.84 353 PRO A C 1
ATOM 2685 O O . PRO A 1 353 ? 51.640 51.350 -86.230 1.00 55.84 353 PRO A O 1
ATOM 2688 N N . PHE A 1 354 ? 50.031 52.327 -87.460 1.00 52.44 354 PHE A N 1
ATOM 2689 C CA . PHE A 1 354 ? 50.619 52.074 -88.773 1.00 52.44 354 PHE A CA 1
ATOM 2690 C C . PHE A 1 354 ? 52.006 52.741 -88.863 1.00 52.44 354 PHE A C 1
ATOM 2692 O O . PHE A 1 354 ? 52.134 53.894 -89.277 1.00 52.44 354 PHE A O 1
ATOM 2699 N N . ALA A 1 355 ? 53.058 52.029 -88.461 1.00 50.59 355 ALA A N 1
ATOM 2700 C CA . ALA A 1 355 ? 54.436 52.422 -88.694 1.00 50.59 355 ALA A CA 1
ATOM 2701 C C . ALA A 1 355 ? 54.794 52.051 -90.138 1.00 50.59 355 ALA A C 1
ATOM 2703 O O . ALA A 1 355 ? 54.740 50.891 -90.542 1.00 50.59 355 ALA A O 1
ATOM 2704 N N . ARG A 1 356 ? 55.098 53.083 -90.929 1.00 49.41 356 ARG A N 1
ATOM 2705 C CA . ARG A 1 356 ? 55.484 52.997 -92.337 1.00 49.41 356 ARG A CA 1
ATOM 2706 C C . ARG A 1 356 ? 56.669 52.056 -92.554 1.00 49.41 356 ARG A C 1
ATOM 2708 O O . ARG A 1 356 ? 57.770 52.299 -92.072 1.00 49.41 356 ARG A O 1
ATOM 2715 N N . ASP A 1 357 ? 56.397 51.070 -93.392 1.00 49.28 357 ASP A N 1
ATOM 2716 C CA . ASP A 1 357 ? 57.230 50.555 -94.472 1.00 49.28 357 ASP A CA 1
ATOM 2717 C C . ASP A 1 357 ? 58.397 51.476 -94.891 1.00 49.28 357 ASP A C 1
ATOM 2719 O O . ASP A 1 357 ? 58.180 52.607 -95.342 1.00 49.28 357 ASP A O 1
ATOM 2723 N N . ARG A 1 358 ? 59.628 50.963 -94.759 1.00 45.16 358 ARG A N 1
ATOM 2724 C CA . ARG A 1 358 ? 60.711 51.131 -95.739 1.00 45.16 358 ARG A CA 1
ATOM 2725 C C . ARG A 1 358 ? 61.849 50.144 -95.469 1.00 45.16 358 ARG A C 1
ATOM 2727 O O . ARG A 1 358 ? 62.736 50.404 -94.664 1.00 45.16 358 ARG A O 1
ATOM 2734 N N . GLY A 1 359 ? 61.866 49.096 -96.285 1.00 43.53 359 GLY A N 1
ATOM 2735 C CA . GLY A 1 359 ? 63.080 48.690 -96.986 1.00 43.53 359 GLY A CA 1
ATOM 2736 C C . GLY A 1 359 ? 63.896 47.547 -96.386 1.00 43.53 359 GLY A C 1
ATOM 2737 O O . GLY A 1 359 ? 64.498 47.684 -95.327 1.00 43.53 359 GLY A O 1
ATOM 2738 N N . ARG A 1 360 ? 64.088 46.534 -97.240 1.00 41.88 360 ARG A N 1
ATOM 2739 C CA . ARG A 1 360 ? 65.400 46.116 -97.774 1.00 41.88 360 ARG A CA 1
ATOM 2740 C C . ARG A 1 360 ? 65.742 44.637 -97.535 1.00 41.88 360 ARG A C 1
ATOM 2742 O O . ARG A 1 360 ? 66.060 44.226 -96.430 1.00 41.88 360 ARG A O 1
ATOM 2749 N N . ASP A 1 361 ? 65.716 43.927 -98.662 1.00 39.56 361 ASP A N 1
ATOM 2750 C CA . ASP A 1 361 ? 66.602 42.851 -99.120 1.00 39.56 361 ASP A CA 1
ATOM 2751 C C . ASP A 1 361 ? 66.724 41.525 -98.336 1.00 39.56 361 ASP A C 1
ATOM 2753 O O . ASP A 1 361 ? 67.295 41.419 -97.255 1.00 39.56 361 ASP A O 1
ATOM 2757 N N . GLU A 1 362 ? 66.254 40.481 -99.028 1.00 42.47 362 GLU A N 1
ATOM 2758 C CA . GLU A 1 362 ? 66.675 39.068 -99.015 1.00 42.47 362 GLU A CA 1
ATOM 2759 C C . GLU A 1 362 ? 68.214 38.868 -98.911 1.00 42.47 362 GLU A C 1
ATOM 2761 O O . GLU A 1 362 ? 68.953 39.759 -99.338 1.00 42.47 362 GLU A O 1
ATOM 2766 N N . PRO A 1 363 ? 68.748 37.693 -98.470 1.00 52.19 363 PRO A N 1
ATOM 2767 C CA . PRO A 1 363 ? 68.535 36.433 -99.205 1.00 52.19 363 PRO A CA 1
ATOM 2768 C C . PRO A 1 363 ? 68.518 35.100 -98.413 1.00 52.19 363 PRO A C 1
ATOM 2770 O O . PRO A 1 363 ? 69.179 34.901 -97.398 1.00 52.19 363 PRO A O 1
ATOM 2773 N N . ARG A 1 364 ? 67.819 34.122 -99.012 1.00 48.06 364 ARG A N 1
ATOM 2774 C CA . ARG A 1 364 ? 68.182 32.691 -99.178 1.00 48.06 364 ARG A CA 1
ATOM 2775 C C . ARG A 1 364 ? 69.467 32.174 -98.478 1.00 48.06 364 ARG A C 1
ATOM 2777 O O . ARG A 1 364 ? 70.561 32.508 -98.927 1.00 48.06 364 ARG A O 1
ATOM 2784 N N . ARG A 1 365 ? 69.338 31.128 -97.633 1.00 43.94 365 ARG A N 1
ATOM 2785 C CA . ARG A 1 365 ? 69.842 29.731 -97.848 1.00 43.94 365 ARG A CA 1
ATOM 2786 C C . ARG A 1 365 ? 69.925 28.888 -96.554 1.00 43.94 365 ARG A C 1
ATOM 2788 O O . ARG A 1 365 ? 70.634 29.285 -95.646 1.00 43.94 365 ARG A O 1
ATOM 2795 N N . ARG A 1 366 ? 69.412 27.640 -96.656 1.00 41.91 366 ARG A N 1
ATOM 2796 C CA . ARG A 1 366 ? 69.806 26.377 -95.953 1.00 41.91 366 ARG A CA 1
ATOM 2797 C C . ARG A 1 366 ? 69.632 26.376 -94.414 1.00 41.91 366 ARG A C 1
ATOM 2799 O O . ARG A 1 366 ? 69.718 27.412 -93.795 1.00 41.91 366 ARG A O 1
ATOM 2806 N N . ALA A 1 367 ? 69.368 25.285 -93.698 1.00 41.22 367 ALA A N 1
ATOM 2807 C CA . ALA A 1 367 ? 69.481 23.845 -93.915 1.00 41.22 367 ALA A CA 1
ATOM 2808 C C . ALA A 1 367 ? 68.410 23.144 -93.033 1.00 41.22 367 ALA A C 1
ATOM 2810 O O . ALA A 1 367 ? 67.954 23.715 -92.051 1.00 41.22 367 ALA A O 1
ATOM 2811 N N . GLN A 1 368 ? 67.855 22.007 -93.463 1.00 45.62 368 GLN A N 1
ATOM 2812 C CA . GLN A 1 368 ? 68.090 20.692 -92.835 1.00 45.62 368 GLN A CA 1
ATOM 2813 C C . GLN A 1 368 ? 67.918 20.651 -91.303 1.00 45.62 368 GLN A C 1
ATOM 2815 O O . GLN A 1 368 ? 68.789 21.110 -90.579 1.00 45.62 368 GLN A O 1
ATOM 2820 N N . MET A 1 369 ? 66.869 19.986 -90.813 1.00 40.19 369 MET A N 1
ATOM 2821 C CA . MET A 1 369 ? 66.950 18.630 -90.241 1.00 40.19 369 MET A CA 1
ATOM 2822 C C . MET A 1 369 ? 65.673 18.296 -89.456 1.00 40.19 369 MET A C 1
ATOM 2824 O O . MET A 1 369 ? 65.287 18.997 -88.526 1.00 40.19 369 MET A O 1
ATOM 2828 N N . HIS A 1 370 ? 65.047 17.181 -89.841 1.00 52.69 370 HIS A N 1
ATOM 2829 C CA . HIS A 1 370 ? 64.210 16.374 -88.956 1.00 52.69 370 HIS A CA 1
ATOM 2830 C C . HIS A 1 370 ? 65.004 15.969 -87.704 1.00 52.69 370 HIS A C 1
ATOM 2832 O O . HIS A 1 370 ? 66.214 15.752 -87.794 1.00 52.69 370 HIS A O 1
ATOM 2838 N N . PRO A 1 371 ? 64.305 15.711 -86.591 1.00 51.53 371 PRO A N 1
ATOM 2839 C CA . PRO A 1 371 ? 64.438 14.368 -86.047 1.00 51.53 371 PRO A CA 1
ATOM 2840 C C . PRO A 1 371 ? 63.096 13.720 -85.700 1.00 51.53 371 PRO A C 1
ATOM 2842 O O . PRO A 1 371 ? 62.205 14.298 -85.084 1.00 51.53 371 PRO A O 1
ATOM 2845 N N . HIS A 1 372 ? 63.031 12.466 -86.122 1.00 52.69 372 HIS A N 1
ATOM 2846 C CA . HIS A 1 372 ? 62.274 11.360 -85.555 1.00 52.69 372 HIS A CA 1
ATOM 2847 C C . HIS A 1 372 ? 62.591 11.213 -84.050 1.00 52.69 372 HIS A C 1
ATOM 2849 O O . HIS A 1 372 ? 63.761 11.305 -83.674 1.00 52.69 372 HIS A O 1
ATOM 2855 N N . PRO A 1 373 ? 61.589 10.962 -83.194 1.00 54.94 373 PRO A N 1
ATOM 2856 C CA . PRO A 1 373 ? 61.709 9.886 -82.200 1.00 54.94 373 PRO A CA 1
ATOM 2857 C C . PRO A 1 373 ? 60.392 9.089 -82.129 1.00 54.94 373 PRO A C 1
ATOM 2859 O O . PRO A 1 373 ? 59.310 9.656 -82.078 1.00 54.94 373 PRO A O 1
ATOM 2862 N N . GLN A 1 374 ? 60.430 7.797 -82.436 1.00 46.09 374 GLN A N 1
ATOM 2863 C CA . GLN A 1 374 ? 60.800 6.673 -81.565 1.00 46.09 374 GLN A CA 1
ATOM 2864 C C . GLN A 1 374 ? 59.555 6.057 -80.934 1.00 46.09 374 GLN A C 1
ATOM 2866 O O . GLN A 1 374 ? 58.892 6.643 -80.083 1.00 46.09 374 GLN A O 1
ATOM 2871 N N . ASP A 1 375 ? 59.293 4.851 -81.424 1.00 48.22 375 ASP A N 1
ATOM 2872 C CA . ASP A 1 375 ? 58.508 3.810 -80.797 1.00 48.22 375 ASP A CA 1
ATOM 2873 C C . ASP A 1 375 ? 58.874 3.670 -79.317 1.00 48.22 375 ASP A C 1
ATOM 2875 O O . ASP A 1 375 ? 60.039 3.464 -78.984 1.00 48.22 375 ASP A O 1
ATOM 2879 N N . HIS A 1 376 ? 57.866 3.732 -78.451 1.00 53.19 376 HIS A N 1
ATOM 2880 C CA . HIS A 1 376 ? 57.915 3.133 -77.125 1.00 53.19 376 HIS A CA 1
ATOM 2881 C C . HIS A 1 376 ? 56.554 2.509 -76.806 1.00 53.19 376 HIS A C 1
ATOM 2883 O O . HIS A 1 376 ? 55.574 3.189 -76.516 1.00 53.19 376 HIS A O 1
ATOM 2889 N N . ASP A 1 377 ? 56.546 1.184 -76.935 1.00 48.50 377 ASP A N 1
ATOM 2890 C CA . ASP A 1 377 ? 56.014 0.229 -75.967 1.00 48.50 377 ASP A CA 1
ATOM 2891 C C . ASP A 1 377 ? 54.531 0.337 -75.578 1.00 48.50 377 ASP A C 1
ATOM 2893 O O . ASP A 1 377 ? 54.126 0.979 -74.611 1.00 48.50 377 ASP A O 1
ATOM 2897 N N . PHE A 1 378 ? 53.733 -0.456 -76.298 1.00 47.03 378 PHE A N 1
ATOM 2898 C CA . PHE A 1 378 ? 52.524 -1.091 -75.779 1.00 47.03 378 PHE A CA 1
ATOM 2899 C C . PHE A 1 378 ? 52.866 -1.978 -74.565 1.00 47.03 378 PHE A C 1
ATOM 2901 O O . PHE A 1 378 ? 53.633 -2.931 -74.726 1.00 47.03 378 PHE A O 1
ATOM 2908 N N . PRO A 1 379 ? 52.237 -1.794 -73.390 1.00 58.00 379 PRO A N 1
ATOM 2909 C CA . PRO A 1 379 ? 52.146 -2.848 -72.399 1.00 58.00 379 PRO A CA 1
ATOM 2910 C C . PRO A 1 379 ? 50.941 -3.740 -72.722 1.00 58.00 379 PRO A C 1
ATOM 2912 O O . PRO A 1 379 ? 49.782 -3.354 -72.584 1.00 58.00 379 PRO A O 1
ATOM 2915 N N . ASP A 1 380 ? 51.279 -4.917 -73.233 1.00 52.72 380 ASP A N 1
ATOM 2916 C CA . ASP A 1 380 ? 50.756 -6.235 -72.870 1.00 52.72 380 ASP A CA 1
ATOM 2917 C C . ASP A 1 380 ? 49.334 -6.318 -72.269 1.00 52.72 380 ASP A C 1
ATOM 2919 O O . ASP A 1 380 ? 49.071 -5.981 -71.111 1.00 52.72 380 ASP A O 1
A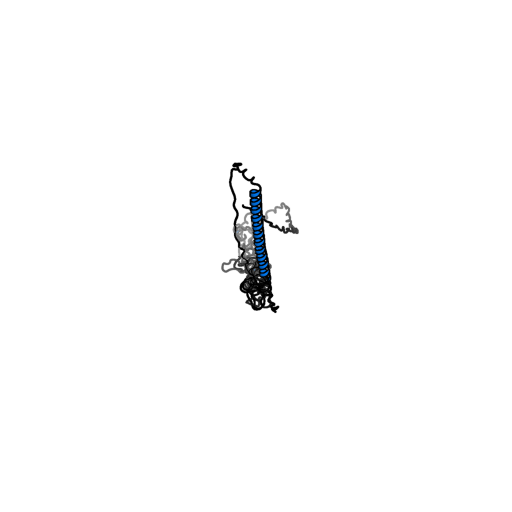TOM 2923 N N . TRP A 1 381 ? 48.428 -6.892 -73.067 1.00 53.41 381 TRP A N 1
ATOM 2924 C CA . TRP A 1 381 ? 47.163 -7.475 -72.624 1.00 53.41 381 TRP A CA 1
ATOM 2925 C C . TRP A 1 381 ? 47.437 -8.754 -71.814 1.00 53.41 381 TRP A C 1
ATOM 2927 O O . TRP A 1 381 ? 47.279 -9.879 -72.290 1.00 53.41 381 TRP A O 1
ATOM 2937 N N . GLY A 1 382 ? 47.819 -8.577 -70.551 1.00 50.91 382 GLY A N 1
ATOM 2938 C CA . GLY A 1 382 ? 47.964 -9.660 -69.587 1.00 50.91 382 GLY A CA 1
ATOM 2939 C C . GLY A 1 382 ? 46.617 -10.129 -69.035 1.00 50.91 382 GLY A C 1
ATOM 2940 O O . GLY A 1 382 ? 46.082 -9.554 -68.088 1.00 50.91 382 GLY A O 1
ATOM 2941 N N . HIS A 1 383 ? 46.097 -11.227 -69.585 1.00 53.44 383 HIS A N 1
ATOM 2942 C CA . HIS A 1 383 ? 45.121 -12.099 -68.930 1.00 53.44 383 HIS A CA 1
ATOM 2943 C C . HIS A 1 383 ? 45.536 -12.421 -67.482 1.00 53.44 383 HIS A C 1
ATOM 2945 O O . HIS A 1 383 ? 46.618 -12.966 -67.266 1.00 53.44 383 HIS A O 1
ATOM 2951 N N . ARG A 1 384 ? 44.648 -12.213 -66.498 1.00 50.88 384 ARG A N 1
ATOM 2952 C CA . ARG A 1 384 ? 44.658 -12.984 -65.242 1.00 50.88 384 ARG A CA 1
ATOM 2953 C C . ARG A 1 384 ? 43.275 -13.051 -64.592 1.00 50.88 384 ARG A C 1
ATOM 2955 O O . ARG A 1 384 ? 42.742 -12.064 -64.109 1.00 50.88 384 ARG A O 1
ATOM 2962 N N . HIS A 1 385 ? 42.736 -14.264 -64.675 1.00 48.22 385 HIS A N 1
ATOM 2963 C CA . HIS A 1 385 ? 41.963 -15.026 -63.696 1.00 48.22 385 HIS A CA 1
ATOM 2964 C C . HIS A 1 385 ? 41.020 -14.304 -62.725 1.00 48.22 385 HIS A C 1
ATOM 2966 O O . HIS A 1 385 ? 41.415 -13.548 -61.844 1.00 48.22 385 HIS A O 1
ATOM 2972 N N . ALA A 1 386 ? 39.755 -14.705 -62.854 1.00 51.03 386 ALA A N 1
ATOM 2973 C CA . ALA A 1 386 ? 38.762 -14.707 -61.802 1.00 51.03 386 ALA A CA 1
ATOM 2974 C C . ALA A 1 386 ? 39.276 -15.448 -60.561 1.00 51.03 386 ALA A C 1
ATOM 2976 O O . ALA A 1 386 ? 39.620 -16.622 -60.664 1.00 51.03 386 ALA A O 1
ATOM 2977 N N . ASP A 1 387 ? 39.209 -14.792 -59.406 1.00 48.88 387 ASP A N 1
ATOM 2978 C CA . ASP A 1 387 ? 39.078 -15.466 -58.122 1.00 48.88 387 ASP A CA 1
ATOM 2979 C C . ASP A 1 387 ? 37.891 -14.865 -57.370 1.00 48.88 387 ASP A C 1
ATOM 2981 O O . ASP A 1 387 ? 37.782 -13.663 -57.122 1.00 48.88 387 ASP A O 1
ATOM 2985 N N . ARG A 1 388 ? 36.955 -15.762 -57.083 1.00 44.66 388 ARG A N 1
ATOM 2986 C CA . ARG A 1 388 ? 35.704 -15.572 -56.363 1.00 44.66 388 ARG A CA 1
ATOM 2987 C C . ARG A 1 388 ? 35.979 -15.985 -54.915 1.00 44.66 388 ARG A C 1
ATOM 2989 O O . ARG A 1 388 ? 36.345 -17.144 -54.724 1.00 44.66 388 ARG A O 1
ATOM 2996 N N . PRO A 1 389 ? 35.828 -15.116 -53.906 1.00 61.91 389 PRO A N 1
ATOM 2997 C CA . PRO A 1 389 ? 35.889 -15.572 -52.529 1.00 61.91 389 PRO A CA 1
ATOM 2998 C C . PRO A 1 389 ? 34.524 -16.123 -52.070 1.00 61.91 389 PRO A C 1
ATOM 3000 O O . PRO A 1 389 ? 33.496 -15.759 -52.655 1.00 61.91 389 PRO A O 1
ATOM 3003 N N . PRO A 1 390 ? 34.534 -17.034 -51.079 1.00 61.94 390 PRO A N 1
ATOM 3004 C CA . PRO A 1 390 ? 33.349 -17.698 -50.538 1.00 61.94 390 PRO A CA 1
ATOM 3005 C C . PRO A 1 390 ? 32.420 -16.771 -49.750 1.00 61.94 390 PRO A C 1
ATOM 3007 O O . PRO A 1 390 ? 32.924 -15.819 -49.109 1.00 61.94 390 PRO A O 1
#